Protein 8I4P (pdb70)

Secondary structure (DSSP, 8-state):
---SS--HHHHHHHHHHHHHIIIIIGGGHHHHHHTT---HHHHHHHHHTT-SSTTS-GGGT-----HHHHHHHHHHHHTT-HHHHHHHHHHHHHHHHHHHH--HHHHHHHHHHHHHTS--EEEE---SS-SS-GGG---EEEEETTEEEEEEEEEEEETTTT-SEEEEEEES-TTSPTTSSEEEEEEETTSTTEEEPPPP--SS-TTS-EEEEEEEEEEEEGGGEESSTTBHHHHHHHHHHHHHHHHHHHHHHHHHHHHHHHHHHHHH-EETTEEGGGSHHHHHHHHHHHHHHHHHHHHHHHHHHHHHHT-TTHHHHHHHHHHHHHHHHHHHHHHHHHHTGGGGGSTTSSHHHHHHHHHHHTTSSS-HHHHHHHHHHHHH-

Organism: Thermobifida fusca (strain YX) (NCBI:txid269800)

Nearest PDB structures (foldseek):
  8i4p-assembly1_A  TM=1.003E+00  e=4.557E-62  Thermobifida fusca YX
  7p9a-assembly1_A  TM=9.805E-01  e=6.179E-36  Geobacter metallireducens GS-15
  7p9x-assembly3_D  TM=9.815E-01  e=2.675E-35  Geobacter metallireducens GS-15
  1rx0-assembly1_C  TM=9.720E-01  e=1.437E-33  Homo sapiens
  3oib-assembly1_A  TM=9.403E-01  e=3.595E-26  Mycolicibacterium smegmatis MC2 155

Structure (mmCIF, N/CA/C/O backbone):
data_8I4P
#
_entry.id   8I4P
#
_cell.length_a   101.721
_cell.length_b   101.721
_cell.length_c   311.936
_cell.angle_alpha   90.00
_cell.angle_beta   90.00
_cell.angle_gamma   90.00
#
_symmetry.space_group_name_H-M   'I 41 2 2'
#
loop_
_entity.id
_entity.type
_entity.pdbx_description
1 polymer 'Acyl-CoA dehydrogenase'
2 non-polymer GLYCEROL
3 non-polymer 'FLAVIN-ADENINE DINUCLEOTIDE'
4 water water
#
loop_
_atom_site.group_PDB
_atom_site.id
_atom_site.type_symbol
_atom_site.label_atom_id
_atom_site.label_alt_id
_atom_site.label_comp_id
_atom_site.label_asym_id
_atom_site.label_entity_id
_atom_site.label_seq_id
_atom_site.pdbx_PDB_ins_code
_atom_site.Cartn_x
_atom_site.Cartn_y
_atom_site.Cartn_z
_atom_site.occupancy
_atom_site.B_iso_or_equiv
_atom_site.auth_seq_id
_atom_site.auth_comp_id
_atom_site.auth_asym_id
_atom_site.auth_atom_id
_atom_site.pdbx_PDB_model_num
ATOM 1 N N . PHE A 1 4 ? 31.173 20.570 -3.674 1.00 44.07 4 PHE A N 1
ATOM 2 C CA . PHE A 1 4 ? 29.757 20.525 -4.149 1.00 37.28 4 PHE A CA 1
ATOM 3 C C . PHE A 1 4 ? 28.855 20.282 -2.928 1.00 33.43 4 PHE A C 1
ATOM 4 O O . PHE A 1 4 ? 28.631 19.110 -2.591 1.00 37.44 4 PHE A O 1
ATOM 12 N N . ASP A 1 5 ? 28.443 21.339 -2.238 1.00 37.33 5 ASP A N 1
ATOM 13 C CA . ASP A 1 5 ? 27.880 21.249 -0.861 1.00 47.05 5 ASP A CA 1
ATOM 14 C C . ASP A 1 5 ? 26.344 21.186 -0.911 1.00 40.71 5 ASP A C 1
ATOM 15 O O . ASP A 1 5 ? 25.673 21.738 -0.028 1.00 59.28 5 ASP A O 1
ATOM 20 N N . LEU A 1 6 ? 25.813 20.543 -1.931 1.00 33.42 6 LEU A N 1
ATOM 21 C CA . LEU A 1 6 ? 24.362 20.540 -2.198 1.00 32.68 6 LEU A CA 1
ATOM 22 C C . LEU A 1 6 ? 23.712 19.366 -1.474 1.00 25.32 6 LEU A C 1
ATOM 23 O O . LEU A 1 6 ? 24.359 18.277 -1.383 1.00 19.57 6 LEU A O 1
ATOM 28 N N . TYR A 1 7 ? 22.483 19.582 -1.025 1.00 23.94 7 TYR A N 1
ATOM 29 C CA . TYR A 1 7 ? 21.599 18.499 -0.507 1.00 24.71 7 TYR A CA 1
ATOM 30 C C . TYR A 1 7 ? 22.285 17.662 0.579 1.00 25.26 7 TYR A C 1
ATOM 31 O O . TYR A 1 7 ? 22.282 16.418 0.537 1.00 22.47 7 TYR A O 1
ATOM 40 N N . ARG A 1 8 ? 22.834 18.344 1.577 1.00 24.32 8 ARG A N 1
ATOM 41 C CA . ARG A 1 8 ? 23.299 17.729 2.829 1.00 25.27 8 ARG A CA 1
ATOM 42 C C . ARG A 1 8 ? 23.371 18.817 3.901 1.00 28.90 8 ARG A C 1
ATOM 43 O O . ARG A 1 8 ? 23.452 20.030 3.619 1.00 25.72 8 ARG A O 1
ATOM 51 N N . PRO A 1 9 ? 23.275 18.413 5.175 1.00 27.76 9 PRO A N 1
ATOM 52 C CA . PRO A 1 9 ? 23.484 19.350 6.284 1.00 28.04 9 PRO A CA 1
ATOM 53 C C . PRO A 1 9 ? 24.965 19.796 6.271 1.00 26.62 9 PRO A C 1
ATOM 54 O O . PRO A 1 9 ? 25.805 19.086 5.679 1.00 27.24 9 PRO A O 1
ATOM 58 N N . THR A 1 10 ? 25.236 20.947 6.897 1.00 27.30 10 THR A N 1
ATOM 59 C CA . THR A 1 10 ? 26.591 21.527 7.066 1.00 28.61 10 THR A CA 1
ATOM 60 C C . THR A 1 10 ? 27.399 20.647 8.010 1.00 33.37 10 THR A C 1
ATOM 61 O O . THR A 1 10 ? 26.810 19.806 8.744 1.00 28.75 10 THR A O 1
ATOM 65 N N . GLU A 1 11 ? 28.719 20.810 7.995 1.00 35.02 11 GLU A N 1
ATOM 66 C CA . GLU A 1 11 ? 29.614 20.141 8.970 1.00 36.06 11 GLU A CA 1
ATOM 67 C C . GLU A 1 11 ? 29.174 20.488 10.393 1.00 30.63 11 GLU A C 1
ATOM 68 O O . GLU A 1 11 ? 29.277 19.626 11.247 1.00 30.63 11 GLU A O 1
ATOM 74 N N . GLU A 1 12 ? 28.735 21.720 10.610 1.00 28.58 12 GLU A N 1
ATOM 75 C CA . GLU A 1 12 ? 28.294 22.204 11.931 1.00 34.50 12 GLU A CA 1
ATOM 76 C C . GLU A 1 12 ? 27.059 21.382 12.334 1.00 35.48 12 GLU A C 1
ATOM 77 O O . GLU A 1 12 ? 26.982 20.958 13.480 1.00 30.25 12 GLU A O 1
ATOM 83 N N . HIS A 1 13 ? 26.136 21.131 11.394 1.00 32.96 13 HIS A N 1
ATOM 84 C CA . HIS A 1 13 ? 24.923 20.312 11.631 1.00 29.51 13 HIS A CA 1
ATOM 85 C C . HIS A 1 13 ? 25.315 18.903 12.044 1.00 27.69 13 HIS A C 1
ATOM 86 O O . HIS A 1 13 ? 24.677 18.382 12.944 1.00 30.00 13 HIS A O 1
ATOM 93 N N . GLU A 1 14 ? 26.327 18.313 11.405 1.00 28.34 14 GLU A N 1
ATOM 94 C CA . GLU A 1 14 ? 26.750 16.937 11.683 1.00 29.81 14 GLU A CA 1
ATOM 95 C C . GLU A 1 14 ? 27.465 16.903 13.054 1.00 31.21 14 GLU A C 1
ATOM 96 O O . GLU A 1 14 ? 27.392 15.851 13.701 1.00 26.59 14 GLU A O 1
ATOM 102 N N . ALA A 1 15 ? 28.234 17.935 13.438 1.00 29.86 15 ALA A N 1
ATOM 103 C CA . ALA A 1 15 ? 28.829 18.055 14.808 1.00 28.71 15 ALA A CA 1
ATOM 104 C C . ALA A 1 15 ? 27.684 18.144 15.841 1.00 26.20 15 ALA A C 1
ATOM 105 O O . ALA A 1 15 ? 27.701 17.406 16.835 1.00 28.59 15 ALA A O 1
ATOM 107 N N . LEU A 1 16 ? 26.695 18.989 15.585 1.00 26.42 16 LEU A N 1
ATOM 108 C CA . LEU A 1 16 ? 25.464 19.064 16.425 1.00 27.44 16 LEU A CA 1
ATOM 109 C C . LEU A 1 16 ? 24.817 17.667 16.535 1.00 30.68 16 LEU A C 1
ATOM 110 O O . LEU A 1 16 ? 24.517 17.236 17.685 1.00 27.41 16 LEU A O 1
ATOM 115 N N . ARG A 1 17 ? 24.623 16.961 15.413 1.00 28.21 17 ARG A N 1
ATOM 116 C CA . ARG A 1 17 ? 23.998 15.607 15.409 1.00 27.75 17 ARG A CA 1
ATOM 117 C C . ARG A 1 17 ? 24.768 14.708 16.368 1.00 26.63 17 ARG A C 1
ATOM 118 O O . ARG A 1 17 ? 24.153 14.006 17.198 1.00 25.50 17 ARG A O 1
ATOM 126 N N . GLU A 1 18 ? 26.084 14.679 16.233 1.00 25.76 18 GLU A N 1
ATOM 127 C CA . GLU A 1 18 ? 26.923 13.822 17.091 1.00 30.03 18 GLU A CA 1
ATOM 128 C C . GLU A 1 18 ? 26.747 14.203 18.575 1.00 26.23 18 GLU A C 1
ATOM 129 O O . GLU A 1 18 ? 26.679 13.298 19.395 1.00 22.52 18 GLU A O 1
ATOM 135 N N . ALA A 1 19 ? 26.675 15.492 18.904 1.00 25.70 19 ALA A N 1
ATOM 136 C CA . ALA A 1 19 ? 26.560 15.955 20.303 1.00 28.14 19 ALA A CA 1
ATOM 137 C C . ALA A 1 19 ? 25.178 15.591 20.880 1.00 27.62 19 ALA A C 1
ATOM 138 O O . ALA A 1 19 ? 25.146 15.057 22.022 1.00 26.76 19 ALA A O 1
ATOM 140 N N . ILE A 1 20 ? 24.066 15.887 20.179 1.00 24.87 20 ILE A N 1
ATOM 141 C CA . ILE A 1 20 ? 22.739 15.451 20.710 1.00 23.23 20 ILE A CA 1
ATOM 142 C C . ILE A 1 20 ? 22.670 13.924 20.781 1.00 22.52 20 ILE A C 1
ATOM 143 O O . ILE A 1 20 ? 22.136 13.421 21.768 1.00 24.82 20 ILE A O 1
ATOM 148 N N . ARG A 1 21 ? 23.234 13.188 19.815 1.00 25.38 21 ARG A N 1
ATOM 149 C CA . ARG A 1 21 ? 23.178 11.709 19.851 1.00 26.64 21 ARG A CA 1
ATOM 150 C C . ARG A 1 21 ? 23.854 11.184 21.128 1.00 27.58 21 ARG A C 1
ATOM 151 O O . ARG A 1 21 ? 23.311 10.249 21.728 1.00 25.04 21 ARG A O 1
ATOM 159 N N . SER A 1 22 ? 25.010 11.732 21.536 1.00 29.99 22 SER A N 1
ATOM 160 C CA . SER A 1 22 ? 25.686 11.348 22.813 1.00 28.60 22 SER A CA 1
ATOM 161 C C . SER A 1 22 ? 24.795 11.584 24.022 1.00 26.23 22 SER A C 1
ATOM 162 O O . SER A 1 22 ? 24.640 10.665 24.823 1.00 31.92 22 SER A O 1
ATOM 165 N N . VAL A 1 23 ? 24.188 12.752 24.110 1.00 26.65 23 VAL A N 1
ATOM 166 C CA . VAL A 1 23 ? 23.280 13.061 25.245 1.00 28.48 23 VAL A CA 1
ATOM 167 C C . VAL A 1 23 ? 22.106 12.076 25.198 1.00 29.47 23 VAL A C 1
ATOM 168 O O . VAL A 1 23 ? 21.744 11.494 26.256 1.00 25.94 23 VAL A O 1
ATOM 172 N N . ALA A 1 24 ? 21.537 11.861 24.010 1.00 28.89 24 ALA A N 1
ATOM 173 C CA . ALA A 1 24 ? 20.366 10.966 23.871 1.00 25.03 24 ALA A CA 1
ATOM 174 C C . ALA A 1 24 ? 20.760 9.540 24.287 1.00 23.77 24 ALA A C 1
ATOM 175 O O . ALA A 1 24 ? 20.028 8.908 25.067 1.00 23.94 24 ALA A O 1
ATOM 177 N N . GLU A 1 25 ? 21.845 8.994 23.742 1.00 25.50 25 GLU A N 1
ATOM 178 C CA . GLU A 1 25 ? 22.205 7.570 24.004 1.00 27.71 25 GLU A CA 1
ATOM 179 C C . GLU A 1 25 ? 22.648 7.395 25.465 1.00 29.96 25 GLU A C 1
ATOM 180 O O . GLU A 1 25 ? 22.303 6.373 26.048 1.00 29.71 25 GLU A O 1
ATOM 186 N N . ASP A 1 26 ? 23.334 8.372 26.051 1.00 29.38 26 ASP A N 1
ATOM 187 C CA . ASP A 1 26 ? 23.895 8.233 27.419 1.00 32.26 26 ASP A CA 1
ATOM 188 C C . ASP A 1 26 ? 22.858 8.549 28.493 1.00 27.83 26 ASP A C 1
ATOM 189 O O . ASP A 1 26 ? 22.776 7.811 29.448 1.00 28.92 26 ASP A O 1
ATOM 194 N N . LYS A 1 27 ? 22.089 9.604 28.344 1.00 26.15 27 LYS A N 1
ATOM 195 C CA . LYS A 1 27 ? 21.290 10.172 29.444 1.00 27.72 27 LYS A CA 1
ATOM 196 C C . LYS A 1 27 ? 19.781 9.962 29.271 1.00 27.40 27 LYS A C 1
ATOM 197 O O . LYS A 1 27 ? 19.052 10.090 30.279 1.00 26.90 27 LYS A O 1
ATOM 203 N N . ILE A 1 28 ? 19.288 9.836 28.038 1.00 22.65 28 ILE A N 1
ATOM 204 C CA . ILE A 1 28 ? 17.819 9.765 27.778 1.00 22.49 28 ILE A CA 1
ATOM 205 C C . ILE A 1 28 ? 17.407 8.295 27.601 1.00 23.08 28 ILE A C 1
ATOM 206 O O . ILE A 1 28 ? 16.418 7.862 28.265 1.00 25.58 28 ILE A O 1
ATOM 211 N N . ALA A 1 29 ? 18.094 7.584 26.705 1.00 23.54 29 ALA A N 1
ATOM 212 C CA . ALA A 1 29 ? 17.774 6.199 26.286 1.00 22.80 29 ALA A CA 1
ATOM 213 C C . ALA A 1 29 ? 17.584 5.272 27.484 1.00 25.20 29 ALA A C 1
ATOM 214 O O . ALA A 1 29 ? 16.598 4.511 27.510 1.00 23.29 29 ALA A O 1
ATOM 216 N N . PRO A 1 30 ? 18.454 5.299 28.533 1.00 25.54 30 PRO A N 1
ATOM 217 C CA . PRO A 1 30 ? 18.290 4.379 29.671 1.00 26.01 30 PRO A CA 1
ATOM 218 C C . PRO A 1 30 ? 16.964 4.526 30.418 1.00 25.52 30 PRO A C 1
ATOM 219 O O . PRO A 1 30 ? 16.541 3.565 30.995 1.00 25.84 30 PRO A O 1
ATOM 223 N N . HIS A 1 31 ? 16.308 5.689 30.343 1.00 22.99 31 HIS A N 1
ATOM 224 C CA . HIS A 1 31 ? 15.059 5.983 31.101 1.00 23.16 31 HIS A CA 1
ATOM 225 C C . HIS A 1 31 ? 13.800 5.805 30.246 1.00 22.47 31 HIS A C 1
ATOM 226 O O . HIS A 1 31 ? 12.671 5.892 30.810 1.00 21.02 31 HIS A O 1
ATOM 233 N N . ALA A 1 32 ? 13.941 5.604 28.943 1.00 26.00 32 ALA A N 1
ATOM 234 C CA . ALA A 1 32 ? 12.804 5.689 28.005 1.00 24.76 32 ALA A CA 1
ATOM 235 C C . ALA A 1 32 ? 11.757 4.659 28.411 1.00 22.46 32 ALA A C 1
ATOM 236 O O . ALA A 1 32 ? 10.565 4.985 28.420 1.00 22.11 32 ALA A O 1
ATOM 238 N N . ALA A 1 33 ? 12.162 3.419 28.699 1.00 24.30 33 ALA A N 1
ATOM 239 C CA . ALA A 1 33 ? 11.183 2.345 29.019 1.00 24.53 33 ALA A CA 1
ATOM 240 C C . ALA A 1 33 ? 10.422 2.674 30.305 1.00 24.64 33 ALA A C 1
ATOM 241 O O . ALA A 1 33 ? 9.169 2.494 30.365 1.00 23.95 33 ALA A O 1
ATOM 243 N N . ASP A 1 34 ? 11.145 3.147 31.321 1.00 23.47 34 ASP A N 1
ATOM 244 C CA . ASP A 1 34 ? 10.529 3.481 32.627 1.00 22.32 34 ASP A CA 1
ATOM 245 C C . ASP A 1 34 ? 9.608 4.698 32.489 1.00 21.68 34 ASP A C 1
ATOM 246 O O . ASP A 1 34 ? 8.474 4.723 33.082 1.00 21.74 34 ASP A O 1
ATOM 251 N N . VAL A 1 35 ? 10.011 5.673 31.692 1.00 20.56 35 VAL A N 1
ATOM 252 C CA . VAL A 1 35 ? 9.160 6.863 31.391 1.00 22.50 35 VAL A CA 1
ATOM 253 C C . VAL A 1 35 ? 7.783 6.465 30.807 1.00 21.29 35 VAL A C 1
ATOM 254 O O . VAL A 1 35 ? 6.718 6.979 31.271 1.00 22.87 35 VAL A O 1
ATOM 258 N N . ASP A 1 36 ? 7.795 5.569 29.826 1.00 21.98 36 ASP A N 1
ATOM 259 C CA . ASP A 1 36 ? 6.573 4.987 29.200 1.00 22.96 36 ASP A CA 1
ATOM 260 C C . ASP A 1 36 ? 5.804 4.175 30.259 1.00 23.33 36 ASP A C 1
ATOM 261 O O . ASP A 1 36 ? 4.570 4.358 30.401 1.00 21.05 36 ASP A O 1
ATOM 266 N N . GLU A 1 37 ? 6.500 3.234 30.913 1.00 25.35 37 GLU A N 1
ATOM 267 C CA . GLU A 1 37 ? 5.868 2.227 31.808 1.00 28.03 37 GLU A CA 1
ATOM 268 C C . GLU A 1 37 ? 5.180 2.924 32.992 1.00 28.14 37 GLU A C 1
ATOM 269 O O . GLU A 1 37 ? 4.072 2.531 33.324 1.00 24.63 37 GLU A O 1
ATOM 275 N N . GLN A 1 38 ? 5.761 3.993 33.545 1.00 25.74 38 GLN A N 1
ATOM 276 C CA . GLN A 1 38 ? 5.164 4.727 34.702 1.00 26.47 38 GLN A CA 1
ATOM 277 C C . GLN A 1 38 ? 4.395 5.953 34.229 1.00 27.21 38 GLN A C 1
ATOM 278 O O . GLN A 1 38 ? 3.923 6.692 35.085 1.00 23.32 38 GLN A O 1
ATOM 284 N N . SER A 1 39 ? 4.324 6.212 32.927 1.00 25.18 39 SER A N 1
ATOM 285 C CA . SER A 1 39 ? 3.633 7.392 32.368 1.00 23.70 39 SER A CA 1
ATOM 286 C C . SER A 1 39 ? 4.108 8.649 33.100 1.00 25.64 39 SER A C 1
ATOM 287 O O . SER A 1 39 ? 3.250 9.393 33.548 1.00 21.10 39 SER A O 1
ATOM 290 N N . ARG A 1 40 ? 5.413 8.852 33.237 1.00 21.82 40 ARG A N 1
ATOM 291 C CA . ARG A 1 40 ? 5.946 9.945 34.083 1.00 24.38 40 ARG A CA 1
ATOM 292 C C . ARG A 1 40 ? 6.768 10.874 33.189 1.00 24.44 40 ARG A C 1
ATOM 293 O O . ARG A 1 40 ? 7.424 10.418 32.234 1.00 22.07 40 ARG A O 1
ATOM 301 N N . PHE A 1 41 ? 6.853 12.134 33.556 1.00 23.31 41 PHE A N 1
ATOM 302 C CA . PHE A 1 41 ? 7.643 13.120 32.808 1.00 23.93 41 PHE A CA 1
ATOM 303 C C . PHE A 1 41 ? 9.101 12.677 32.721 1.00 26.20 41 PHE A C 1
ATOM 304 O O . PHE A 1 41 ? 9.693 12.185 33.690 1.00 26.46 41 PHE A O 1
ATOM 312 N N . PRO A 1 42 ? 9.729 12.800 31.530 1.00 23.42 42 PRO A N 1
ATOM 313 C CA . PRO A 1 42 ? 11.128 12.410 31.380 1.00 24.79 42 PRO A CA 1
ATOM 314 C C . PRO A 1 42 ? 12.089 13.442 31.992 1.00 26.40 42 PRO A C 1
ATOM 315 O O . PRO A 1 42 ? 12.802 14.125 31.295 1.00 23.26 42 PRO A O 1
ATOM 319 N N . GLN A 1 43 ? 12.163 13.422 33.319 1.00 28.16 43 GLN A N 1
ATOM 320 C CA . GLN A 1 43 ? 12.885 14.420 34.141 1.00 25.21 43 GLN A CA 1
ATOM 321 C C . GLN A 1 43 ? 14.389 14.268 33.904 1.00 23.78 43 GLN A C 1
ATOM 322 O O . GLN A 1 43 ? 15.093 15.297 33.739 1.00 21.99 43 GLN A O 1
ATOM 328 N N . GLU A 1 44 ? 14.885 13.037 33.828 1.00 23.73 44 GLU A N 1
ATOM 329 C CA . GLU A 1 44 ? 16.325 12.792 33.573 1.00 24.91 44 GLU A CA 1
ATOM 330 C C . GLU A 1 44 ? 16.697 13.400 32.211 1.00 26.66 44 GLU A C 1
ATOM 331 O O . GLU A 1 44 ? 17.794 14.065 32.073 1.00 25.75 44 GLU A O 1
ATOM 337 N N . ALA A 1 45 ? 15.806 13.262 31.214 1.00 23.38 45 ALA A N 1
ATOM 338 C CA . ALA A 1 45 ? 16.069 13.795 29.872 1.00 23.44 45 ALA A CA 1
ATOM 339 C C . ALA A 1 45 ? 16.050 15.308 29.945 1.00 23.92 45 ALA A C 1
ATOM 340 O O . ALA A 1 45 ? 16.978 15.875 29.381 1.00 22.99 45 ALA A O 1
ATOM 342 N N . TYR A 1 46 ? 15.067 15.894 30.634 1.00 20.97 46 TYR A N 1
ATOM 343 C CA . TYR A 1 46 ? 14.989 17.360 30.741 1.00 23.26 46 TYR A CA 1
ATOM 344 C C . TYR A 1 46 ? 16.328 17.927 31.295 1.00 26.08 46 TYR A C 1
ATOM 345 O O . TYR A 1 46 ? 16.923 18.842 30.712 1.00 24.91 46 TYR A O 1
ATOM 354 N N . GLU A 1 47 ? 16.840 17.335 32.373 1.00 26.95 47 GLU A N 1
ATOM 355 C CA . GLU A 1 47 ? 18.073 17.824 33.032 1.00 27.67 47 GLU A CA 1
ATOM 356 C C . GLU A 1 47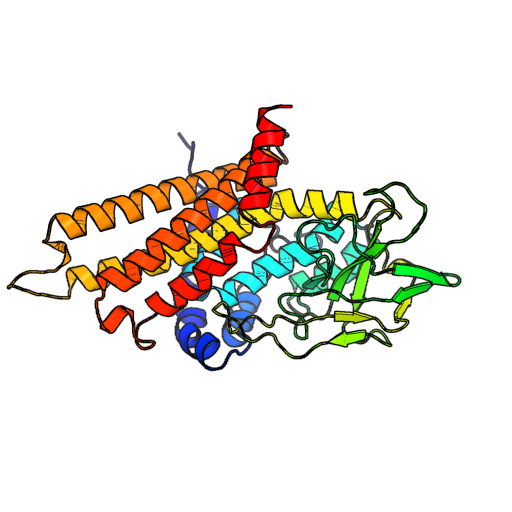 ? 19.256 17.652 32.090 1.00 26.40 47 GLU A C 1
ATOM 357 O O . GLU A 1 47 ? 20.094 18.613 31.991 1.00 24.52 47 GLU A O 1
ATOM 363 N N . ALA A 1 48 ? 19.364 16.506 31.408 1.00 23.91 48 ALA A N 1
ATOM 364 C CA . ALA A 1 48 ? 20.478 16.281 30.464 1.00 25.62 48 ALA A CA 1
ATOM 365 C C . ALA A 1 48 ? 20.394 17.280 29.299 1.00 26.26 48 ALA A C 1
ATOM 366 O O . ALA A 1 48 ? 21.444 17.804 28.835 1.00 25.12 48 ALA A O 1
ATOM 368 N N . LEU A 1 49 ? 19.187 17.530 28.791 1.00 28.13 49 LEU A N 1
ATOM 369 C CA . LEU A 1 49 ? 18.998 18.456 27.646 1.00 26.03 49 LEU A CA 1
ATOM 370 C C . LEU A 1 49 ? 19.305 19.867 28.147 1.00 28.35 49 LEU A C 1
ATOM 371 O O . LEU A 1 49 ? 20.006 20.584 27.448 1.00 23.91 49 LEU A O 1
ATOM 376 N N . ARG A 1 50 ? 18.794 20.254 29.316 1.00 26.93 50 ARG A N 1
ATOM 377 C CA . ARG A 1 50 ? 19.081 21.623 29.832 1.00 28.82 50 ARG A CA 1
ATOM 378 C C . ARG A 1 50 ? 20.602 21.815 30.007 1.00 26.87 50 ARG A C 1
ATOM 379 O O . ARG A 1 50 ? 21.124 22.826 29.574 1.00 27.36 50 ARG A O 1
ATOM 387 N N . ALA A 1 51 ? 21.298 20.846 30.556 1.00 28.90 51 ALA A N 1
ATOM 388 C CA . ALA A 1 51 ? 22.745 20.946 30.823 1.00 32.64 51 ALA A CA 1
ATOM 389 C C . ALA A 1 51 ? 23.507 21.080 29.505 1.00 37.95 51 ALA A C 1
ATOM 390 O O . ALA A 1 51 ? 24.630 21.531 29.565 1.00 36.05 51 ALA A O 1
ATOM 392 N N . SER A 1 52 ? 22.994 20.624 28.358 1.00 31.96 52 SER A N 1
ATOM 393 C CA . SER A 1 52 ? 23.787 20.688 27.107 1.00 29.38 52 SER A CA 1
ATOM 394 C C . SER A 1 52 ? 23.123 21.684 26.156 1.00 27.12 52 SER A C 1
ATOM 395 O O . SER A 1 52 ? 23.465 21.677 24.991 1.00 29.92 52 SER A O 1
ATOM 398 N N . ASP A 1 53 ? 22.165 22.478 26.635 1.00 28.30 53 ASP A N 1
ATOM 399 C CA . ASP A 1 53 ? 21.474 23.532 25.835 1.00 30.86 53 ASP A CA 1
ATOM 400 C C . ASP A 1 53 ? 20.752 22.940 24.617 1.00 30.04 53 ASP A C 1
ATOM 401 O O . ASP A 1 53 ? 20.659 23.656 23.582 1.00 26.61 53 ASP A O 1
ATOM 406 N N . PHE A 1 54 ? 20.136 21.775 24.788 1.00 28.27 54 PHE A N 1
ATOM 407 C CA . PHE A 1 54 ? 19.289 21.092 23.773 1.00 26.95 54 PHE A CA 1
ATOM 408 C C . PHE A 1 54 ? 17.804 21.05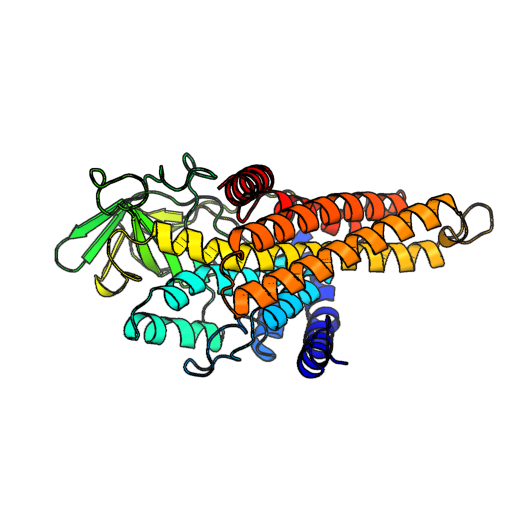5 24.150 1.00 28.11 54 PHE A C 1
ATOM 409 O O . PHE A 1 54 ? 17.000 20.465 23.359 1.00 26.73 54 PHE A O 1
ATOM 417 N N . HIS A 1 55 ? 17.392 21.771 25.202 1.00 26.87 55 HIS A N 1
ATOM 418 C CA . HIS A 1 55 ? 15.981 21.794 25.659 1.00 24.72 55 HIS A CA 1
ATOM 419 C C . HIS A 1 55 ? 15.152 22.768 24.818 1.00 23.77 55 HIS A C 1
ATOM 420 O O . HIS A 1 55 ? 13.927 22.609 24.741 1.00 24.24 55 HIS A O 1
ATOM 427 N N . ALA A 1 56 ? 15.755 23.809 24.266 1.00 22.57 56 ALA A N 1
ATOM 428 C CA . ALA A 1 56 ? 15.019 24.850 23.516 1.00 21.97 56 ALA A CA 1
ATOM 429 C C . ALA A 1 56 ? 15.961 25.592 22.582 1.00 25.47 56 ALA A C 1
ATOM 430 O O . ALA A 1 56 ? 16.032 26.817 22.598 1.00 23.88 56 ALA A O 1
ATOM 432 N N . PRO A 1 57 ? 16.672 24.875 21.699 1.00 25.70 57 PRO A N 1
ATOM 433 C CA . PRO A 1 57 ? 17.806 25.477 20.994 1.00 27.40 57 PRO A CA 1
ATOM 434 C C . PRO A 1 57 ? 17.485 26.559 19.956 1.00 26.24 57 PRO A C 1
ATOM 435 O O . PRO A 1 57 ? 18.415 27.192 19.473 1.00 28.33 57 PRO A O 1
ATOM 439 N N . HIS A 1 58 ? 16.218 26.709 19.586 1.00 26.85 58 HIS A N 1
ATOM 440 C CA . HIS A 1 58 ? 15.784 27.644 18.530 1.00 27.24 58 HIS A CA 1
ATOM 441 C C . HIS A 1 58 ? 15.784 29.077 19.073 1.00 27.08 58 HIS A C 1
ATOM 442 O O . HIS A 1 58 ? 15.569 29.974 18.275 1.00 25.37 58 HIS A O 1
ATOM 449 N N . VAL A 1 59 ? 15.747 29.291 20.386 1.00 26.60 59 VAL A N 1
ATOM 450 C CA . VAL A 1 59 ? 15.599 30.685 20.929 1.00 25.79 59 VAL A CA 1
ATOM 451 C C . VAL A 1 59 ? 16.798 31.557 20.491 1.00 24.52 59 VAL A C 1
ATOM 452 O O . VAL A 1 59 ? 17.918 31.059 20.475 1.00 26.34 59 VAL A O 1
ATOM 456 N N . ALA A 1 60 ? 16.562 32.800 20.077 1.00 27.66 60 ALA A N 1
ATOM 457 C CA . ALA A 1 60 ? 17.627 33.713 19.572 1.00 29.81 60 ALA A CA 1
ATOM 458 C C . ALA A 1 60 ? 18.735 33.891 20.621 1.00 29.02 60 ALA A C 1
ATOM 459 O O . ALA A 1 60 ? 18.476 33.862 21.859 1.00 30.02 60 ALA A O 1
ATOM 461 N N . GLU A 1 61 ? 19.960 34.055 20.146 1.00 35.27 61 GLU A N 1
ATOM 462 C CA . GLU A 1 61 ? 21.121 34.447 20.980 1.00 38.05 61 GLU A CA 1
ATOM 463 C C . GLU A 1 61 ? 20.811 35.742 21.728 1.00 31.51 61 GLU A C 1
ATOM 464 O O . GLU A 1 61 ? 21.176 35.825 22.862 1.00 37.10 61 GLU A O 1
ATOM 470 N N . GLU A 1 62 ? 20.022 36.643 21.201 1.00 36.65 62 GLU A N 1
ATOM 471 C CA . GLU A 1 62 ? 19.770 37.886 21.963 1.00 39.90 62 GLU A CA 1
ATOM 472 C C . GLU A 1 62 ? 19.019 37.574 23.272 1.00 46.81 62 GLU A C 1
ATOM 473 O O . GLU A 1 62 ? 18.969 38.482 24.130 1.00 42.55 62 GLU A O 1
ATOM 479 N N . TYR A 1 63 ? 18.431 36.380 23.464 1.00 36.03 63 TYR A N 1
ATOM 480 C CA . TYR A 1 63 ? 17.623 36.077 24.672 1.00 30.97 63 TYR A CA 1
ATOM 481 C C . TYR A 1 63 ? 18.358 35.045 25.498 1.00 29.89 63 TYR A C 1
ATOM 482 O O . TYR A 1 63 ? 17.809 34.536 26.425 1.00 32.82 63 TYR A O 1
ATOM 491 N N . GLY A 1 64 ? 19.624 34.838 25.206 1.00 28.33 64 GLY A N 1
ATOM 492 C CA . GLY A 1 64 ? 20.460 33.872 25.935 1.00 29.42 64 GLY A CA 1
ATOM 493 C C . GLY A 1 64 ? 20.386 32.500 25.281 1.00 30.75 64 GLY A C 1
ATOM 494 O O . GLY A 1 64 ? 20.959 31.552 25.834 1.00 29.64 64 GLY A O 1
ATOM 495 N N . GLY A 1 65 ? 19.741 32.401 24.117 1.00 33.90 65 GLY A N 1
ATOM 496 C CA . GLY A 1 65 ? 19.511 31.113 23.429 1.00 30.86 65 GLY A CA 1
ATOM 497 C C . GLY A 1 65 ? 20.680 30.675 22.570 1.00 34.20 65 GLY A C 1
ATOM 498 O O . GLY A 1 65 ? 21.636 31.449 22.367 1.00 33.19 65 GLY A O 1
ATOM 499 N N . VAL A 1 66 ? 20.588 29.454 22.038 1.00 29.94 66 VAL A N 1
ATOM 500 C CA . VAL A 1 66 ? 21.590 28.865 21.127 1.00 28.30 66 VAL A CA 1
ATOM 501 C C . VAL A 1 66 ? 21.449 29.490 19.729 1.00 27.38 66 VAL A C 1
ATOM 502 O O . VAL A 1 66 ? 22.412 29.431 18.981 1.00 28.90 66 VAL A O 1
ATOM 506 N N . GLY A 1 67 ? 20.276 29.981 19.344 1.00 26.24 67 GLY A N 1
ATOM 507 C CA . GLY A 1 67 ? 20.014 30.492 17.988 1.00 27.76 67 GLY A CA 1
ATOM 508 C C . GLY A 1 67 ? 20.096 29.409 16.909 1.00 28.58 67 GLY A C 1
ATOM 509 O O . GLY A 1 67 ? 20.493 29.717 15.810 1.00 25.82 67 GLY A O 1
ATOM 510 N N . ALA A 1 68 ? 19.719 28.163 17.177 1.00 28.25 68 ALA A N 1
ATOM 511 C CA . ALA A 1 68 ? 19.851 27.082 16.172 1.00 27.39 68 ALA A CA 1
ATOM 512 C C . ALA A 1 68 ? 18.854 27.320 15.033 1.00 24.86 68 ALA A C 1
ATOM 513 O O . ALA A 1 68 ? 17.709 27.734 15.304 1.00 25.89 68 ALA A O 1
ATOM 515 N N . ASP A 1 69 ? 19.288 27.111 13.787 1.00 24.19 69 ASP A N 1
ATOM 516 C CA . ASP A 1 69 ? 18.409 27.187 12.586 1.00 23.23 69 ASP A CA 1
ATOM 517 C C . ASP A 1 69 ? 17.349 26.044 12.616 1.00 25.36 69 ASP A C 1
ATOM 518 O O . ASP A 1 69 ? 17.466 25.110 13.446 1.00 22.79 69 ASP A O 1
ATOM 523 N N . ALA A 1 70 ? 16.332 26.125 11.767 1.00 25.51 70 ALA A N 1
ATOM 524 C CA . ALA A 1 70 ? 15.185 25.188 11.760 1.00 25.48 70 ALA A CA 1
ATOM 525 C C . ALA A 1 70 ? 15.651 23.755 11.469 1.00 25.40 70 ALA A C 1
ATOM 526 O O . ALA A 1 70 ? 15.045 22.809 12.010 1.00 25.23 70 ALA A O 1
ATOM 528 N N . LEU A 1 71 ? 16.693 23.591 10.657 1.00 23.40 71 LEU A N 1
ATOM 529 C CA . LEU A 1 71 ? 17.243 22.258 10.306 1.00 23.67 71 LEU A CA 1
ATOM 530 C C . LEU A 1 71 ? 17.970 21.695 11.524 1.00 25.66 71 LEU A C 1
ATOM 531 O O . LEU A 1 71 ? 17.740 20.520 11.889 1.00 24.75 71 LEU A O 1
ATOM 536 N N . ALA A 1 72 ? 18.836 22.483 12.169 1.00 24.73 72 ALA A N 1
ATOM 537 C CA . ALA A 1 72 ? 19.534 22.064 13.399 1.00 24.39 72 ALA A CA 1
ATOM 538 C C . ALA A 1 72 ? 18.483 21.626 14.423 1.00 22.64 72 ALA A C 1
ATOM 539 O O . ALA A 1 72 ? 18.700 20.625 15.071 1.00 21.67 72 ALA A O 1
ATOM 541 N N . THR A 1 73 ? 17.413 22.388 14.595 1.00 20.27 73 THR A N 1
ATOM 542 C CA . THR A 1 73 ? 16.383 22.090 15.609 1.00 23.21 73 THR A CA 1
ATOM 543 C C . THR A 1 73 ? 15.676 20.762 15.269 1.00 24.27 73 THR A C 1
ATOM 544 O O . THR A 1 73 ? 15.459 19.959 16.192 1.00 22.47 73 THR A O 1
ATOM 548 N N . CYS A 1 74 ? 15.342 20.546 13.987 1.00 24.80 74 CYS A N 1
ATOM 549 C CA . CYS A 1 74 ? 14.870 19.238 13.453 1.00 22.68 74 CYS A CA 1
ATOM 550 C C . CYS A 1 74 ? 15.836 18.113 13.789 1.00 22.51 74 CYS A C 1
ATOM 551 O O . CYS A 1 74 ? 15.397 17.048 14.234 1.00 21.22 74 CYS A O 1
ATOM 554 N N . ILE A 1 75 ? 17.116 18.286 13.559 1.00 22.09 75 ILE A N 1
ATOM 555 C CA . ILE A 1 75 ? 18.078 17.191 13.855 1.00 22.26 75 ILE A CA 1
ATOM 556 C C . ILE A 1 75 ? 18.045 16.902 15.356 1.00 23.38 75 ILE A C 1
ATOM 557 O O . ILE A 1 75 ? 18.116 15.710 15.773 1.00 21.88 75 ILE A O 1
ATOM 562 N N . VAL A 1 76 ? 17.954 17.944 16.183 1.00 23.36 76 VAL A N 1
ATOM 563 C CA . VAL A 1 76 ? 17.892 17.700 17.650 1.00 22.78 76 VAL A CA 1
ATOM 564 C C . VAL A 1 76 ? 16.656 16.819 17.970 1.00 20.36 76 VAL A C 1
ATOM 565 O O . VAL A 1 76 ? 16.795 15.821 18.713 1.00 18.51 76 VAL A O 1
ATOM 569 N N . ILE A 1 77 ? 15.473 17.246 17.540 1.00 20.21 77 ILE A N 1
ATOM 570 C CA . ILE A 1 77 ? 14.213 16.512 17.835 1.00 19.81 77 ILE A CA 1
ATOM 571 C C . ILE A 1 77 ? 14.299 15.066 17.320 1.00 19.17 77 ILE A C 1
ATOM 572 O O . ILE A 1 77 ? 13.915 14.139 18.087 1.00 20.01 77 ILE A O 1
ATOM 577 N N . GLU A 1 78 ? 14.808 14.864 16.099 1.00 21.37 78 GLU A N 1
ATOM 578 C CA . GLU A 1 78 ? 15.036 13.540 15.463 1.00 22.32 78 GLU A CA 1
ATOM 579 C C . GLU A 1 78 ? 15.912 12.654 16.345 1.00 22.11 78 GLU A C 1
ATOM 580 O O . GLU A 1 78 ? 15.553 11.480 16.555 1.00 19.59 78 GLU A O 1
ATOM 586 N N . GLU A 1 79 ? 17.100 13.132 16.717 1.00 21.83 79 GLU A N 1
ATOM 587 C CA . GLU A 1 79 ? 18.060 12.337 17.520 1.00 22.68 79 GLU A CA 1
ATOM 588 C C . GLU A 1 79 ? 17.469 11.991 18.902 1.00 22.01 79 GLU A C 1
ATOM 589 O O . GLU A 1 79 ? 17.652 10.848 19.349 1.00 21.49 79 GLU A O 1
ATOM 595 N N . ILE A 1 80 ? 16.683 12.874 19.528 1.00 19.73 80 ILE A N 1
ATOM 596 C CA . ILE A 1 80 ? 16.039 12.518 20.821 1.00 20.80 80 ILE A CA 1
ATOM 597 C C . ILE A 1 80 ? 14.939 11.469 20.557 1.00 20.46 80 ILE A C 1
ATOM 598 O O . ILE A 1 80 ? 14.881 10.452 21.283 1.00 20.64 80 ILE A O 1
ATOM 603 N N . ALA A 1 81 ? 14.138 11.6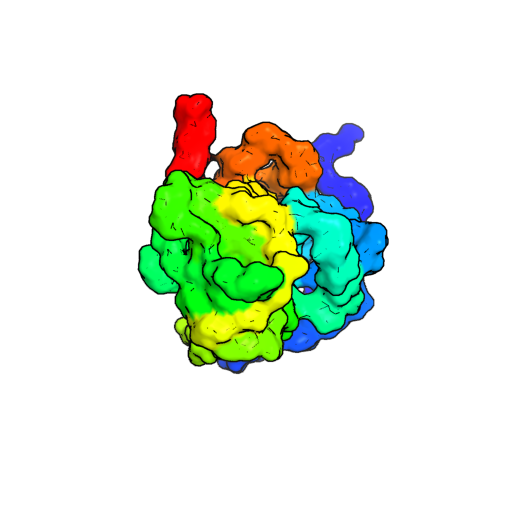90 19.515 1.00 19.89 81 ALA A N 1
ATOM 604 C CA . ALA A 1 81 ? 12.956 10.847 19.220 1.00 20.94 81 ALA A CA 1
ATOM 605 C C . ALA A 1 81 ? 13.413 9.446 18.862 1.00 20.15 81 ALA A C 1
ATOM 606 O O . ALA A 1 81 ? 12.666 8.468 19.097 1.00 21.60 81 ALA A O 1
ATOM 608 N N . ARG A 1 82 ? 14.636 9.315 18.379 1.00 20.72 82 ARG A N 1
ATOM 609 C CA . ARG A 1 82 ? 15.233 7.990 18.117 1.00 20.65 82 ARG A CA 1
ATOM 610 C C . ARG A 1 82 ? 15.278 7.105 19.378 1.00 21.19 82 ARG A C 1
ATOM 611 O O . ARG A 1 82 ? 15.276 5.816 19.231 1.00 22.06 82 ARG A O 1
ATOM 619 N N . VAL A 1 83 ? 15.421 7.692 20.569 1.00 21.73 83 VAL A N 1
ATOM 620 C CA . VAL A 1 83 ? 15.503 6.890 21.831 1.00 22.25 83 VAL A CA 1
ATOM 621 C C . VAL A 1 83 ? 14.295 7.098 22.733 1.00 21.37 83 VAL A C 1
ATOM 622 O O . VAL A 1 83 ? 14.021 6.188 23.533 1.00 21.44 83 VAL A O 1
ATOM 626 N N . CYS A 1 84 ? 13.640 8.257 22.684 1.00 20.62 84 CYS A N 1
ATOM 627 C CA . CYS A 1 84 ? 12.540 8.566 23.610 1.00 19.52 84 CYS A CA 1
ATOM 628 C C . CYS A 1 84 ? 11.654 9.607 22.960 1.00 20.62 84 CYS A C 1
ATOM 629 O O . CYS A 1 84 ? 11.988 10.828 22.942 1.00 21.18 84 CYS A O 1
ATOM 632 N N . ALA A 1 85 ? 10.497 9.187 22.471 1.00 20.80 85 ALA A N 1
ATOM 633 C CA . ALA A 1 85 ? 9.577 10.142 21.816 1.00 21.44 85 ALA A CA 1
ATOM 634 C C . ALA A 1 85 ? 9.049 11.177 22.816 1.00 20.69 85 ALA A C 1
ATOM 635 O O . ALA A 1 85 ? 8.857 12.381 22.400 1.00 20.61 85 ALA A O 1
ATOM 637 N N . SER A 1 86 ? 8.774 10.763 24.059 1.00 20.49 86 SER A N 1
ATOM 638 C CA . SER A 1 86 ? 8.276 11.689 25.107 1.00 20.69 86 SER A CA 1
ATOM 639 C C . SER A 1 86 ? 9.313 12.804 25.336 1.00 19.80 86 SER A C 1
ATOM 640 O O . SER A 1 86 ? 8.930 13.989 25.343 1.00 19.52 86 SER A O 1
ATOM 643 N N . SER A 1 87 ? 10.573 12.445 25.383 1.00 20.20 87 SER A N 1
ATOM 644 C CA . SER A 1 87 ? 11.671 13.426 25.621 1.00 21.95 87 SER A CA 1
ATOM 645 C C . SER A 1 87 ? 11.753 14.402 24.445 1.00 22.49 87 SER A C 1
ATOM 646 O O . SER A 1 87 ? 12.005 15.623 24.688 1.00 22.16 87 SER A O 1
ATOM 649 N N . SER A 1 88 ? 11.496 13.943 23.205 1.00 20.26 88 SER A N 1
ATOM 650 C CA . SER A 1 88 ? 11.661 14.767 21.984 1.00 19.60 88 SER A CA 1
ATOM 651 C C . SER A 1 88 ? 10.668 15.925 22.046 1.00 20.51 88 SER A C 1
ATOM 652 O O . SER A 1 88 ? 10.897 16.972 21.410 1.00 21.62 88 SER A O 1
ATOM 655 N N . LEU A 1 89 ? 9.569 15.746 22.789 1.00 21.33 89 LEU A N 1
ATOM 656 C CA . LEU A 1 89 ? 8.535 16.815 22.906 1.00 20.88 89 LEU A CA 1
ATOM 657 C C . LEU A 1 89 ? 9.007 17.973 23.803 1.00 19.93 89 LEU A C 1
ATOM 658 O O . LEU A 1 89 ? 8.357 19.027 23.802 1.00 20.07 89 LEU A O 1
ATOM 663 N N . ILE A 1 90 ? 10.095 17.811 24.538 1.00 21.99 90 ILE A N 1
ATOM 664 C CA . ILE A 1 90 ? 10.610 18.964 25.336 1.00 23.75 90 ILE A CA 1
ATOM 665 C C . ILE A 1 90 ? 11.010 20.084 24.355 1.00 19.69 90 ILE A C 1
ATOM 666 O O . ILE A 1 90 ? 10.364 21.165 24.354 1.00 19.14 90 ILE A O 1
ATOM 671 N N . PRO A 1 91 ? 11.982 19.901 23.429 1.00 19.20 91 PRO A N 1
ATOM 672 C CA . PRO A 1 91 ? 12.312 20.966 22.463 1.00 21.16 91 PRO A CA 1
ATOM 673 C C 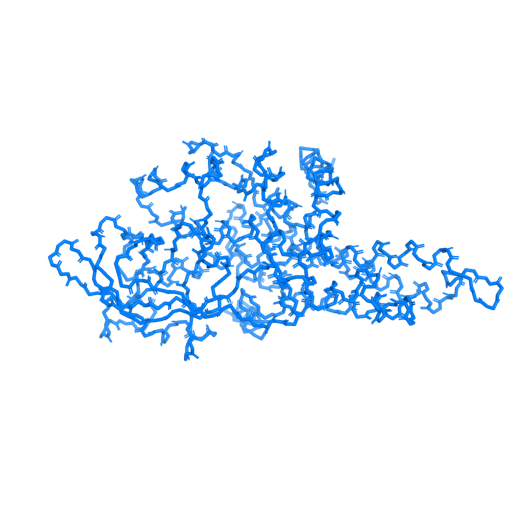. PRO A 1 91 ? 11.191 21.201 21.428 1.00 22.30 91 PRO A C 1
ATOM 674 O O . PRO A 1 91 ? 10.903 22.317 21.071 1.00 20.42 91 PRO A O 1
ATOM 678 N N . ALA A 1 92 ? 10.450 20.166 21.041 1.00 21.51 92 ALA A N 1
ATOM 679 C CA . ALA A 1 92 ? 9.370 20.353 20.040 1.00 21.69 92 ALA A CA 1
ATOM 680 C C . ALA A 1 92 ? 8.274 21.253 20.619 1.00 19.94 92 ALA A C 1
ATOM 681 O O . ALA A 1 92 ? 7.889 22.225 19.947 1.00 20.90 92 ALA A O 1
ATOM 683 N N . VAL A 1 93 ? 7.808 20.994 21.839 1.00 21.25 93 VAL A N 1
ATOM 684 C CA . VAL A 1 93 ? 6.694 21.798 22.412 1.00 21.50 93 VAL A CA 1
ATOM 685 C C . VAL A 1 93 ? 7.242 23.127 22.946 1.00 22.12 93 VAL A C 1
ATOM 686 O O . VAL A 1 93 ? 6.512 24.121 22.797 1.00 21.61 93 VAL A O 1
ATOM 690 N N . ASN A 1 94 ? 8.477 23.176 23.444 1.00 20.18 94 ASN A N 1
ATOM 691 C CA . ASN A 1 94 ? 9.124 24.480 23.769 1.00 23.87 94 ASN A CA 1
ATOM 692 C C . ASN A 1 94 ? 9.082 25.397 22.526 1.00 24.45 94 ASN A C 1
ATOM 693 O O . ASN A 1 94 ? 8.698 26.562 22.644 1.00 25.29 94 ASN A O 1
ATOM 698 N N . LYS A 1 95 ? 9.412 24.900 21.329 1.00 24.62 95 LYS A N 1
ATOM 699 C CA . LYS A 1 95 ? 9.283 25.716 20.077 1.00 24.84 95 LYS A CA 1
ATOM 700 C C . LYS A 1 95 ? 7.807 26.038 19.793 1.00 24.66 95 LYS A C 1
ATOM 701 O O . LYS A 1 95 ? 7.436 27.225 19.577 1.00 22.16 95 LYS A O 1
ATOM 707 N N . LEU A 1 96 ? 6.924 25.049 19.802 1.00 22.23 96 LEU A N 1
ATOM 708 C CA . LEU A 1 96 ? 5.493 25.292 19.507 1.00 23.08 96 LEU A CA 1
ATOM 709 C C . LEU A 1 96 ? 4.963 26.434 20.386 1.00 23.49 96 LEU A C 1
ATOM 710 O O . LEU A 1 96 ? 4.325 27.341 19.838 1.00 21.13 96 LEU A O 1
ATOM 715 N N . GLY A 1 97 ? 5.121 26.339 21.712 1.00 22.93 97 GLY A N 1
ATOM 716 C CA . GLY A 1 97 ? 4.546 27.334 22.646 1.00 23.40 97 GLY A CA 1
ATOM 717 C C . GLY A 1 97 ? 5.207 28.706 22.504 1.00 22.53 97 GLY A C 1
ATOM 718 O O . GLY A 1 97 ? 4.506 29.718 22.679 1.00 23.09 97 GLY A O 1
ATOM 719 N N . SER A 1 98 ? 6.483 28.753 22.153 1.00 23.78 98 SER A N 1
ATOM 720 C CA . SER A 1 98 ? 7.220 30.049 22.032 1.00 26.19 98 SER A CA 1
ATOM 721 C C . SER A 1 98 ? 7.044 30.709 20.656 1.00 29.46 98 SER A C 1
ATOM 722 O O . SER A 1 98 ? 7.242 31.958 20.551 1.00 24.58 98 SER A O 1
ATOM 725 N N . MET A 1 99 ? 6.681 29.938 19.619 1.00 29.46 99 MET A N 1
ATOM 726 C CA . MET A 1 99 ? 6.707 30.420 18.217 1.00 29.01 99 MET A CA 1
ATOM 727 C C . MET A 1 99 ? 5.741 31.601 18.060 1.00 25.48 99 MET A C 1
ATOM 728 O O . MET A 1 99 ? 6.050 32.573 17.379 1.00 25.09 99 MET A O 1
ATOM 733 N N . PRO A 1 100 ? 4.537 31.609 18.643 1.00 21.29 100 PRO A N 1
ATOM 734 C CA . PRO A 1 100 ? 3.678 32.781 18.520 1.00 25.58 100 PRO A CA 1
ATOM 735 C C . PRO A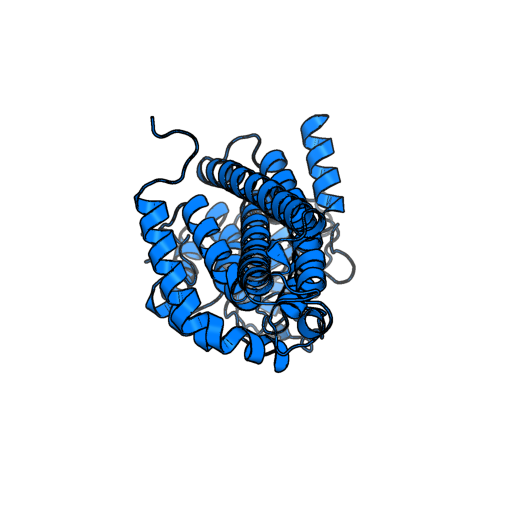 1 100 ? 4.339 34.070 19.059 1.00 29.79 100 PRO A C 1
ATOM 736 O O . PRO A 1 100 ? 4.117 35.130 18.446 1.00 29.03 100 PRO A O 1
ATOM 740 N N . LEU A 1 101 ? 5.144 33.961 20.131 1.00 27.00 101 LEU A N 1
ATOM 741 C CA . LEU A 1 101 ? 5.865 35.120 20.716 1.00 29.01 101 LEU A CA 1
ATOM 742 C C . LEU A 1 101 ? 6.932 35.503 19.706 1.00 28.75 101 LEU A C 1
ATOM 743 O O . LEU A 1 101 ? 7.034 36.685 19.398 1.00 27.51 101 LEU A O 1
ATOM 748 N N . ILE A 1 102 ? 7.694 34.524 19.212 1.00 26.59 102 ILE A N 1
ATOM 749 C CA . ILE A 1 102 ? 8.799 34.772 18.249 1.00 29.82 102 ILE A CA 1
ATOM 750 C C . ILE A 1 102 ? 8.248 35.408 16.953 1.00 34.42 102 ILE A C 1
ATOM 751 O O . ILE A 1 102 ? 8.835 36.429 16.515 1.00 31.89 102 ILE A O 1
ATOM 756 N N . LEU A 1 103 ? 7.109 34.941 16.429 1.00 31.10 103 LEU A N 1
ATOM 757 C CA . LEU A 1 103 ? 6.534 35.442 15.143 1.00 31.12 103 LEU A CA 1
ATOM 758 C C . LEU A 1 103 ? 5.808 36.775 15.361 1.00 33.29 103 LEU A C 1
ATOM 759 O O . LEU A 1 103 ? 5.869 37.526 14.452 1.00 31.67 103 LEU A O 1
ATOM 764 N N . SER A 1 104 ? 5.089 37.007 16.464 1.00 30.63 104 SER A N 1
ATOM 765 C CA . SER A 1 104 ? 4.093 38.109 16.601 1.00 35.46 104 SER A CA 1
ATOM 766 C C . SER A 1 104 ? 4.271 38.974 17.852 1.00 36.87 104 SER A C 1
ATOM 767 O O . SER A 1 104 ? 3.542 39.976 17.927 1.00 36.90 104 SER A O 1
ATOM 770 N N . GLY A 1 105 ? 5.041 38.542 18.851 1.00 32.75 105 GLY A N 1
ATOM 771 C CA . GLY A 1 105 ? 5.085 39.228 20.148 1.00 34.76 105 GLY A CA 1
ATOM 772 C C . GLY A 1 105 ? 5.881 40.527 20.058 1.00 33.92 105 GLY A C 1
ATOM 773 O O . GLY A 1 105 ? 6.883 40.581 19.312 1.00 31.71 105 GLY A O 1
ATOM 774 N N . SER A 1 106 ? 5.479 41.513 20.838 1.00 35.12 106 SER A N 1
ATOM 775 C CA . SER A 1 106 ? 6.275 42.736 21.135 1.00 37.70 106 SER A CA 1
ATOM 776 C C . SER A 1 106 ? 7.653 42.348 21.667 1.00 35.05 106 SER A C 1
ATOM 777 O O . SER A 1 106 ? 7.866 41.211 22.185 1.00 32.23 106 SER A O 1
ATOM 780 N N . ASP A 1 107 ? 8.589 43.275 21.569 1.00 37.32 107 ASP A N 1
ATOM 781 C CA . ASP A 1 107 ? 9.940 43.133 22.180 1.00 38.03 107 ASP A CA 1
ATOM 782 C C . ASP A 1 107 ? 9.843 42.856 23.686 1.00 32.39 107 ASP A C 1
ATOM 783 O O . ASP A 1 107 ? 10.681 42.102 24.189 1.00 32.60 107 ASP A O 1
ATOM 788 N N . GLU A 1 108 ? 8.869 43.460 24.361 1.00 33.11 108 GLU A N 1
ATOM 789 C CA . GLU A 1 108 ? 8.684 43.389 25.829 1.00 38.30 108 GLU A CA 1
ATOM 790 C C . GLU A 1 108 ? 8.277 41.955 26.150 1.00 37.99 108 GLU A C 1
ATOM 791 O O . GLU A 1 108 ? 8.862 41.369 27.051 1.00 38.23 108 GLU A O 1
ATOM 797 N N . VAL A 1 109 ? 7.289 41.436 25.425 1.00 33.47 109 VAL A N 1
ATOM 798 C CA . VAL A 1 109 ? 6.750 40.067 25.663 1.00 32.49 109 VAL A CA 1
ATOM 799 C C . VAL A 1 109 ? 7.893 39.080 25.425 1.00 26.71 109 VAL A C 1
ATOM 800 O O . VAL A 1 109 ? 8.187 38.224 26.275 1.00 29.38 109 VAL A O 1
ATOM 804 N N . LYS A 1 110 ? 8.587 39.215 24.326 1.00 28.37 110 LYS A N 1
ATOM 805 C CA . LYS A 1 110 ? 9.726 38.310 24.044 1.00 29.87 110 LYS A CA 1
ATOM 806 C C . LYS A 1 110 ? 10.764 38.403 25.159 1.00 32.23 110 LYS A C 1
ATOM 807 O O . LYS A 1 110 ? 11.357 37.355 25.554 1.00 26.13 110 LYS A O 1
ATOM 813 N N . GLN A 1 111 ? 11.061 39.624 25.615 1.00 33.17 111 GLN A N 1
ATOM 814 C CA . GLN A 1 111 ? 12.155 39.822 26.612 1.00 31.76 111 GLN A CA 1
ATOM 815 C C . GLN A 1 111 ? 11.721 39.196 27.952 1.00 30.55 111 GLN A C 1
ATOM 816 O O . GLN A 1 111 ? 12.566 38.655 28.666 1.00 30.66 111 GLN A O 1
ATOM 822 N N . ARG A 1 112 ? 10.439 39.262 28.290 1.00 28.13 112 ARG A N 1
ATOM 823 C CA . ARG A 1 112 ? 9.902 38.662 29.529 1.00 29.20 112 ARG A CA 1
ATOM 824 C C . ARG A 1 112 ? 10.083 37.120 29.546 1.00 29.81 112 ARG A C 1
ATOM 825 O O . ARG A 1 112 ? 10.417 36.569 30.599 1.00 31.55 112 ARG A O 1
ATOM 833 N N . TYR A 1 113 ? 9.801 36.415 28.459 1.00 28.50 113 TYR A N 1
ATOM 834 C CA . TYR A 1 113 ? 9.546 34.940 28.480 1.00 25.12 113 TYR A CA 1
ATOM 835 C C . TYR A 1 113 ? 10.700 34.161 27.862 1.00 25.11 113 TYR A C 1
ATOM 836 O O . TYR A 1 113 ? 11.128 33.185 28.505 1.00 28.75 113 TYR A O 1
ATOM 845 N N . LEU A 1 114 ? 11.275 34.616 26.736 1.00 25.50 114 LEU A N 1
ATOM 846 C CA . LEU A 1 114 ? 12.300 33.825 25.998 1.00 26.48 114 LEU A CA 1
ATOM 847 C C . LEU A 1 114 ? 13.567 33.582 26.804 1.00 27.96 114 LEU A C 1
ATOM 848 O O . LEU A 1 114 ? 14.153 32.480 26.719 1.00 28.19 114 LEU A O 1
ATOM 853 N N . PRO A 1 115 ? 14.069 34.545 27.627 1.00 31.30 115 PRO A N 1
ATOM 854 C CA . PRO A 1 115 ? 15.263 34.246 28.424 1.00 29.14 115 PRO A CA 1
ATOM 855 C C . PRO A 1 115 ? 15.014 33.096 29.417 1.00 27.40 115 PRO A C 1
ATOM 856 O O . PRO A 1 115 ? 15.896 32.332 29.645 1.00 26.85 115 PRO A O 1
ATOM 860 N N . GLU A 1 116 ? 13.820 32.979 29.979 1.00 27.49 116 GLU A N 1
ATOM 861 C CA . GLU A 1 116 ? 13.532 31.880 30.938 1.00 29.53 116 GLU A CA 1
ATOM 862 C C . GLU A 1 116 ? 13.502 30.524 30.202 1.00 28.89 116 GLU A C 1
ATOM 863 O O . GLU A 1 116 ? 13.932 29.498 30.767 1.00 28.45 116 GLU A O 1
ATOM 869 N N . LEU A 1 117 ? 13.020 30.515 28.960 1.00 28.26 117 LEU A N 1
ATOM 870 C CA . LEU A 1 117 ? 13.025 29.296 28.102 1.00 27.16 117 LEU A CA 1
ATOM 871 C C . LEU A 1 117 ? 14.468 28.935 27.777 1.00 24.27 117 LEU A C 1
ATOM 872 O O . LEU A 1 117 ? 14.897 27.760 27.933 1.00 23.39 117 LEU A O 1
ATOM 877 N N . ALA A 1 118 ? 15.239 29.935 27.365 1.00 22.49 118 ALA A N 1
ATOM 878 C CA . ALA A 1 118 ? 16.639 29.741 26.936 1.00 23.45 118 ALA A CA 1
ATOM 879 C C . ALA A 1 118 ? 17.456 29.118 28.063 1.00 23.61 118 ALA A C 1
ATOM 880 O O . ALA A 1 118 ? 18.257 28.152 27.815 1.00 28.97 118 ALA A O 1
ATOM 882 N N . SER A 1 119 ? 17.202 29.561 29.305 1.00 27.69 119 SER A N 1
ATOM 883 C CA . SER A 1 119 ? 18.010 29.144 30.488 1.00 28.87 119 SER A CA 1
ATOM 884 C C . SER A 1 119 ? 17.463 27.796 30.944 1.00 27.40 119 SER A C 1
ATOM 885 O O . SER A 1 119 ? 18.186 27.071 31.616 1.00 28.98 119 SER A O 1
ATOM 888 N N . GLY A 1 120 ? 16.220 27.469 30.573 1.00 25.34 120 GLY A N 1
ATOM 889 C CA . GLY A 1 120 ? 15.655 26.180 31.002 1.00 28.04 120 GLY A CA 1
ATOM 890 C C . GLY A 1 120 ? 14.945 26.295 32.341 1.00 27.34 120 GLY A C 1
ATOM 891 O O . GLY A 1 120 ? 14.555 25.268 32.902 1.00 26.86 120 GLY A O 1
ATOM 892 N N . GLU A 1 121 ? 14.758 27.507 32.842 1.00 28.13 121 GLU A N 1
ATOM 893 C CA . GLU A 1 121 ? 13.976 27.745 34.078 1.00 30.96 121 GLU A CA 1
ATOM 894 C C . GLU A 1 121 ? 12.507 27.537 33.780 1.00 27.97 121 GLU A C 1
ATOM 895 O O . GLU A 1 121 ? 11.807 27.340 34.693 1.00 27.21 121 GLU A O 1
ATOM 901 N N . ALA A 1 122 ? 12.051 27.663 32.539 1.00 25.82 122 ALA A N 1
ATOM 902 C CA . ALA A 1 122 ? 10.627 27.429 32.225 1.00 24.92 122 ALA A CA 1
ATOM 903 C C . ALA A 1 122 ? 10.524 26.643 30.909 1.00 26.18 122 ALA A C 1
ATOM 904 O O . ALA A 1 122 ? 11.394 26.806 30.014 1.00 26.16 122 ALA A O 1
ATOM 906 N N . MET A 1 123 ? 9.516 25.792 30.860 1.00 23.14 123 MET A N 1
ATOM 907 C CA . MET A 1 123 ? 8.951 25.157 29.652 1.00 24.57 123 MET A CA 1
ATOM 908 C C . MET A 1 123 ? 7.678 25.914 29.262 1.00 23.69 123 MET A C 1
ATOM 909 O O . MET A 1 123 ? 6.987 26.484 30.146 1.00 23.22 123 MET A O 1
ATOM 914 N N . PHE A 1 124 ? 7.383 25.858 27.970 1.00 23.92 124 PHE A N 1
ATOM 915 C CA . PHE A 1 124 ? 6.179 26.409 27.318 1.00 22.71 124 PHE A CA 1
ATOM 916 C C . PHE A 1 124 ? 5.272 25.276 26.829 1.00 24.88 124 PHE A C 1
ATOM 917 O O . PHE A 1 124 ? 5.765 24.230 26.298 1.00 25.16 124 PHE A O 1
ATOM 925 N N . SER A 1 125 ? 3.979 25.549 26.902 1.00 21.93 125 SER A N 1
ATOM 926 C CA . SER A 1 125 ? 2.892 24.769 26.274 1.00 22.48 125 SER A CA 1
ATOM 927 C C . SER A 1 125 ? 2.092 25.694 25.366 1.00 23.18 125 SER A C 1
ATOM 928 O O . SER A 1 125 ? 2.234 26.957 25.431 1.00 19.72 125 SER A O 1
ATOM 931 N N . TYR A 1 126 ? 1.281 25.095 24.515 1.00 23.12 126 TYR A N 1
ATOM 932 C CA . TYR A 1 126 ? 0.490 25.770 23.458 1.00 23.44 126 TYR A CA 1
ATOM 933 C C . TYR A 1 126 ? -0.959 25.327 23.596 1.00 23.66 126 TYR A C 1
ATOM 934 O O . TYR A 1 126 ? -1.265 24.123 23.472 1.00 20.87 126 TYR A O 1
ATOM 943 N N . GLY A 1 127 ? -1.863 26.254 23.883 1.00 24.15 127 GLY A N 1
ATOM 944 C CA . GLY A 1 127 ? -3.269 25.897 24.093 1.00 24.51 127 GLY A CA 1
ATOM 945 C C . GLY A 1 127 ? -4.130 26.421 22.978 1.00 25.24 127 GLY A C 1
ATOM 946 O O . GLY A 1 127 ? -4.482 27.652 22.990 1.00 25.10 127 GLY A O 1
ATOM 947 N N . LEU A 1 128 ? -4.428 25.549 22.010 1.00 27.06 128 LEU A N 1
ATOM 948 C CA . LEU A 1 128 ? -5.200 25.895 20.786 1.00 23.61 128 LEU A CA 1
ATOM 949 C C . LEU A 1 128 ? -6.446 25.044 20.731 1.00 24.29 128 LEU A C 1
ATOM 950 O O . LEU A 1 128 ? -7.569 25.608 20.677 1.00 24.16 128 LEU A O 1
ATOM 955 N N . SER A 1 129 ? -6.270 23.723 20.754 1.00 19.85 129 SER A N 1
ATOM 956 C CA . SER A 1 129 ? -7.386 22.766 20.567 1.00 21.98 129 SER A CA 1
ATOM 957 C C . SER A 1 129 ? -8.393 22.851 21.708 1.00 21.79 129 SER A C 1
ATOM 958 O O . SER A 1 129 ? -7.997 23.088 22.854 1.00 22.73 129 SER A O 1
ATOM 961 N N . GLU A 1 130 ? -9.622 22.452 21.418 1.00 21.30 130 GLU A N 1
ATOM 962 C CA . GLU A 1 130 ? -10.712 22.298 22.394 1.00 22.56 130 GLU A CA 1
ATOM 963 C C . GLU A 1 130 ? -11.476 20.998 22.152 1.00 24.67 130 GLU A C 1
ATOM 964 O O . GLU A 1 130 ? -11.300 20.334 21.121 1.00 23.55 130 GLU A O 1
ATOM 970 N N . ARG A 1 131 ? -12.380 20.732 23.071 1.00 25.20 131 ARG A N 1
ATOM 971 C CA . ARG A 1 131 ? -13.293 19.575 23.050 1.00 29.65 131 ARG A CA 1
ATOM 972 C C . ARG A 1 131 ? -14.145 19.612 21.768 1.00 29.51 131 ARG A C 1
ATOM 973 O O . ARG A 1 131 ? -14.369 18.532 21.158 1.00 26.52 131 ARG A O 1
ATOM 981 N N . GLU A 1 132 ? -14.659 20.778 21.376 1.00 27.28 132 GLU A N 1
ATOM 982 C CA . GLU A 1 132 ? -15.625 20.815 20.246 1.00 32.82 132 GLU A CA 1
ATOM 983 C C . GLU A 1 132 ? -14.917 21.388 19.008 1.00 32.20 132 GLU A C 1
ATOM 984 O O . GLU A 1 132 ? -15.337 21.090 17.905 1.00 35.69 132 GLU A O 1
ATOM 990 N N . ALA A 1 133 ? -13.749 21.974 19.171 1.00 33.29 133 ALA A N 1
ATOM 991 C CA . ALA A 1 133 ? -12.941 22.536 18.076 1.00 28.68 133 ALA A CA 1
ATOM 992 C C . ALA A 1 133 ? -11.549 21.954 18.121 1.00 29.34 133 ALA A C 1
ATOM 993 O O . ALA A 1 133 ? -10.639 22.618 18.715 1.00 29.55 133 ALA A O 1
ATOM 995 N N . GLY A 1 134 ? -11.340 20.819 17.448 1.00 27.64 134 GLY A N 1
ATOM 996 C CA . GLY A 1 134 ? -9.987 20.232 17.341 1.00 28.84 134 GLY A CA 1
ATOM 997 C C . GLY A 1 134 ? -9.330 20.631 16.040 1.00 30.52 134 GLY A C 1
ATOM 998 O O . GLY A 1 134 ? -8.577 21.622 16.016 1.00 31.96 134 GLY A O 1
ATOM 999 N N . SER A 1 135 ? -9.661 19.938 14.945 1.00 28.29 135 SER A N 1
ATOM 1000 C CA . SER A 1 135 ? -9.200 20.339 13.592 1.00 27.15 135 SER A CA 1
ATOM 1001 C C . SER A 1 135 ? -9.728 21.737 13.263 1.00 26.47 135 SER A C 1
ATOM 1002 O O . SER A 1 135 ? -9.004 22.484 12.691 1.00 25.97 135 SER A O 1
ATOM 1005 N N . ASP A 1 136 ? -10.978 22.033 13.594 1.00 24.65 136 ASP A N 1
ATOM 1006 C CA . ASP A 1 136 ? -11.644 23.302 13.221 1.00 26.28 136 ASP A CA 1
ATOM 1007 C C . ASP A 1 136 ? -11.337 24.368 14.301 1.00 25.70 136 ASP A C 1
ATOM 1008 O O . ASP A 1 136 ? -12.236 24.734 15.052 1.00 27.25 136 ASP A O 1
ATOM 1013 N N . THR A 1 137 ? -10.134 24.917 14.326 1.00 27.18 137 THR A N 1
ATOM 1014 C CA . THR A 1 137 ? -9.716 25.820 15.426 1.00 31.26 137 THR A CA 1
ATOM 1015 C C . THR A 1 137 ? -10.449 27.173 15.301 1.00 35.28 137 THR A C 1
ATOM 1016 O O . THR A 1 137 ? -10.739 27.754 16.350 1.00 30.78 137 THR A O 1
ATOM 1020 N N . ALA A 1 138 ? -10.873 27.598 14.101 1.00 33.51 138 ALA A N 1
ATOM 1021 C CA . ALA A 1 138 ? -11.607 28.878 13.918 1.00 31.69 138 ALA A CA 1
ATOM 1022 C C . ALA A 1 138 ? -12.937 28.859 14.686 1.00 31.36 138 ALA A C 1
ATOM 1023 O O . ALA A 1 138 ? -13.447 29.946 14.981 1.00 29.57 138 ALA A O 1
ATOM 1025 N N . SER A 1 139 ? -13.475 27.689 15.048 1.00 29.46 139 SER A N 1
ATOM 1026 C CA . SER A 1 139 ? -14.747 27.550 15.806 1.00 28.72 139 SER A CA 1
ATOM 1027 C C . SER A 1 139 ? -14.506 27.488 17.324 1.00 26.89 139 SER A C 1
ATOM 1028 O O . SER A 1 139 ? -15.425 27.051 18.017 1.00 26.80 139 SER A O 1
ATOM 1031 N N . MET A 1 140 ? -13.295 27.793 17.799 1.00 25.38 140 MET A N 1
ATOM 1032 C CA . MET A 1 140 ? -12.933 27.708 19.236 1.00 28.01 140 MET A CA 1
ATOM 1033 C C . MET A 1 140 ? -13.881 28.632 20.013 1.00 29.45 140 MET A C 1
ATOM 1034 O O . MET A 1 140 ? -14.364 29.610 19.425 1.00 28.22 140 MET A O 1
ATOM 1039 N N . ARG A 1 141 ? -14.184 28.272 21.248 1.00 29.13 141 ARG A N 1
ATOM 1040 C CA . ARG A 1 141 ? -15.169 28.952 22.128 1.00 29.84 141 ARG A CA 1
ATOM 1041 C C . ARG A 1 141 ? -14.479 29.579 23.340 1.00 28.07 141 ARG A C 1
ATOM 1042 O O . ARG A 1 141 ? -15.142 30.325 23.981 1.00 30.62 141 ARG A O 1
ATOM 1050 N N . THR A 1 142 ? -13.260 29.193 23.717 1.00 28.44 142 THR A N 1
ATOM 1051 C CA . THR A 1 142 ? -12.528 29.901 24.805 1.00 25.82 142 THR A CA 1
ATOM 1052 C C . THR A 1 142 ? -12.573 31.402 24.453 1.00 26.66 142 THR A C 1
ATOM 1053 O O . THR A 1 142 ? -12.315 31.739 23.282 1.00 25.62 142 THR A O 1
ATOM 1057 N N . ARG A 1 143 ? -12.921 32.251 25.435 1.00 28.10 143 ARG A N 1
ATOM 1058 C CA . ARG A 1 143 ? -13.083 33.707 25.229 1.00 30.78 143 ARG A CA 1
ATOM 1059 C C . ARG A 1 143 ? -12.185 34.517 26.156 1.00 29.32 143 ARG A C 1
ATOM 1060 O O . ARG A 1 143 ? -11.929 34.123 27.319 1.00 30.16 143 ARG A O 1
ATOM 1068 N N . ALA A 1 144 ? -11.704 35.633 25.636 1.00 30.04 144 ALA A N 1
ATOM 1069 C CA . ALA A 1 144 ? -10.974 36.659 26.404 1.00 28.86 144 ALA A CA 1
ATOM 1070 C C . ALA A 1 144 ? -11.742 37.993 26.266 1.00 30.24 144 ALA A C 1
ATOM 1071 O O . ALA A 1 144 ? -12.054 38.413 25.129 1.00 28.50 144 ALA A O 1
ATOM 1073 N N . VAL A 1 145 ? -12.081 38.590 27.412 1.00 33.35 145 VAL A N 1
ATOM 1074 C CA . VAL A 1 145 ? -12.953 39.797 27.561 1.00 36.63 145 VAL A CA 1
ATOM 1075 C C . VAL A 1 145 ? -12.135 40.866 28.324 1.00 36.72 145 VAL A C 1
ATOM 1076 O O . VAL A 1 145 ? -11.466 40.540 29.334 1.00 36.17 145 VAL A O 1
ATOM 1080 N N . ARG A 1 146 ? -12.036 42.066 27.765 1.00 36.43 146 ARG A N 1
ATOM 1081 C CA . ARG A 1 146 ? -11.337 43.213 28.403 1.00 39.73 146 ARG A CA 1
ATOM 1082 C C . ARG A 1 146 ? -12.068 43.524 29.720 1.00 35.68 146 ARG A C 1
ATOM 1083 O O . ARG A 1 146 ? -13.307 43.480 29.755 1.00 32.66 146 ARG A O 1
ATOM 1091 N N . ASP A 1 147 ? -11.344 43.746 30.803 1.00 39.03 147 ASP A N 1
ATOM 1092 C CA . ASP A 1 147 ? -11.950 44.333 32.032 1.00 42.93 147 ASP A CA 1
ATOM 1093 C C . ASP A 1 147 ? -10.969 45.394 32.504 1.00 41.15 147 ASP A C 1
ATOM 1094 O O . ASP A 1 147 ? -9.939 45.025 33.086 1.00 33.12 147 ASP A O 1
ATOM 1099 N N . GLY A 1 148 ? -11.191 46.636 32.091 1.00 40.10 148 GLY A N 1
ATOM 1100 C CA . GLY A 1 148 ? -10.169 47.673 32.269 1.00 39.70 148 GLY A CA 1
ATOM 1101 C C . GLY A 1 148 ? -8.957 47.330 31.447 1.00 38.18 148 GLY A C 1
ATOM 1102 O O . GLY A 1 148 ? -9.129 47.083 30.269 1.00 45.22 148 GLY A O 1
ATOM 1103 N N . ASP A 1 149 ? -7.775 47.314 32.053 1.00 38.75 149 ASP A N 1
ATOM 1104 C CA . ASP A 1 149 ? -6.491 46.954 31.400 1.00 43.00 149 ASP A CA 1
ATOM 1105 C C . ASP A 1 149 ? -6.292 45.437 31.434 1.00 41.68 149 ASP A C 1
ATOM 1106 O O . ASP A 1 149 ? -5.295 44.974 30.878 1.00 46.35 149 ASP A O 1
ATOM 1111 N N . ASP A 1 150 ? -7.181 44.706 32.089 1.00 35.98 150 ASP A N 1
ATOM 1112 C CA . ASP A 1 150 ? -7.006 43.238 32.249 1.00 40.99 150 ASP A CA 1
ATOM 1113 C C . ASP A 1 150 ? -7.729 42.483 31.127 1.00 38.41 150 ASP A C 1
ATOM 1114 O O . ASP A 1 150 ? -8.599 43.068 30.451 1.00 34.08 150 ASP A O 1
ATOM 1119 N N . TRP A 1 151 ? -7.434 41.190 31.013 1.00 36.29 151 TRP A N 1
ATOM 1120 C CA . TRP A 1 151 ? -8.266 40.255 30.221 1.00 31.79 151 TRP A CA 1
ATOM 1121 C C . TRP A 1 151 ? -8.862 39.203 31.136 1.00 28.51 151 TRP A C 1
ATOM 1122 O O . TRP A 1 151 ? -8.175 38.792 32.059 1.00 32.57 151 TRP A O 1
ATOM 1133 N N . ILE A 1 152 ? -10.129 38.840 30.928 1.00 30.25 152 ILE A N 1
ATOM 1134 C CA . ILE A 1 152 ? -10.763 37.702 31.642 1.00 30.77 152 ILE A CA 1
ATOM 1135 C C . ILE A 1 152 ? -10.915 36.534 30.631 1.00 29.19 152 ILE A C 1
ATOM 1136 O O . ILE A 1 152 ? -11.685 36.708 29.668 1.00 26.57 152 ILE A O 1
ATOM 1141 N N . LEU A 1 153 ? -10.238 35.395 30.875 1.00 30.95 153 LEU A N 1
ATOM 1142 C CA . LEU A 1 153 ? -10.320 34.163 30.038 1.00 29.51 153 LEU A CA 1
ATOM 1143 C C . LEU A 1 153 ? -11.309 33.198 30.667 1.00 27.61 153 LEU A C 1
ATOM 1144 O O . LEU A 1 153 ? -11.212 32.923 31.870 1.00 28.75 153 LEU A O 1
ATOM 1149 N N . ASN A 1 154 ? -12.215 32.694 29.847 1.00 27.28 154 ASN A N 1
ATOM 1150 C CA . ASN A 1 154 ? -13.180 31.634 30.204 1.00 28.45 154 ASN A CA 1
ATOM 1151 C C . ASN A 1 154 ? -13.192 30.586 29.083 1.00 28.97 154 ASN A C 1
ATOM 1152 O O . ASN A 1 154 ? -13.353 30.975 27.926 1.00 28.03 154 ASN A O 1
ATOM 1157 N N . GLY A 1 155 ? -13.100 29.322 29.471 1.00 27.45 155 GLY A N 1
ATOM 1158 C CA . GLY A 1 155 ? -13.352 28.138 28.635 1.00 26.18 155 GLY A CA 1
ATOM 1159 C C . GLY A 1 155 ? -12.402 27.025 29.024 1.00 23.51 155 GLY A C 1
ATOM 1160 O O . GLY A 1 155 ? -12.119 26.877 30.235 1.00 22.81 155 GLY A O 1
ATOM 1161 N N . GLN A 1 156 ? -11.867 26.334 28.025 1.00 23.13 156 GLN A N 1
ATOM 1162 C CA . GLN A 1 156 ? -11.054 25.103 28.187 1.00 23.49 156 GLN A CA 1
ATOM 1163 C C . GLN A 1 156 ? -10.251 24.866 26.906 1.00 24.20 156 GLN A C 1
ATOM 1164 O O . GLN A 1 156 ? -10.682 25.292 25.808 1.00 22.20 156 GLN A O 1
ATOM 1170 N N . LYS A 1 157 ? -9.036 24.343 27.077 1.00 22.74 157 LYS A N 1
ATOM 1171 C CA . LYS A 1 157 ? -8.219 23.777 25.984 1.00 22.16 157 LYS A CA 1
ATOM 1172 C C . LYS A 1 157 ? -8.046 22.285 26.257 1.00 23.95 157 LYS A C 1
ATOM 1173 O O . LYS A 1 157 ? -7.900 21.874 27.437 1.00 24.04 157 LYS A O 1
ATOM 1179 N N . SER A 1 158 ? -8.059 21.500 25.185 1.00 23.41 158 SER A N 1
ATOM 1180 C CA . SER A 1 158 ? -7.948 20.021 25.269 1.00 23.37 158 SER A CA 1
ATOM 1181 C C . SER A 1 158 ? -6.581 19.591 24.746 1.00 19.11 158 SER A C 1
ATOM 1182 O O . SER A 1 158 ? -6.087 20.227 23.796 1.00 22.24 158 SER A O 1
ATOM 1185 N N . TRP A 1 159 ? -6.024 18.520 25.318 1.00 22.00 159 TRP A N 1
ATOM 1186 C CA . TRP A 1 159 ? -4.910 17.757 24.710 1.00 23.36 159 TRP A CA 1
ATOM 1187 C C . TRP A 1 159 ? -3.581 18.476 24.917 1.00 26.17 159 TRP A C 1
ATOM 1188 O O . TRP A 1 159 ? -2.719 18.334 24.017 1.00 23.87 159 TRP A O 1
ATOM 1199 N N . ILE A 1 160 ? -3.394 19.256 25.995 1.00 23.96 160 ILE A N 1
ATOM 1200 C CA . ILE A 1 160 ? -2.239 20.188 26.004 1.00 20.42 160 ILE A CA 1
ATOM 1201 C C . ILE A 1 160 ? -0.992 19.430 26.482 1.00 19.75 160 ILE A C 1
ATOM 1202 O O . ILE A 1 160 ? -0.946 18.982 27.651 1.00 20.66 160 ILE A O 1
ATOM 1207 N N . THR A 1 161 ? -0.019 19.298 25.590 1.00 19.12 161 THR A N 1
ATOM 1208 C CA . THR A 1 161 ? 1.275 18.630 25.836 1.00 20.82 161 THR A CA 1
ATOM 1209 C C . THR A 1 161 ? 2.088 19.428 26.868 1.00 22.53 161 THR A C 1
ATOM 1210 O O . THR A 1 161 ? 2.290 20.648 26.716 1.00 18.45 161 THR A O 1
ATOM 1214 N N . ASN A 1 162 ? 2.582 18.707 27.865 1.00 22.33 162 ASN A N 1
ATOM 1215 C CA . ASN A 1 162 ? 3.448 19.254 28.917 1.00 26.29 162 ASN A CA 1
ATOM 1216 C C . ASN A 1 162 ? 2.656 20.112 29.903 1.00 24.70 162 ASN A C 1
ATOM 1217 O O . ASN A 1 162 ? 3.289 20.731 30.758 1.00 25.66 162 ASN A O 1
ATOM 1222 N N . ALA A 1 163 ? 1.337 20.094 29.844 1.00 21.53 163 ALA A N 1
ATOM 1223 C CA . ALA A 1 163 ? 0.523 20.835 30.812 1.00 24.66 163 ALA A CA 1
ATOM 1224 C C . ALA A 1 163 ? 0.877 20.329 32.215 1.00 26.38 163 ALA A C 1
ATOM 1225 O O . ALA A 1 163 ? 1.117 19.111 32.414 1.00 24.63 163 ALA A O 1
ATOM 1227 N N . GLY A 1 164 ? 0.949 21.272 33.150 1.00 26.35 164 GLY A N 1
ATOM 1228 C CA . GLY A 1 164 ? 1.238 21.026 34.564 1.00 24.16 164 GLY A CA 1
ATOM 1229 C C . GLY A 1 164 ? 2.723 21.103 34.805 1.00 26.19 164 GLY A C 1
ATOM 1230 O O . GLY A 1 164 ? 3.092 21.364 35.886 1.00 26.52 164 GLY A O 1
ATOM 1231 N N . ILE A 1 165 ? 3.553 20.794 33.830 1.00 25.52 165 ILE A N 1
ATOM 1232 C CA . ILE A 1 165 ? 5.034 20.908 33.917 1.00 23.53 165 ILE A CA 1
ATOM 1233 C C . ILE A 1 165 ? 5.459 22.295 33.414 1.00 26.41 165 ILE A C 1
ATOM 1234 O O . ILE A 1 165 ? 6.331 22.941 34.066 1.00 22.37 165 ILE A O 1
ATOM 1239 N N . SER A 1 166 ? 4.845 22.758 32.328 1.00 25.37 166 SER A N 1
ATOM 1240 C CA . SER A 1 166 ? 5.140 24.085 31.714 1.00 26.79 166 SER A CA 1
ATOM 1241 C C . SER A 1 166 ? 4.732 25.187 32.708 1.00 25.21 166 SER A C 1
ATOM 1242 O O . SER A 1 166 ? 3.679 25.079 33.333 1.00 28.84 166 SER A O 1
ATOM 1245 N N . LYS A 1 167 ? 5.497 26.259 32.755 1.00 25.68 167 LYS A N 1
ATOM 1246 C CA . LYS A 1 167 ? 5.225 27.443 33.590 1.00 27.99 167 LYS A CA 1
ATOM 1247 C C . LYS A 1 167 ? 4.337 28.412 32.795 1.00 24.73 167 LYS A C 1
ATOM 1248 O O . LYS A 1 167 ? 3.458 29.019 33.368 1.00 25.08 167 LYS A O 1
ATOM 1254 N N . TYR A 1 168 ? 4.538 28.487 31.475 1.00 22.74 168 TYR A N 1
ATOM 1255 C CA . TYR A 1 168 ? 3.850 29.423 30.568 1.00 23.96 168 TYR A CA 1
ATOM 1256 C C . TYR A 1 168 ? 3.065 28.659 29.503 1.00 23.39 168 TYR A C 1
ATOM 1257 O O . TYR A 1 168 ? 3.554 27.681 28.968 1.00 22.14 168 TYR A O 1
ATOM 1266 N N . TYR A 1 169 ? 1.901 29.182 29.19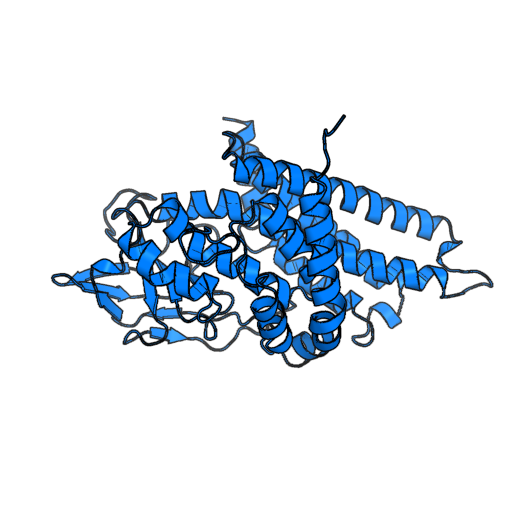4 1.00 22.01 169 TYR A N 1
ATOM 1267 C CA . TYR A 1 169 ? 0.879 28.606 28.294 1.00 23.67 169 TYR A CA 1
ATOM 1268 C C . TYR A 1 169 ? 0.566 29.707 27.287 1.00 25.33 169 TYR A C 1
ATOM 1269 O O . TYR A 1 169 ? 0.006 30.711 27.690 1.00 22.68 169 TYR A O 1
ATOM 1278 N N . THR A 1 170 ? 0.904 29.518 26.005 1.00 23.86 170 THR A N 1
ATOM 1279 C CA . THR A 1 170 ? 0.412 30.398 24.911 1.00 23.21 170 THR A CA 1
ATOM 1280 C C . THR A 1 170 ? -0.967 29.924 24.487 1.00 23.80 170 THR A C 1
ATOM 1281 O O . THR A 1 170 ? -1.102 28.820 23.817 1.00 26.18 170 THR A O 1
ATOM 1285 N N . VAL A 1 171 ? -1.970 30.735 24.796 1.00 21.92 171 VAL A N 1
ATOM 1286 C CA . VAL A 1 171 ? -3.394 30.351 24.698 1.00 23.30 171 VAL A CA 1
ATOM 1287 C C . VAL A 1 171 ? -4.065 31.253 23.674 1.00 26.28 171 VAL A C 1
ATOM 1288 O O . VAL A 1 171 ? -3.835 32.501 23.700 1.00 25.74 171 VAL A O 1
ATOM 1292 N N . MET A 1 172 ? -4.866 30.658 22.786 1.00 25.60 172 MET A N 1
ATOM 1293 C CA . MET A 1 172 ? -5.620 31.444 21.797 1.00 25.47 172 MET A CA 1
ATOM 1294 C C . MET A 1 172 ? -7.062 31.448 22.255 1.00 25.25 172 MET A C 1
ATOM 1295 O O . MET A 1 172 ? -7.598 30.398 22.715 1.00 23.30 172 MET A O 1
ATOM 1300 N N . ALA A 1 173 ? -7.682 32.605 22.165 1.00 24.91 173 ALA A N 1
ATOM 1301 C CA . ALA A 1 173 ? -9.061 32.803 22.649 1.00 26.23 173 ALA A CA 1
ATOM 1302 C C . ALA A 1 173 ? -9.758 33.806 21.733 1.00 23.64 173 ALA A C 1
ATOM 1303 O O . ALA A 1 173 ? -9.064 34.683 21.131 1.00 27.11 173 ALA A O 1
ATOM 1305 N N . VAL A 1 174 ? -11.076 33.680 21.678 1.00 25.87 174 VAL A N 1
ATOM 1306 C CA . VAL A 1 174 ? -11.982 34.591 20.929 1.00 28.09 174 VAL A CA 1
ATOM 1307 C C . VAL A 1 174 ? -12.021 35.946 21.660 1.00 29.12 174 VAL A C 1
ATOM 1308 O O . VAL A 1 174 ? -12.407 35.987 22.858 1.00 29.01 174 VAL A O 1
ATOM 1312 N N . THR A 1 175 ? -11.614 37.000 20.970 1.00 31.16 175 THR A N 1
ATOM 1313 C CA . THR A 1 175 ? -11.657 38.385 21.499 1.00 31.56 175 THR A CA 1
ATOM 1314 C C . THR A 1 175 ? -12.844 39.167 20.942 1.00 35.49 175 THR A C 1
ATOM 1315 O O . THR A 1 175 ? -13.012 40.277 21.383 1.00 32.69 175 THR A O 1
ATOM 1319 N N . ASP A 1 176 ? -13.664 38.598 20.062 1.00 38.01 176 ASP A N 1
ATOM 1320 C CA . ASP A 1 176 ? -14.891 39.275 19.573 1.00 37.52 176 ASP A CA 1
ATOM 1321 C C . ASP A 1 176 ? -15.802 38.252 18.917 1.00 36.40 176 ASP A C 1
ATOM 1322 O O . ASP A 1 176 ? -15.647 37.921 17.745 1.00 35.20 176 ASP A O 1
ATOM 1327 N N . PRO A 1 177 ? -16.790 37.739 19.662 1.00 44.28 177 PRO A N 1
ATOM 1328 C CA . PRO A 1 177 ? -17.660 36.684 19.160 1.00 44.78 177 PRO A CA 1
ATOM 1329 C C . PRO A 1 177 ? -18.446 37.138 17.930 1.00 50.65 177 PRO A C 1
ATOM 1330 O O . PRO A 1 177 ? -19.063 36.307 17.335 1.00 51.59 177 PRO A O 1
ATOM 1334 N N . ASP A 1 178 ? -18.423 38.428 17.599 1.00 50.16 178 ASP A N 1
ATOM 1335 C CA . ASP A 1 178 ? -19.159 38.966 16.426 1.00 47.59 178 ASP A CA 1
ATOM 1336 C C . ASP A 1 178 ? -18.184 39.346 15.318 1.00 45.90 178 ASP A C 1
ATOM 1337 O O . ASP A 1 178 ? -18.670 39.708 14.267 1.00 48.27 178 ASP A O 1
ATOM 1342 N N . GLY A 1 179 ? -16.874 39.292 15.556 1.00 43.39 179 GLY A N 1
ATOM 1343 C CA . GLY A 1 179 ? -15.860 39.634 14.543 1.00 40.21 179 GLY A CA 1
ATOM 1344 C C . GLY A 1 179 ? -15.881 38.594 13.426 1.00 41.40 179 GLY A C 1
ATOM 1345 O O . GLY A 1 179 ? -16.602 37.594 13.513 1.00 39.91 179 GLY A O 1
ATOM 1346 N N . PRO A 1 180 ? -15.116 38.806 12.338 1.00 39.57 180 PRO A N 1
ATOM 1347 C CA . PRO A 1 180 ? -15.123 37.878 11.206 1.00 43.22 180 PRO A CA 1
ATOM 1348 C C . PRO A 1 180 ? -14.441 36.548 11.563 1.00 45.35 180 PRO A C 1
ATOM 1349 O O . PRO A 1 180 ? -13.385 36.557 12.215 1.00 41.05 180 PRO A O 1
ATOM 1353 N N . ARG A 1 181 ? -14.999 35.450 11.060 1.00 39.66 181 ARG A N 1
ATOM 1354 C CA . ARG A 1 181 ? -14.466 34.077 11.273 1.00 38.61 181 ARG A CA 1
ATOM 1355 C C . ARG A 1 181 ? -12.964 34.067 10.939 1.00 39.48 181 ARG A C 1
ATOM 1356 O O . ARG A 1 181 ? -12.589 34.668 9.941 1.00 38.13 181 ARG A O 1
ATOM 1364 N N . GLY A 1 182 ? -12.116 33.520 11.830 1.00 32.45 182 GLY A N 1
ATOM 1365 C CA . GLY A 1 182 ? -10.657 33.426 11.629 1.00 32.40 182 GLY A CA 1
ATOM 1366 C C . GLY A 1 182 ? -9.923 34.720 11.972 1.00 32.95 182 GLY A C 1
ATOM 1367 O O . GLY A 1 182 ? -8.699 34.681 12.011 1.00 37.54 182 GLY A O 1
ATOM 1368 N N . ARG A 1 183 ? -10.607 35.838 12.195 1.00 38.03 183 ARG A N 1
ATOM 1369 C CA . ARG A 1 183 ? -9.896 37.117 12.433 1.00 42.27 183 ARG A CA 1
ATOM 1370 C C . ARG A 1 183 ? -10.462 37.775 13.699 1.00 40.78 183 ARG A C 1
ATOM 1371 O O . ARG A 1 183 ? -10.358 38.978 13.802 1.00 39.81 183 ARG A O 1
ATOM 1379 N N . ASN A 1 184 ? -10.975 36.978 14.645 1.00 35.94 184 ASN A N 1
ATOM 1380 C CA . ASN A 1 184 ? -11.592 37.424 15.924 1.00 31.93 184 ASN A CA 1
ATOM 1381 C C . ASN A 1 184 ? -10.936 36.707 17.134 1.00 31.55 184 ASN A C 1
ATOM 1382 O O . ASN A 1 184 ? -11.590 36.538 18.177 1.00 29.58 184 ASN A O 1
ATOM 1387 N N . ILE A 1 185 ? -9.662 36.337 17.015 1.00 29.43 185 ILE A N 1
ATOM 1388 C CA . ILE A 1 185 ? -8.960 35.493 18.001 1.00 29.00 185 ILE A CA 1
ATOM 1389 C C . ILE A 1 185 ? -7.656 36.188 18.315 1.00 27.50 185 ILE A C 1
ATOM 1390 O O . ILE A 1 185 ? -7.050 36.794 17.399 1.00 27.94 185 ILE A O 1
ATOM 1395 N N . SER A 1 186 ? -7.223 36.061 19.571 1.00 25.64 186 SER A N 1
ATOM 1396 C CA . SER A 1 186 ? -5.960 36.668 20.023 1.00 26.06 186 SER A CA 1
ATOM 1397 C C . SER A 1 186 ? -5.191 35.644 20.852 1.00 24.23 186 SER A C 1
ATOM 1398 O O . SER A 1 186 ? -5.804 34.716 21.403 1.00 24.89 186 SER A O 1
ATOM 1401 N N . ALA A 1 187 ? -3.885 35.826 20.926 1.00 25.18 187 ALA A N 1
ATOM 1402 C CA . ALA A 1 187 ? -2.973 34.952 21.676 1.00 26.32 187 ALA A CA 1
ATOM 1403 C C . ALA A 1 187 ? -2.549 35.688 22.962 1.00 29.42 187 ALA A C 1
ATOM 1404 O O . ALA A 1 187 ? -2.295 36.934 22.911 1.00 27.55 187 ALA A O 1
ATOM 1406 N N . PHE A 1 188 ? -2.428 34.927 24.047 1.00 26.28 188 PHE A N 1
ATOM 1407 C CA . PHE A 1 188 ? -2.058 35.407 25.409 1.00 28.75 188 PHE A CA 1
ATOM 1408 C C . PHE A 1 188 ? -1.071 34.453 26.065 1.00 27.65 188 PHE A C 1
ATOM 1409 O O . PHE A 1 188 ? -1.181 33.236 25.818 1.00 28.29 188 PHE A O 1
ATOM 1417 N N . VAL A 1 189 ? -0.103 34.972 26.824 1.00 26.85 189 VAL A N 1
ATOM 1418 C CA . VAL A 1 189 ? 0.718 34.155 27.756 1.00 25.28 189 VAL A CA 1
ATOM 1419 C C . VAL A 1 189 ? -0.017 34.036 29.097 1.00 27.92 189 VAL A C 1
ATOM 1420 O O . VAL A 1 189 ? -0.323 35.058 29.728 1.00 28.63 189 VAL A O 1
ATOM 1424 N N . VAL A 1 190 ? -0.372 32.807 29.475 1.00 25.75 190 VAL A N 1
ATOM 1425 C CA . VAL A 1 190 ? -1.004 32.427 30.773 1.00 25.37 190 VAL A CA 1
ATOM 1426 C C . VAL A 1 190 ? 0.048 31.721 31.626 1.00 25.09 190 VAL A C 1
ATOM 1427 O O . VAL A 1 190 ? 0.881 30.978 31.062 1.00 24.37 190 VAL A O 1
ATOM 1431 N N . HIS A 1 191 ? 0.121 32.066 32.922 1.00 24.97 191 HIS A N 1
ATOM 1432 C CA . HIS A 1 191 ? 1.088 31.499 33.897 1.00 25.47 191 HIS A CA 1
ATOM 1433 C C . HIS A 1 191 ? 0.402 30.353 34.649 1.00 22.47 191 HIS A C 1
ATOM 1434 O O . HIS A 1 191 ? -0.815 30.404 34.890 1.00 23.77 191 HIS A O 1
ATOM 1441 N N . ILE A 1 192 ? 1.189 29.348 35.011 1.00 25.81 192 ILE A N 1
ATOM 1442 C CA . ILE A 1 192 ? 0.687 28.197 35.792 1.00 25.35 192 ILE A CA 1
ATOM 1443 C C . ILE A 1 192 ? -0.046 28.675 37.061 1.00 29.43 192 ILE A C 1
ATOM 1444 O O . ILE A 1 192 ? -1.003 28.012 37.431 1.00 28.90 192 ILE A O 1
ATOM 1449 N N . ASP A 1 193 ? 0.302 29.808 37.681 1.00 30.33 193 ASP A N 1
ATOM 1450 C CA . ASP A 1 193 ? -0.361 30.255 38.948 1.00 31.39 193 ASP A CA 1
ATOM 1451 C C . ASP A 1 193 ? -1.354 31.409 38.694 1.00 32.63 193 ASP A C 1
ATOM 1452 O O . ASP A 1 193 ? -1.755 32.077 39.671 1.00 29.18 193 ASP A O 1
ATOM 1457 N N . ASP A 1 194 ? -1.753 31.675 37.450 1.00 26.36 194 ASP A N 1
ATOM 1458 C CA . ASP A 1 194 ? -2.829 32.662 37.191 1.00 25.47 194 ASP A CA 1
ATOM 1459 C C . ASP A 1 194 ? -4.082 32.173 37.882 1.00 24.62 194 ASP A C 1
ATOM 1460 O O . ASP A 1 194 ? -4.337 30.975 37.994 1.00 29.82 194 ASP A O 1
ATOM 1465 N N . PRO A 1 195 ? -4.888 33.109 38.421 1.00 24.52 195 PRO A N 1
ATOM 1466 C CA . PRO A 1 195 ? -6.056 32.722 39.192 1.00 24.63 195 PRO A CA 1
ATOM 1467 C C . PRO A 1 195 ? -7.121 32.040 38.330 1.00 25.70 195 PRO A C 1
ATOM 1468 O O . PRO A 1 195 ? -7.274 32.454 37.203 1.00 28.68 195 PRO A O 1
ATOM 1472 N N . GLY A 1 196 ? -7.850 31.058 38.874 1.00 24.04 196 GLY A N 1
ATOM 1473 C CA . GLY A 1 196 ? -8.971 30.420 38.172 1.00 28.52 196 GLY A CA 1
ATOM 1474 C C . GLY A 1 196 ? -8.516 29.395 37.120 1.00 24.68 196 GLY A C 1
ATOM 1475 O O . GLY A 1 196 ? -9.383 28.884 36.428 1.00 25.47 196 GLY A O 1
ATOM 1476 N N . PHE A 1 197 ? -7.213 29.179 36.977 1.00 22.80 197 PHE A N 1
ATOM 1477 C CA . PHE A 1 197 ? -6.567 28.302 35.965 1.00 24.24 197 PHE A CA 1
ATOM 1478 C C . PHE A 1 197 ? -6.321 26.942 36.627 1.00 25.38 197 PHE A C 1
ATOM 1479 O O . PHE A 1 197 ? -5.508 26.890 37.545 1.00 24.59 197 PHE A O 1
ATOM 1487 N N . SER A 1 198 ? -7.037 25.881 36.251 1.00 26.74 198 SER A N 1
ATOM 1488 C CA . SER A 1 198 ? -6.703 24.483 36.664 1.00 24.94 198 SER A CA 1
ATOM 1489 C C . SER A 1 198 ? -6.402 23.541 35.478 1.00 26.13 198 SER A C 1
ATOM 1490 O O . SER A 1 198 ? -6.596 23.912 34.311 1.00 25.98 198 SER A O 1
ATOM 1493 N N . PHE A 1 199 ? -5.924 22.333 35.816 1.00 26.43 199 PHE A N 1
ATOM 1494 C CA . PHE A 1 199 ? -5.611 21.237 34.890 1.00 23.72 199 PHE A CA 1
ATOM 1495 C C . PHE A 1 199 ? -6.589 20.093 35.101 1.00 24.84 199 PHE A C 1
ATOM 1496 O O . PHE A 1 199 ? -6.994 19.803 36.240 1.00 24.93 199 PHE A O 1
ATOM 1504 N N . GLY A 1 200 ? -6.959 19.428 33.996 1.00 23.52 200 GLY A N 1
ATOM 1505 C CA . GLY A 1 200 ? -7.716 18.168 34.063 1.00 23.91 200 GLY A CA 1
ATOM 1506 C C . GLY A 1 200 ? -6.810 17.024 34.469 1.00 22.99 200 GLY A C 1
ATOM 1507 O O . GLY A 1 200 ? -5.560 17.165 34.564 1.00 23.71 200 GLY A O 1
ATOM 1508 N N . GLU A 1 201 ? -7.413 15.874 34.689 1.00 26.01 201 GLU A N 1
ATOM 1509 C CA . GLU A 1 201 ? -6.648 14.630 34.988 1.00 28.67 201 GLU A CA 1
ATOM 1510 C C . GLU A 1 201 ? -5.797 14.262 33.781 1.00 25.61 201 GLU A C 1
ATOM 1511 O O . GLU A 1 201 ? -6.174 14.522 32.660 1.00 26.17 201 GLU A O 1
ATOM 1517 N N . PRO A 1 202 ? -4.576 13.739 33.947 1.00 28.46 202 PRO A N 1
ATOM 1518 C CA . PRO A 1 202 ? -3.762 13.370 32.792 1.00 28.54 202 PRO A CA 1
ATOM 1519 C C . PRO A 1 202 ? -4.482 12.328 31.901 1.00 26.85 202 PRO A C 1
ATOM 1520 O O . PRO A 1 202 ? -5.104 11.421 32.445 1.00 22.88 202 PRO A O 1
ATOM 1524 N N . GLU A 1 203 ? -4.409 12.488 30.576 1.00 23.41 203 GLU A N 1
ATOM 1525 C CA . GLU A 1 203 ? -5.032 11.532 29.628 1.00 24.00 203 GLU A CA 1
ATOM 1526 C C . GLU A 1 203 ? -4.261 10.217 29.755 1.00 23.56 203 GLU A C 1
ATOM 1527 O O . GLU A 1 203 ? -3.039 10.262 30.003 1.00 19.91 203 GLU A O 1
ATOM 1533 N N . ARG A 1 204 ? -4.959 9.106 29.609 1.00 23.00 204 ARG A N 1
ATOM 1534 C CA . ARG A 1 204 ? -4.356 7.741 29.540 1.00 24.00 204 ARG A CA 1
ATOM 1535 C C . ARG A 1 204 ? -4.231 7.398 28.051 1.00 19.49 204 ARG A C 1
ATOM 1536 O O . ARG A 1 204 ? -5.242 7.335 27.385 1.00 21.14 204 ARG A O 1
ATOM 1544 N N . LYS A 1 205 ? -3.019 7.409 27.527 1.00 20.05 205 LYS A N 1
ATOM 1545 C CA . LYS A 1 205 ? -2.710 7.409 26.077 1.00 20.08 205 LYS A CA 1
ATOM 1546 C C . LYS A 1 205 ? -2.228 6.037 25.609 1.00 19.92 205 LYS A C 1
ATOM 1547 O O . LYS A 1 205 ? -1.667 5.274 26.423 1.00 19.75 205 LYS A O 1
ATOM 1553 N N . LEU A 1 206 ? -2.277 5.825 24.297 1.00 21.00 206 LEU A N 1
ATOM 1554 C CA . LEU A 1 206 ? -1.634 4.646 23.624 1.00 17.02 206 LEU A CA 1
ATOM 1555 C C . LEU A 1 206 ? -0.117 4.741 23.759 1.00 17.93 206 LEU A C 1
ATOM 1556 O O . LEU A 1 206 ? 0.530 3.748 24.109 1.00 16.57 206 LEU A O 1
ATOM 1561 N N . GLY A 1 207 ? 0.446 5.910 23.464 1.00 17.02 207 GLY A N 1
ATOM 1562 C CA . GLY A 1 207 ? 1.911 6.154 23.495 1.00 17.46 207 GLY A CA 1
ATOM 1563 C C . GLY A 1 207 ? 2.212 7.582 23.944 1.00 18.54 207 GLY A C 1
ATOM 1564 O O . GLY A 1 207 ? 1.277 8.238 24.454 1.00 17.55 207 GLY A O 1
ATOM 1565 N N . ILE A 1 208 ? 3.447 8.026 23.730 1.00 17.34 208 ILE A N 1
ATOM 1566 C CA . ILE A 1 208 ? 4.100 9.172 24.392 1.00 20.46 208 ILE A CA 1
ATOM 1567 C C . ILE A 1 208 ? 3.527 9.301 25.797 1.00 21.39 208 ILE A C 1
ATOM 1568 O O . ILE A 1 208 ? 3.063 10.395 26.206 1.00 19.78 208 ILE A O 1
ATOM 1573 N N . LYS A 1 209 ? 3.625 8.210 26.540 1.00 21.22 209 LYS A N 1
ATOM 1574 C CA . LYS A 1 209 ? 2.946 8.097 27.843 1.00 23.38 209 LYS A CA 1
ATOM 1575 C C . LYS A 1 209 ? 3.624 8.981 28.898 1.00 23.57 209 LYS A C 1
ATOM 1576 O O . LYS A 1 209 ? 2.907 9.449 29.744 1.00 22.74 209 LYS A O 1
ATOM 1582 N N . GLY A 1 210 ? 4.930 9.221 28.828 1.00 22.36 210 GLY A N 1
ATOM 1583 C CA . GLY A 1 210 ? 5.620 10.101 29.777 1.00 24.12 210 GLY A CA 1
ATOM 1584 C C . GLY A 1 210 ? 5.281 11.577 29.553 1.00 25.88 210 GLY A C 1
ATOM 1585 O O . GLY A 1 210 ? 5.364 12.374 30.518 1.00 27.16 210 GLY A O 1
ATOM 1586 N N . SER A 1 211 ? 4.846 11.940 28.352 1.00 25.03 211 SER A N 1
ATOM 1587 C CA . SER A 1 211 ? 4.454 13.331 28.007 1.00 22.84 211 SER A CA 1
ATOM 1588 C C . SER A 1 211 ? 3.114 13.616 28.649 1.00 22.56 211 SER A C 1
ATOM 1589 O O . SER A 1 211 ? 2.088 13.046 28.249 1.00 22.26 211 SER A O 1
ATOM 1592 N N . PRO A 1 212 ? 3.037 14.532 29.639 1.00 22.25 212 PRO A N 1
ATOM 1593 C CA . PRO A 1 212 ? 1.747 14.865 30.234 1.00 24.36 212 PRO A CA 1
ATOM 1594 C C . PRO A 1 212 ? 0.846 15.502 29.173 1.00 24.37 212 PRO A C 1
ATOM 1595 O O . PRO A 1 212 ? 1.317 16.342 28.374 1.00 23.93 212 PRO A O 1
ATOM 1599 N N . THR A 1 213 ? -0.417 15.078 29.148 1.00 22.03 213 THR A N 1
ATOM 1600 C CA . THR A 1 213 ? -1.414 15.570 28.193 1.00 22.78 213 THR A CA 1
ATOM 1601 C C . THR A 1 213 ? -2.667 15.888 28.990 1.00 23.34 213 THR A C 1
ATOM 1602 O O . THR A 1 213 ? -3.240 14.971 29.580 1.00 20.60 213 THR A O 1
ATOM 1606 N N . ARG A 1 214 ? -3.072 17.145 29.063 1.00 21.80 214 ARG A N 1
ATOM 1607 C CA . ARG A 1 214 ? -4.068 17.530 30.109 1.00 24.50 214 ARG A CA 1
ATOM 1608 C C . ARG A 1 214 ? -4.908 18.669 29.581 1.00 22.26 214 ARG A C 1
ATOM 1609 O O . ARG A 1 214 ? -4.381 19.473 28.788 1.00 23.63 214 ARG A O 1
ATOM 1617 N N . GLU A 1 215 ? -6.173 18.685 29.983 1.00 20.75 215 GLU A N 1
ATOM 1618 C CA . GLU A 1 215 ? -7.039 19.833 29.713 1.00 21.17 215 GLU A CA 1
ATOM 1619 C C . GLU A 1 215 ? -6.565 21.050 30.543 1.00 23.64 215 GLU A C 1
ATOM 1620 O O . GLU A 1 215 ? -6.013 20.859 31.676 1.00 23.68 215 GLU A O 1
ATOM 1626 N N . LEU A 1 216 ? -6.729 22.248 29.985 1.00 24.47 216 LEU A N 1
ATOM 1627 C CA . LEU A 1 216 ? -6.631 23.537 30.712 1.00 23.94 216 LEU A CA 1
ATOM 1628 C C . LEU A 1 216 ? -8.053 24.017 30.953 1.00 26.70 216 LEU A C 1
ATOM 1629 O O . LEU A 1 216 ? -8.867 24.004 29.994 1.00 22.87 216 LEU A O 1
ATOM 1634 N N . ILE A 1 217 ? -8.357 24.381 32.194 1.00 26.79 217 ILE A N 1
ATOM 1635 C CA . ILE A 1 217 ? -9.683 24.923 32.564 1.00 27.41 217 ILE A CA 1
ATOM 1636 C C . ILE A 1 217 ? -9.482 26.374 33.017 1.00 28.45 217 ILE A C 1
ATOM 1637 O O . ILE A 1 217 ? -8.610 26.648 33.890 1.00 23.89 217 ILE A O 1
ATOM 1642 N N . PHE A 1 218 ? -10.183 27.271 32.341 1.00 28.82 218 PHE A N 1
ATOM 1643 C CA . PHE A 1 218 ? -10.140 28.721 32.620 1.00 27.56 218 PHE A CA 1
ATOM 1644 C C . PHE A 1 218 ? -11.480 29.125 33.206 1.00 29.11 218 PHE A C 1
ATOM 1645 O O . PHE A 1 218 ? -12.496 29.223 32.470 1.00 26.77 218 PHE A O 1
ATOM 1653 N N . ASP A 1 219 ? -11.462 29.394 34.518 1.00 28.99 219 ASP A N 1
ATOM 1654 C CA . ASP A 1 219 ? -12.654 29.887 35.247 1.00 29.29 219 ASP A CA 1
ATOM 1655 C C . ASP A 1 219 ? -12.415 31.363 35.616 1.00 30.26 219 ASP A C 1
ATOM 1656 O O . ASP A 1 219 ? -11.770 31.591 36.641 1.00 27.07 219 ASP A O 1
ATOM 1661 N N . ASN A 1 220 ? -12.886 32.300 34.792 1.00 31.10 220 ASN A N 1
ATOM 1662 C CA . ASN A 1 220 ? -12.711 33.771 34.981 1.00 32.24 220 ASN A CA 1
ATOM 1663 C C . ASN A 1 220 ? -11.266 34.065 35.338 1.00 30.86 220 ASN A C 1
ATOM 1664 O O . ASN A 1 220 ? -11.002 34.596 36.425 1.00 30.35 220 ASN A O 1
ATOM 1669 N N . VAL A 1 221 ? -10.367 33.686 34.458 1.00 29.16 221 VAL A N 1
ATOM 1670 C CA . VAL A 1 221 ? -8.933 33.906 34.647 1.00 25.56 221 VAL A CA 1
ATOM 1671 C C . VAL A 1 221 ? -8.605 35.348 34.287 1.00 28.81 221 VAL A C 1
ATOM 1672 O O . VAL A 1 221 ? -8.564 35.691 33.076 1.00 27.82 221 VAL A O 1
ATOM 1676 N N . ARG A 1 222 ? -8.204 36.109 35.317 1.00 31.63 222 ARG A N 1
ATOM 1677 C CA . ARG A 1 222 ? -7.844 37.541 35.181 1.00 29.04 222 ARG A CA 1
ATOM 1678 C C . ARG A 1 222 ? -6.346 37.654 34.965 1.00 28.65 222 ARG A C 1
ATOM 1679 O O . ARG A 1 222 ? -5.582 37.173 35.834 1.00 28.10 222 ARG A O 1
ATOM 1687 N N . ILE A 1 223 ? -5.937 38.255 33.857 1.00 25.26 223 ILE A N 1
ATOM 1688 C CA . ILE A 1 223 ? -4.499 38.394 33.526 1.00 26.76 223 ILE A CA 1
ATOM 1689 C C . ILE A 1 223 ? -4.287 39.822 33.042 1.00 25.92 223 ILE A C 1
ATOM 1690 O O . ILE A 1 223 ? -5.217 40.425 32.521 1.00 28.02 223 ILE A O 1
ATOM 1695 N N . PRO A 1 224 ? -3.060 40.362 33.170 1.00 29.71 224 PRO A N 1
ATOM 1696 C CA . PRO A 1 224 ? -2.796 41.727 32.749 1.00 31.70 224 PRO A CA 1
ATOM 1697 C C . PRO A 1 224 ? -2.873 41.901 31.225 1.00 36.24 224 PRO A C 1
ATOM 1698 O O . PRO A 1 224 ? -2.692 40.950 30.436 1.00 32.91 224 PRO A O 1
ATOM 1702 N N . GLY A 1 225 ? -3.040 43.155 30.822 1.00 30.94 225 GLY A N 1
ATOM 1703 C CA . GLY A 1 225 ? -3.172 43.548 29.419 1.00 29.86 225 GLY A CA 1
ATOM 1704 C C . GLY A 1 225 ? -1.914 43.259 28.664 1.00 30.56 225 GLY A C 1
ATOM 1705 O O . GLY A 1 225 ? -2.041 42.970 27.473 1.00 38.94 225 GLY A O 1
ATOM 1706 N N . ASP A 1 226 ? -0.768 43.238 29.326 1.00 26.97 226 ASP A N 1
ATOM 1707 C CA . ASP A 1 226 ? 0.548 43.052 28.660 1.00 33.96 226 ASP A CA 1
ATOM 1708 C C . ASP A 1 226 ? 0.812 41.554 28.363 1.00 31.13 226 ASP A C 1
ATOM 1709 O O . ASP A 1 226 ? 1.924 41.244 27.935 1.00 33.50 226 ASP A O 1
ATOM 1714 N N . ARG A 1 227 ? -0.124 40.654 28.668 1.00 30.07 227 ARG A N 1
ATOM 1715 C CA . ARG A 1 227 ? -0.011 39.196 28.342 1.00 31.87 227 ARG A CA 1
ATOM 1716 C C . ARG A 1 227 ? -0.320 38.975 26.845 1.00 33.67 227 ARG A C 1
ATOM 1717 O O . ARG A 1 227 ? -0.009 37.880 26.318 1.00 27.74 227 ARG A O 1
ATOM 1725 N N . LEU A 1 228 ? -0.928 39.970 26.185 1.00 30.89 228 LEU A N 1
ATOM 1726 C CA . LEU A 1 228 ? -1.339 39.922 24.759 1.00 31.24 228 LEU A CA 1
ATOM 1727 C C . LEU A 1 228 ? -0.119 39.682 23.878 1.00 28.60 228 LEU A C 1
ATOM 1728 O O . LEU A 1 228 ? 0.888 40.390 24.018 1.00 28.51 228 LEU A O 1
ATOM 1733 N N . VAL A 1 229 ? -0.186 38.633 23.049 1.00 27.71 229 VAL A N 1
ATOM 1734 C CA . VAL A 1 229 ? 0.850 38.298 22.026 1.00 29.60 229 VAL A CA 1
ATOM 1735 C C . VAL A 1 229 ? 0.350 38.712 20.625 1.00 29.39 229 VAL A C 1
ATOM 1736 O O . VAL A 1 229 ? -0.697 38.212 20.119 1.00 29.37 229 VAL A O 1
ATOM 1740 N N . GLY A 1 230 ? 1.070 39.652 20.028 1.00 31.38 230 GLY A N 1
ATOM 1741 C CA . GLY A 1 230 ? 0.661 40.311 18.780 1.00 34.89 230 GLY A CA 1
ATOM 1742 C C . GLY A 1 230 ? -0.582 41.175 18.950 1.00 33.24 230 GLY A C 1
ATOM 1743 O O . GLY A 1 230 ? -0.858 41.618 20.047 1.00 34.65 230 GLY A O 1
ATOM 1744 N N . LYS A 1 231 ? -1.321 41.354 17.866 1.00 33.18 231 LYS A N 1
ATOM 1745 C CA . LYS A 1 231 ? -2.455 42.283 17.708 1.00 37.18 231 LYS A CA 1
ATOM 1746 C C . LYS A 1 231 ? -3.733 41.521 17.972 1.00 34.20 231 LYS A C 1
ATOM 1747 O O . LYS A 1 231 ? -3.758 40.291 17.725 1.00 29.25 231 LYS A O 1
ATOM 1753 N N . VAL A 1 232 ? -4.701 42.228 18.552 1.00 28.79 232 VAL A N 1
ATOM 1754 C CA . VAL A 1 232 ? -6.036 41.680 18.872 1.00 32.24 232 VAL A CA 1
ATOM 1755 C C . VAL A 1 232 ? -6.591 41.217 17.525 1.00 36.83 232 VAL A C 1
ATOM 1756 O O . VAL A 1 232 ? -6.503 42.001 16.551 1.00 33.39 232 VAL A O 1
ATOM 1760 N N . GLY A 1 233 ? -7.130 40.003 17.455 1.00 34.37 233 GLY A N 1
ATOM 1761 C CA . GLY A 1 233 ? -7.759 39.463 16.239 1.00 31.17 233 GLY A CA 1
ATOM 1762 C C . GLY A 1 233 ? -6.776 38.744 15.315 1.00 28.57 233 GLY A C 1
ATOM 1763 O O . GLY A 1 233 ? -7.229 38.148 14.386 1.00 30.18 233 GLY A O 1
ATOM 1764 N N . GLU A 1 234 ? -5.475 38.822 15.513 1.00 30.48 234 GLU A N 1
ATOM 1765 C CA . GLU A 1 234 ? -4.542 38.185 14.576 1.00 32.20 234 GLU A CA 1
ATOM 1766 C C . GLU A 1 234 ? -4.039 36.847 15.153 1.00 30.32 234 GLU A C 1
ATOM 1767 O O . GLU A 1 234 ? -3.125 36.279 14.550 1.00 31.23 234 GLU A O 1
ATOM 1773 N N . GLY A 1 235 ? -4.650 36.332 16.227 1.00 30.88 235 GLY A N 1
ATOM 1774 C CA . GLY A 1 235 ? -4.123 35.157 16.954 1.00 32.87 235 GLY A CA 1
ATOM 1775 C C . GLY A 1 235 ? -4.128 33.896 16.092 1.00 31.52 235 GLY A C 1
ATOM 1776 O O . GLY A 1 235 ? -3.128 33.165 16.105 1.00 31.60 235 GLY A O 1
ATOM 1777 N N . LEU A 1 236 ? -5.197 33.668 15.333 1.00 32.78 236 LEU A N 1
ATOM 1778 C CA . LEU A 1 236 ? -5.332 32.439 14.521 1.00 37.17 236 LEU A CA 1
ATOM 1779 C C . LEU A 1 236 ? -4.385 32.512 13.320 1.00 37.95 236 LEU A C 1
ATOM 1780 O O . LEU A 1 236 ? -3.789 31.481 12.984 1.00 36.87 236 LEU A O 1
ATOM 1785 N N . ARG A 1 237 ? -4.186 33.688 12.731 1.00 30.57 237 ARG A N 1
ATOM 1786 C CA . ARG A 1 237 ? -3.148 33.888 11.699 1.00 33.36 237 ARG A CA 1
ATOM 1787 C C . ARG A 1 237 ? -1.805 33.477 12.315 1.00 30.48 237 ARG A C 1
ATOM 1788 O O . ARG A 1 237 ? -1.035 32.777 11.642 1.00 31.58 237 ARG A O 1
ATOM 1796 N N . THR A 1 238 ? -1.528 33.856 13.570 1.00 28.24 238 THR A N 1
ATOM 1797 C CA . THR A 1 238 ? -0.233 33.552 14.225 1.00 29.06 238 THR A CA 1
ATOM 1798 C C . THR A 1 238 ? -0.138 32.040 14.438 1.00 26.79 238 THR A C 1
ATOM 1799 O O . THR A 1 238 ? 0.952 31.494 14.295 1.00 25.41 238 THR A O 1
ATOM 1803 N N . ALA A 1 239 ? -1.250 31.414 14.776 1.00 30.57 239 ALA A N 1
ATOM 1804 C CA . ALA A 1 239 ? -1.348 29.968 15.065 1.00 35.11 239 ALA A CA 1
ATOM 1805 C C . ALA A 1 239 ? -1.066 29.167 13.793 1.00 34.93 239 ALA A C 1
ATOM 1806 O O . ALA A 1 239 ? -0.279 28.230 13.893 1.00 40.05 239 ALA A O 1
ATOM 1808 N N . LEU A 1 240 ? -1.627 29.578 12.653 1.00 36.89 240 LEU A N 1
ATOM 1809 C CA . LEU A 1 240 ? -1.434 28.929 11.332 1.00 39.94 240 LEU A CA 1
ATOM 1810 C C . LEU A 1 240 ? 0.014 29.104 10.920 1.00 38.36 240 LEU A C 1
ATOM 1811 O O . LEU A 1 240 ? 0.646 28.139 10.495 1.00 33.47 240 LEU A O 1
ATOM 1816 N N . ARG A 1 241 ? 0.548 30.293 11.110 1.00 31.41 241 ARG A N 1
ATOM 1817 C CA . ARG A 1 241 ? 1.953 30.537 10.759 1.00 31.41 241 ARG A CA 1
ATOM 1818 C C . ARG A 1 241 ? 2.840 29.622 11.616 1.00 27.05 241 ARG A C 1
ATOM 1819 O O . ARG A 1 241 ? 3.797 29.006 11.100 1.00 29.91 241 ARG A O 1
ATOM 1827 N N . THR A 1 242 ? 2.547 29.539 12.905 1.00 25.63 242 THR A N 1
ATOM 1828 C CA . THR A 1 242 ? 3.276 28.649 13.826 1.00 27.09 242 THR A CA 1
ATOM 1829 C C . THR A 1 242 ? 3.269 27.203 13.257 1.00 23.32 242 THR A C 1
ATOM 1830 O O . THR A 1 242 ? 4.336 26.548 13.139 1.00 21.84 242 THR A O 1
ATOM 1834 N N . LEU A 1 243 ? 2.080 26.710 12.980 1.00 24.10 243 LEU A N 1
ATOM 1835 C CA . LEU A 1 243 ? 1.866 25.341 12.423 1.00 28.82 243 LEU A CA 1
ATOM 1836 C C . LEU A 1 243 ? 2.760 25.105 11.179 1.00 26.19 243 LEU A C 1
ATOM 1837 O O . LEU A 1 243 ? 3.352 23.994 11.051 1.00 27.25 243 LEU A O 1
ATOM 1842 N N . ASP A 1 244 ? 2.863 26.072 10.261 1.00 26.18 244 ASP A N 1
ATOM 1843 C CA . ASP A 1 244 ? 3.738 25.933 9.064 1.00 26.58 244 ASP A CA 1
ATOM 1844 C C . ASP A 1 244 ? 5.160 25.569 9.479 1.00 29.17 244 ASP A C 1
ATOM 1845 O O . ASP A 1 244 ? 5.804 24.765 8.778 1.00 25.90 244 ASP A O 1
ATOM 1850 N N . HIS A 1 245 ? 5.680 26.128 10.580 1.00 25.74 245 HIS A N 1
ATOM 1851 C CA . HIS A 1 245 ? 7.035 25.737 11.049 1.00 23.73 245 HIS A CA 1
ATOM 1852 C C . HIS A 1 245 ? 7.013 24.440 11.865 1.00 25.20 245 HIS A C 1
ATOM 1853 O O . HIS A 1 245 ? 7.955 23.606 11.736 1.00 23.86 245 HIS A O 1
ATOM 1860 N N . THR A 1 246 ? 6.063 24.294 12.786 1.00 23.96 246 THR A N 1
ATOM 1861 C CA . THR A 1 246 ? 6.149 23.225 13.805 1.00 23.37 246 THR A CA 1
ATOM 1862 C C . THR A 1 246 ? 5.789 21.860 13.184 1.00 20.99 246 THR A C 1
ATOM 1863 O O . THR A 1 246 ? 6.400 20.879 13.607 1.00 22.70 246 THR A O 1
ATOM 1867 N N . ARG A 1 247 ? 4.923 21.788 12.166 1.00 22.72 247 ARG A N 1
ATOM 1868 C CA . ARG A 1 247 ? 4.593 20.496 11.475 1.00 23.80 247 ARG A CA 1
ATOM 1869 C C . ARG A 1 247 ? 5.902 19.829 11.039 1.00 20.65 247 ARG A C 1
ATOM 1870 O O . ARG A 1 247 ? 6.034 18.620 11.055 1.00 19.35 247 ARG A O 1
ATOM 1878 N N . VAL A 1 248 ? 6.857 20.641 10.570 1.00 22.06 248 VAL A N 1
ATOM 1879 C CA . VAL A 1 248 ? 8.159 20.118 10.087 1.00 21.57 248 VAL A CA 1
ATOM 1880 C C . VAL A 1 248 ? 8.818 19.359 11.242 1.00 22.50 248 VAL A C 1
ATOM 1881 O O . VAL A 1 248 ? 9.423 18.268 11.002 1.00 21.56 248 VAL A O 1
ATOM 1885 N N . THR A 1 249 ? 8.735 19.886 12.474 1.00 21.88 249 THR A N 1
ATOM 1886 C CA . THR A 1 249 ? 9.425 19.270 13.644 1.00 21.08 249 THR A CA 1
ATOM 1887 C C . THR A 1 249 ? 8.731 17.955 14.025 1.00 19.08 249 THR A C 1
ATOM 1888 O O . THR A 1 249 ? 9.418 17.045 14.505 1.00 19.19 249 THR A O 1
ATOM 1892 N N . ILE A 1 250 ? 7.433 17.826 13.794 1.00 17.27 250 ILE A N 1
ATOM 1893 C CA . ILE A 1 250 ? 6.779 16.504 14.035 1.00 19.44 250 ILE A CA 1
ATOM 1894 C C . ILE A 1 250 ? 7.210 15.525 12.941 1.00 20.50 250 ILE A C 1
ATOM 1895 O O . ILE A 1 250 ? 7.334 14.278 13.229 1.00 22.21 250 ILE A O 1
ATOM 1900 N N . GLY A 1 251 ? 7.424 16.003 11.705 1.00 19.61 251 GLY A N 1
ATOM 1901 C CA . GLY A 1 251 ? 8.009 15.136 10.678 1.00 19.54 251 GLY A CA 1
ATOM 1902 C C . GLY A 1 251 ? 9.373 14.645 11.148 1.00 19.56 251 GLY A C 1
ATOM 1903 O O . GLY A 1 251 ? 9.651 13.398 11.063 1.00 16.00 251 GLY A O 1
ATOM 1904 N N . ALA A 1 252 ? 10.174 15.531 11.745 1.00 19.14 252 ALA A N 1
ATOM 1905 C CA . ALA A 1 252 ? 11.514 15.137 12.256 1.00 19.13 252 ALA A CA 1
ATOM 1906 C C . ALA A 1 252 ? 11.349 14.119 13.390 1.00 18.38 252 ALA A C 1
ATOM 1907 O O . ALA A 1 252 ? 12.144 13.189 13.459 1.00 18.77 252 ALA A O 1
ATOM 1909 N N . GLN A 1 253 ? 10.381 14.325 14.273 1.00 17.68 253 GLN A N 1
ATOM 1910 C CA . GLN A 1 253 ? 10.104 13.376 15.376 1.00 19.79 253 GLN A CA 1
ATOM 1911 C C . GLN A 1 253 ? 9.757 12.006 14.780 1.00 17.77 253 GLN A C 1
ATOM 1912 O O . GLN A 1 253 ? 10.343 10.973 15.215 1.00 18.70 253 GLN A O 1
ATOM 1918 N N . ALA A 1 254 ? 8.855 11.975 13.786 1.00 19.24 254 ALA A N 1
ATOM 1919 C CA . ALA A 1 254 ? 8.446 10.710 13.136 1.00 20.42 254 ALA A CA 1
ATOM 1920 C C . ALA A 1 254 ? 9.665 10.008 12.540 1.00 18.90 254 ALA A C 1
ATOM 1921 O O . ALA A 1 254 ? 9.770 8.772 12.655 1.00 19.74 254 ALA A O 1
ATOM 1923 N N . VAL A 1 255 ? 10.553 10.777 11.910 1.00 21.18 255 VAL A N 1
ATOM 1924 C CA . VAL A 1 255 ? 11.791 10.220 11.308 1.00 19.08 255 VAL A CA 1
ATOM 1925 C C . VAL A 1 255 ? 12.628 9.573 12.401 1.00 19.03 255 VAL A C 1
ATOM 1926 O O . VAL A 1 255 ? 13.163 8.473 12.155 1.00 19.52 255 VAL A O 1
ATOM 1930 N N . GLY A 1 256 ? 12.828 10.236 13.540 1.00 19.22 256 GLY A N 1
ATOM 1931 C CA . GLY A 1 256 ? 13.655 9.686 14.633 1.00 18.23 256 GLY A CA 1
ATOM 1932 C C . GLY A 1 256 ? 13.041 8.422 15.231 1.00 18.38 256 GLY A C 1
ATOM 1933 O O . GLY A 1 256 ? 13.746 7.435 15.447 1.00 17.43 256 GLY A O 1
ATOM 1934 N N . ILE A 1 257 ? 11.734 8.407 15.439 1.00 17.60 257 ILE A N 1
ATOM 1935 C CA . ILE A 1 257 ? 11.093 7.205 16.010 1.00 17.19 257 ILE A CA 1
ATOM 1936 C C . ILE A 1 257 ? 11.329 6.054 15.032 1.00 18.31 257 ILE A C 1
ATOM 1937 O O . ILE A 1 257 ? 11.708 4.954 15.486 1.00 20.50 257 ILE A O 1
ATOM 1942 N N . ALA A 1 258 ? 11.113 6.291 13.736 1.00 19.26 258 ALA A N 1
ATOM 1943 C CA . ALA A 1 258 ? 11.273 5.241 12.698 1.00 18.24 258 ALA A CA 1
ATOM 1944 C C . ALA A 1 258 ? 12.727 4.824 12.683 1.00 19.11 258 ALA A C 1
ATOM 1945 O O . ALA A 1 258 ? 13.013 3.653 12.566 1.00 17.84 258 ALA A O 1
ATOM 1947 N N . GLN A 1 259 ? 13.641 5.778 12.782 1.00 17.57 259 GLN A N 1
ATOM 1948 C CA . GLN A 1 259 ? 15.069 5.399 12.781 1.00 18.59 259 GLN A CA 1
ATOM 1949 C C . GLN A 1 259 ? 15.407 4.505 13.978 1.00 17.08 259 GLN A C 1
ATOM 1950 O O . GLN A 1 259 ? 16.155 3.483 13.772 1.00 19.00 259 GLN A O 1
ATOM 1956 N N . GLY A 1 260 ? 14.899 4.810 15.188 1.00 18.58 260 GLY A N 1
ATOM 1957 C CA . GLY A 1 260 ? 15.184 3.953 16.348 1.00 20.43 260 GLY A CA 1
ATOM 1958 C C . GLY A 1 260 ? 14.646 2.561 16.151 1.00 19.20 260 GLY A C 1
ATOM 1959 O O . GLY A 1 260 ? 15.344 1.553 16.432 1.00 19.98 260 GLY A O 1
ATOM 1960 N N . ALA A 1 261 ? 13.460 2.466 15.578 1.00 20.24 261 ALA A N 1
ATOM 1961 C CA . ALA A 1 261 ? 12.848 1.135 15.368 1.00 20.47 261 ALA A CA 1
ATOM 1962 C C . ALA A 1 261 ? 13.685 0.340 14.339 1.00 19.42 261 ALA A C 1
ATOM 1963 O O . ALA A 1 261 ? 13.956 -0.832 14.559 1.00 18.87 261 ALA A O 1
ATOM 1965 N N . LEU A 1 262 ? 14.092 0.963 13.242 1.00 21.48 262 LEU A N 1
ATOM 1966 C CA . LEU A 1 262 ? 14.903 0.321 12.179 1.00 21.15 262 LEU A CA 1
ATOM 1967 C C . LEU A 1 262 ? 16.268 -0.072 12.785 1.00 22.66 262 LEU A C 1
ATOM 1968 O O . LEU A 1 262 ? 16.679 -1.265 12.587 1.00 19.01 262 LEU A O 1
ATOM 1973 N N . 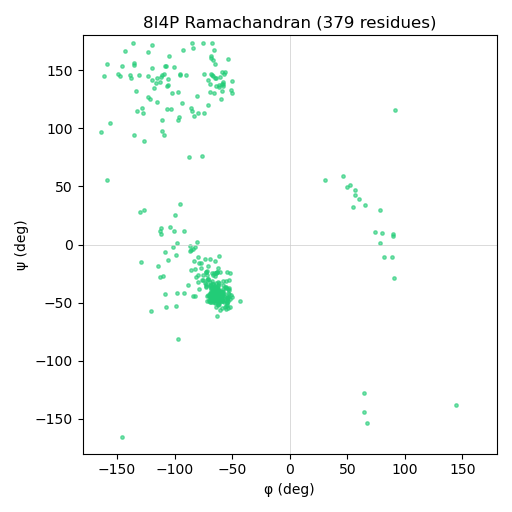ASP A 1 263 ? 16.906 0.836 13.538 1.00 23.06 263 ASP A N 1
ATOM 1974 C CA . ASP A 1 263 ? 18.214 0.524 14.210 1.00 26.05 263 ASP A CA 1
ATOM 1975 C C . ASP A 1 263 ? 18.044 -0.747 15.033 1.00 26.38 263 ASP A C 1
ATOM 1976 O O . ASP A 1 263 ? 18.844 -1.689 14.915 1.00 21.44 263 ASP A O 1
ATOM 1981 N N . TYR A 1 264 ? 16.960 -0.824 15.781 1.00 25.31 264 TYR A N 1
ATOM 1982 C CA . TYR A 1 264 ? 16.750 -1.977 16.672 1.00 26.53 264 TYR A CA 1
ATOM 1983 C C . TYR A 1 264 ? 16.506 -3.238 15.851 1.00 26.64 264 TYR A C 1
ATOM 1984 O O . TYR A 1 264 ? 17.116 -4.283 16.145 1.00 29.01 264 TYR A O 1
ATOM 1993 N N . ALA A 1 265 ? 15.623 -3.176 14.856 1.00 24.43 265 ALA A N 1
ATOM 1994 C CA . ALA A 1 265 ? 15.274 -4.329 14.009 1.00 23.40 265 ALA A CA 1
ATOM 1995 C C . ALA A 1 265 ? 16.525 -4.823 13.293 1.00 24.31 265 ALA A C 1
ATOM 1996 O O . ALA A 1 265 ? 16.683 -6.040 13.223 1.00 19.74 265 ALA A O 1
ATOM 1998 N N . LEU A 1 266 ? 17.330 -3.930 12.726 1.00 22.92 266 LEU A N 1
ATOM 1999 C CA . LEU A 1 266 ? 18.552 -4.337 11.990 1.00 24.71 266 LEU A CA 1
ATOM 2000 C C . LEU A 1 266 ? 19.535 -5.076 12.906 1.00 22.81 266 LEU A C 1
ATOM 2001 O O . LEU A 1 266 ? 20.101 -6.100 12.434 1.00 25.00 266 LEU A O 1
ATOM 2006 N N . GLY A 1 267 ? 19.790 -4.553 14.110 1.00 21.30 267 GLY A N 1
ATOM 2007 C CA . GLY A 1 267 ? 20.681 -5.222 15.078 1.00 23.68 267 GLY A CA 1
ATOM 2008 C C . GLY A 1 267 ? 20.130 -6.591 15.425 1.00 25.39 267 GLY A C 1
ATOM 2009 O O . GLY A 1 267 ? 20.877 -7.600 15.401 1.00 23.37 267 GL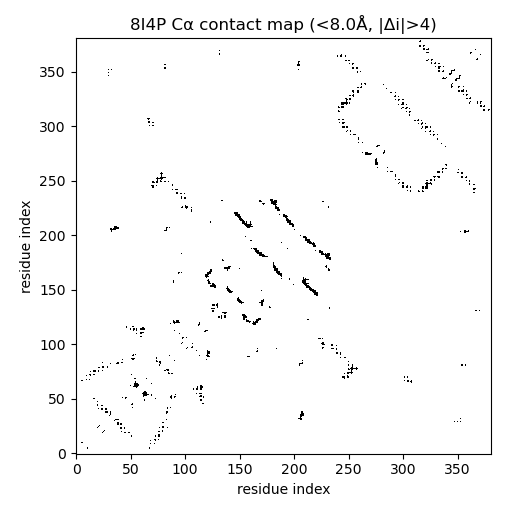Y A O 1
ATOM 2010 N N . TYR A 1 268 ? 18.823 -6.690 15.588 1.00 21.47 268 TYR A N 1
ATOM 2011 C CA . TYR A 1 268 ? 18.225 -7.971 16.025 1.00 23.80 268 TYR A CA 1
ATOM 2012 C C . TYR A 1 268 ? 18.299 -9.039 14.930 1.00 24.81 268 TYR A C 1
ATOM 2013 O O . TYR A 1 268 ? 18.661 -10.240 15.213 1.00 24.35 268 TYR A O 1
ATOM 2022 N N . VAL A 1 269 ? 17.919 -8.708 13.688 1.00 23.20 269 VAL A N 1
ATOM 2023 C CA . VAL A 1 269 ? 17.853 -9.742 12.608 1.00 24.11 269 VAL A CA 1
ATOM 2024 C C . VAL A 1 269 ? 19.263 -10.174 12.194 1.00 22.98 269 VAL A C 1
ATOM 2025 O O . VAL A 1 269 ? 19.378 -11.302 11.661 1.00 23.59 269 VAL A O 1
ATOM 2029 N N . LYS A 1 270 ? 20.306 -9.392 12.499 1.00 24.66 270 LYS A N 1
ATOM 2030 C CA . LYS A 1 270 ? 21.703 -9.886 12.290 1.00 28.18 270 LYS A CA 1
ATOM 2031 C C . LYS A 1 270 ? 22.057 -10.981 13.308 1.00 31.23 270 LYS A C 1
ATOM 2032 O O . LYS A 1 270 ? 22.865 -11.818 12.958 1.00 27.72 270 LYS A O 1
ATOM 2038 N N . GLU A 1 271 ? 21.477 -10.969 14.513 1.00 27.91 271 GLU A N 1
ATOM 2039 C CA . GLU A 1 271 ? 21.849 -11.867 15.648 1.00 32.45 271 GLU A CA 1
ATOM 2040 C C . GLU A 1 271 ? 20.902 -13.056 15.737 1.00 31.15 271 GLU A C 1
ATOM 2041 O O . GLU A 1 271 ? 21.342 -14.191 15.968 1.00 32.18 271 GLU A O 1
ATOM 2047 N N . ARG A 1 272 ? 19.623 -12.834 15.554 1.00 25.59 272 ARG A N 1
ATOM 2048 C CA . ARG A 1 272 ? 18.649 -13.937 15.735 1.00 24.20 272 ARG A CA 1
ATOM 2049 C C . ARG A 1 272 ? 18.838 -14.938 14.610 1.00 23.77 272 ARG A C 1
ATOM 2050 O O . ARG A 1 272 ? 18.844 -14.528 13.419 1.00 24.93 272 ARG A O 1
ATOM 2058 N N . LYS A 1 273 ? 18.942 -16.220 14.952 1.00 24.68 273 LYS A N 1
ATOM 2059 C CA . LYS A 1 273 ? 19.067 -17.309 13.962 1.00 25.01 273 LYS A CA 1
ATOM 2060 C C . LYS A 1 273 ? 17.801 -18.165 14.010 1.00 25.06 273 LYS A C 1
ATOM 2061 O O . LYS A 1 273 ? 17.262 -18.384 15.112 1.00 25.02 273 LYS A O 1
ATOM 2067 N N . GLN A 1 274 ? 17.307 -18.586 12.850 1.00 25.65 274 GLN A N 1
ATOM 2068 C CA . GLN A 1 274 ? 16.192 -19.561 12.728 1.00 25.32 274 GLN A CA 1
ATOM 2069 C C . GLN A 1 274 ? 16.492 -20.334 11.456 1.00 24.86 274 GLN A C 1
ATOM 2070 O O . GLN A 1 274 ? 17.011 -19.698 10.503 1.00 26.37 274 GLN A O 1
ATOM 2076 N N . PHE A 1 275 ? 16.167 -21.622 11.443 1.00 25.67 275 PHE A N 1
ATOM 2077 C CA . PHE A 1 275 ? 16.410 -22.532 10.310 1.00 26.74 275 PHE A CA 1
ATOM 2078 C C . PHE A 1 275 ? 17.896 -22.473 9.972 1.00 27.37 275 PHE A C 1
ATOM 2079 O O . PHE A 1 275 ? 18.187 -22.564 8.815 1.00 28.69 275 PHE A O 1
ATOM 2087 N N . GLY A 1 276 ? 18.768 -22.272 10.946 1.00 28.79 276 GLY A N 1
ATOM 2088 C CA . GLY A 1 276 ? 20.224 -22.395 10.737 1.00 29.80 276 GLY A CA 1
ATOM 2089 C C . GLY A 1 276 ? 20.831 -21.166 10.079 1.00 36.13 276 GLY A C 1
ATOM 2090 O O . GLY A 1 276 ? 22.009 -21.203 9.765 1.00 30.96 276 GLY A O 1
ATOM 2091 N N . LYS A 1 277 ? 20.113 -20.049 9.922 1.00 34.22 277 LYS A N 1
ATOM 2092 C CA . LYS A 1 277 ? 20.831 -18.830 9.503 1.00 30.58 277 LYS A CA 1
ATOM 2093 C C . LYS A 1 277 ? 20.268 -17.591 10.173 1.00 28.77 277 LYS A C 1
ATOM 2094 O O . LYS A 1 277 ? 19.188 -17.625 10.790 1.00 26.06 277 LYS A O 1
ATOM 2100 N N . ALA A 1 278 ? 21.027 -16.514 10.076 1.00 25.08 278 ALA A N 1
ATOM 2101 C CA . ALA A 1 278 ? 20.572 -15.205 10.551 1.00 25.13 278 ALA A CA 1
ATOM 2102 C C . ALA A 1 278 ? 19.267 -14.857 9.812 1.00 26.14 278 ALA A C 1
ATOM 2103 O O . ALA A 1 278 ? 19.176 -15.097 8.585 1.00 27.87 278 ALA A O 1
ATOM 2105 N N . ILE A 1 279 ? 18.297 -14.304 10.541 1.00 24.70 279 ILE A N 1
ATOM 2106 C CA . ILE A 1 279 ? 17.015 -13.799 9.981 1.00 27.30 279 ILE A CA 1
ATOM 2107 C C . ILE A 1 279 ? 17.344 -12.823 8.829 1.00 25.51 279 ILE A C 1
ATOM 2108 O O . ILE A 1 279 ? 16.648 -12.849 7.844 1.00 22.09 279 ILE A O 1
ATOM 2113 N N . ALA A 1 280 ? 18.327 -11.954 9.013 1.00 23.78 280 ALA A N 1
ATOM 2114 C CA . ALA A 1 280 ? 18.835 -11.012 7.989 1.00 25.14 280 ALA A CA 1
ATOM 2115 C C . ALA A 1 280 ? 19.186 -11.753 6.693 1.00 25.81 280 ALA A C 1
ATOM 2116 O O . ALA A 1 280 ? 19.142 -11.099 5.680 1.00 25.92 280 ALA A O 1
ATOM 2118 N N . ASP A 1 281 ? 19.499 -13.056 6.707 1.00 24.44 281 ASP A N 1
ATOM 2119 C CA . ASP A 1 281 ? 19.892 -13.797 5.482 1.00 26.71 281 ASP A CA 1
ATOM 2120 C C . ASP A 1 281 ? 18.665 -14.182 4.660 1.00 25.25 281 ASP A C 1
ATOM 2121 O O . ASP A 1 281 ? 18.873 -14.616 3.552 1.00 24.32 281 ASP A O 1
ATOM 2126 N N . PHE A 1 282 ? 17.440 -14.051 5.166 1.00 23.09 282 PHE A N 1
ATOM 2127 C CA . PHE A 1 282 ? 16.222 -14.356 4.368 1.00 23.20 282 PHE A CA 1
ATOM 2128 C C . PHE A 1 282 ? 15.896 -13.169 3.456 1.00 20.80 282 PHE A C 1
ATOM 2129 O O . PHE A 1 282 ? 15.759 -11.996 3.939 1.00 21.05 282 PHE A O 1
ATOM 2137 N N . GLN A 1 283 ? 15.737 -13.454 2.169 1.00 19.45 283 GLN A N 1
ATOM 2138 C CA . GLN A 1 283 ? 15.563 -12.359 1.182 1.00 21.30 283 GLN A CA 1
ATOM 2139 C C . GLN A 1 283 ? 14.226 -11.620 1.418 1.00 20.17 283 GLN A C 1
ATOM 2140 O O . GLN A 1 283 ? 14.214 -10.375 1.251 1.00 20.80 283 GLN A O 1
ATOM 2146 N N . GLY A 1 284 ? 13.152 -12.290 1.850 1.00 20.54 284 GLY A N 1
ATOM 2147 C CA . GLY A 1 284 ? 11.903 -11.563 2.209 1.00 19.55 284 GLY A CA 1
ATOM 2148 C C . GLY A 1 284 ? 12.168 -10.518 3.303 1.00 18.37 284 GLY A C 1
ATOM 2149 O O . GLY A 1 284 ? 11.613 -9.368 3.275 1.00 18.42 284 GLY A O 1
ATOM 2150 N N . ILE A 1 285 ? 13.033 -10.846 4.265 1.00 19.87 285 ILE A N 1
ATOM 2151 C CA . ILE A 1 285 ? 13.420 -9.930 5.362 1.00 20.46 285 ILE A CA 1
ATOM 2152 C C . ILE A 1 285 ? 14.238 -8.782 4.775 1.00 19.28 285 ILE A C 1
ATOM 2153 O O . ILE A 1 285 ? 14.008 -7.661 5.164 1.00 16.74 285 ILE A O 1
ATOM 2158 N N . GLN A 1 286 ? 15.213 -9.091 3.933 1.00 19.16 286 GLN A N 1
ATOM 2159 C CA . GLN A 1 286 ? 16.037 -8.078 3.220 1.00 19.04 286 GLN A CA 1
ATOM 2160 C C . GLN A 1 286 ? 15.175 -7.071 2.459 1.00 19.90 286 GLN A C 1
ATOM 2161 O O . GLN A 1 286 ? 15.432 -5.878 2.623 1.00 18.54 286 GLN A O 1
ATOM 2167 N N . PHE A 1 287 ? 14.120 -7.539 1.786 1.00 19.25 287 PHE A N 1
ATOM 2168 C CA . PHE A 1 287 ? 13.177 -6.661 1.055 1.00 21.61 287 PHE A CA 1
ATOM 2169 C C . PHE A 1 287 ? 12.431 -5.770 2.040 1.00 21.32 287 PHE A C 1
ATOM 2170 O O . PHE A 1 287 ? 12.277 -4.570 1.748 1.00 20.06 287 PHE A O 1
ATOM 2178 N N . MET A 1 288 ? 11.953 -6.329 3.163 1.00 20.06 288 MET A N 1
ATOM 2179 C CA . MET A 1 288 ? 11.296 -5.509 4.220 1.00 20.27 288 MET A CA 1
ATOM 2180 C C . MET A 1 288 ? 12.268 -4.448 4.758 1.00 19.21 288 MET A C 1
ATOM 2181 O O . MET A 1 288 ? 11.869 -3.283 4.871 1.00 17.44 288 MET A O 1
ATOM 2186 N N . LEU A 1 289 ? 13.513 -4.824 5.034 1.00 18.59 289 LEU A N 1
ATOM 2187 C CA . LEU A 1 289 ? 14.514 -3.853 5.551 1.00 19.39 289 LEU A CA 1
ATOM 2188 C C . LEU A 1 289 ? 14.775 -2.763 4.493 1.00 19.86 289 LEU A C 1
ATOM 2189 O O . LEU A 1 289 ? 14.800 -1.534 4.869 1.00 19.34 289 LEU A O 1
ATOM 2194 N N . ALA A 1 290 ? 14.905 -3.136 3.221 1.00 19.32 290 ALA A N 1
ATOM 2195 C CA . ALA A 1 290 ? 15.162 -2.148 2.131 1.00 18.84 290 ALA A CA 1
ATOM 2196 C C . ALA A 1 290 ? 13.974 -1.180 2.049 1.00 20.81 290 ALA A C 1
ATOM 2197 O O . ALA A 1 290 ? 14.179 0.037 1.986 1.00 19.34 290 ALA A O 1
ATOM 2199 N N . ASP A 1 291 ? 12.754 -1.697 2.120 1.00 17.18 291 ASP A N 1
ATOM 2200 C CA . ASP A 1 291 ? 11.544 -0.816 2.117 1.00 20.57 291 ASP A CA 1
ATOM 2201 C C . ASP A 1 291 ? 11.559 0.184 3.285 1.00 20.37 291 ASP A C 1
ATOM 2202 O O . ASP A 1 291 ? 11.269 1.413 3.045 1.00 19.75 291 ASP A O 1
ATOM 2207 N N . MET A 1 292 ? 11.891 -0.281 4.484 1.00 18.48 292 MET A N 1
ATOM 2208 C CA . MET A 1 292 ? 11.930 0.546 5.708 1.00 17.91 292 MET A CA 1
ATOM 2209 C C . MET A 1 292 ? 12.963 1.641 5.486 1.00 18.64 292 MET A C 1
ATOM 2210 O O . MET A 1 292 ? 12.604 2.808 5.632 1.00 17.38 292 MET A O 1
ATOM 2215 N N . ALA A 1 293 ? 14.176 1.261 5.062 1.00 19.26 293 ALA A N 1
ATOM 2216 C CA . ALA A 1 293 ? 15.310 2.194 4.939 1.00 19.84 293 ALA A CA 1
ATOM 2217 C C . ALA A 1 293 ? 15.028 3.201 3.818 1.00 19.56 293 ALA A C 1
ATOM 2218 O O . ALA A 1 293 ? 15.316 4.448 4.012 1.00 20.47 293 ALA A O 1
ATOM 2220 N N . MET A 1 294 ? 14.499 2.748 2.688 1.00 17.84 294 MET A N 1
ATOM 2221 C CA . MET A 1 294 ? 14.264 3.658 1.527 1.00 18.87 294 MET A CA 1
ATOM 2222 C C . MET A 1 294 ? 13.216 4.686 1.910 1.00 18.82 294 MET A C 1
ATOM 2223 O O . MET A 1 294 ? 13.373 5.890 1.584 1.00 17.51 294 MET A O 1
ATOM 2228 N N . LYS A 1 295 ? 12.096 4.227 2.459 1.00 19.44 295 LYS A N 1
ATOM 2229 C CA . LYS A 1 295 ? 10.996 5.153 2.847 1.00 19.15 295 LYS A CA 1
ATOM 2230 C C . LYS A 1 295 ? 11.488 6.112 3.950 1.00 17.26 295 LYS A C 1
ATOM 2231 O O . LYS A 1 295 ? 11.170 7.308 3.913 1.00 18.68 295 LYS A O 1
ATOM 2237 N N . LEU A 1 296 ? 12.251 5.621 4.908 1.00 17.75 296 LEU A N 1
ATOM 2238 C CA . LEU A 1 296 ? 12.763 6.464 6.018 1.00 21.27 296 LEU A CA 1
ATOM 2239 C C . LEU A 1 296 ? 13.654 7.545 5.418 1.00 20.24 296 LEU A C 1
ATOM 2240 O O . LEU A 1 296 ? 13.511 8.736 5.785 1.00 18.41 296 LEU A O 1
ATOM 2245 N N . GLU A 1 297 ? 14.537 7.137 4.507 1.00 21.85 297 GLU A N 1
ATOM 2246 C CA . GLU A 1 297 ? 15.515 8.105 3.956 1.00 21.69 297 GLU A CA 1
ATOM 2247 C C . GLU A 1 297 ? 14.759 9.156 3.131 1.00 20.56 297 GLU A C 1
ATOM 2248 O O . GLU A 1 297 ? 15.013 10.354 3.314 1.00 20.11 297 GLU A O 1
ATOM 2254 N N . ALA A 1 298 ? 13.804 8.761 2.283 1.00 18.92 298 ALA A N 1
ATOM 2255 C CA . ALA A 1 298 ? 12.938 9.722 1.566 1.00 19.29 298 ALA A CA 1
ATOM 2256 C C . ALA A 1 298 ? 12.265 10.656 2.576 1.00 18.32 298 ALA A C 1
ATOM 2257 O O . ALA A 1 298 ? 12.161 11.885 2.361 1.00 18.31 298 ALA A O 1
ATOM 2259 N N . ALA A 1 299 ? 11.718 10.140 3.675 1.00 18.72 299 ALA A N 1
ATOM 2260 C CA . ALA A 1 299 ? 11.006 10.993 4.661 1.00 19.63 299 ALA A CA 1
ATOM 2261 C C . ALA A 1 299 ? 12.014 11.989 5.295 1.00 18.17 299 ALA A C 1
ATOM 2262 O O . ALA A 1 299 ? 11.700 13.190 5.422 1.00 18.63 299 ALA A O 1
ATOM 2264 N N . ARG A 1 300 ? 13.181 11.504 5.674 1.00 18.26 300 ARG A N 1
ATOM 2265 C CA . ARG A 1 300 ? 14.239 12.363 6.289 1.00 21.26 300 ARG A CA 1
ATOM 2266 C C . ARG A 1 300 ? 14.561 13.524 5.337 1.00 19.84 300 ARG A C 1
ATOM 2267 O O . ARG A 1 300 ? 14.495 14.676 5.801 1.00 21.42 300 ARG A O 1
ATOM 2275 N N . GLN A 1 301 ? 14.896 13.265 4.060 1.00 21.61 301 GLN A N 1
ATOM 2276 C CA . GLN A 1 301 ? 15.348 14.329 3.106 1.00 19.82 301 GLN A CA 1
ATOM 2277 C C . GLN A 1 301 ? 14.192 15.305 2.886 1.00 22.09 301 GLN A C 1
ATOM 2278 O O . GLN A 1 301 ? 14.383 16.542 2.859 1.00 21.46 301 GLN A O 1
ATOM 2284 N N . MET A 1 302 ? 12.973 14.798 2.852 1.00 18.45 302 MET A N 1
ATOM 2285 C CA . MET A 1 302 ? 11.832 15.713 2.697 1.00 22.40 302 MET A CA 1
ATOM 2286 C C . MET A 1 302 ? 11.648 16.634 3.921 1.00 21.39 302 MET A C 1
ATOM 2287 O O . MET A 1 302 ? 11.318 17.840 3.730 1.00 18.58 302 MET A O 1
ATOM 2292 N N . VAL A 1 303 ? 11.819 16.105 5.140 1.00 20.42 303 VAL A N 1
ATOM 2293 C CA . VAL A 1 303 ? 11.801 16.903 6.394 1.00 20.49 303 VAL A CA 1
ATOM 2294 C C . VAL A 1 303 ? 12.901 17.969 6.304 1.00 19.90 303 VAL A C 1
ATOM 2295 O O . VAL A 1 303 ? 12.609 19.116 6.577 1.00 17.55 303 VAL A O 1
ATOM 2299 N N . TYR A 1 304 ? 14.103 17.604 5.910 1.00 19.28 304 TYR A N 1
ATOM 2300 C CA . TYR A 1 304 ? 15.205 18.594 5.849 1.00 20.80 304 TYR A CA 1
ATOM 2301 C C . TYR A 1 304 ? 14.951 19.667 4.797 1.00 22.86 304 TYR A C 1
ATOM 2302 O O . TYR A 1 304 ? 15.252 20.839 5.066 1.00 20.83 304 TYR A O 1
ATOM 2311 N N . VAL A 1 305 ? 14.374 19.311 3.646 1.00 23.50 305 VAL A N 1
ATOM 2312 C CA . VAL A 1 305 ? 13.958 20.295 2.616 1.00 22.60 305 VAL A CA 1
ATOM 2313 C C . VAL A 1 305 ? 12.915 21.218 3.225 1.00 23.27 305 VAL A C 1
ATOM 2314 O O . VAL A 1 305 ? 13.059 22.482 3.062 1.00 19.81 305 VAL A O 1
ATOM 2318 N N . ALA A 1 306 ? 11.925 20.685 3.946 1.00 18.92 306 ALA A N 1
ATOM 2319 C CA . ALA A 1 306 ? 10.918 21.571 4.571 1.00 22.60 306 ALA A CA 1
ATOM 2320 C C . ALA A 1 306 ? 11.556 22.450 5.679 1.00 22.32 306 ALA A C 1
ATOM 2321 O O . ALA A 1 306 ? 11.107 23.604 5.866 1.00 20.87 306 ALA A O 1
ATOM 2323 N N . ALA A 1 307 ? 12.538 21.927 6.402 1.00 20.04 307 ALA A N 1
ATOM 2324 C CA . ALA A 1 307 ? 13.215 22.658 7.501 1.00 22.77 307 ALA A CA 1
ATOM 2325 C C . ALA A 1 307 ? 13.956 23.871 6.921 1.00 22.86 307 ALA A C 1
ATOM 2326 O O . ALA A 1 307 ? 13.773 24.989 7.474 1.00 22.79 307 ALA A O 1
ATOM 2328 N N . ALA A 1 308 ? 14.674 23.677 5.802 1.00 25.01 308 ALA A N 1
ATOM 2329 C CA . ALA A 1 308 ? 15.390 24.764 5.096 1.00 25.13 308 ALA A CA 1
ATOM 2330 C C . ALA A 1 308 ? 14.371 25.778 4.601 1.00 24.59 308 ALA A C 1
ATOM 2331 O O . ALA A 1 308 ? 14.603 26.986 4.797 1.00 26.15 308 ALA A O 1
ATOM 2333 N N . LYS A 1 309 ? 13.202 25.327 4.160 1.00 21.80 309 LYS A N 1
ATOM 2334 C CA . LYS A 1 309 ? 12.100 26.240 3.790 1.00 22.85 309 LYS A CA 1
ATOM 2335 C C . LYS A 1 309 ? 11.571 27.020 4.994 1.00 25.32 309 LYS A C 1
ATOM 2336 O O . LYS A 1 309 ? 11.102 28.193 4.807 1.00 22.66 309 LYS A O 1
ATOM 2342 N N . SER A 1 310 ? 11.480 26.372 6.144 1.00 22.32 310 SER A N 1
ATOM 2343 C CA . SER A 1 310 ? 11.068 26.995 7.404 1.00 25.28 310 SER A CA 1
ATOM 2344 C C . SER A 1 310 ? 12.089 28.088 7.773 1.00 23.50 310 SER A C 1
ATOM 2345 O O . SER A 1 310 ? 11.656 29.211 8.036 1.00 25.32 310 SER A O 1
ATOM 2348 N N . GLU A 1 311 ? 13.370 27.781 7.702 1.00 22.59 311 GLU A N 1
ATOM 2349 C CA . GLU A 1 311 ? 14.429 28.751 8.043 1.00 24.92 311 GLU A CA 1
ATOM 2350 C C . GLU A 1 311 ? 14.309 29.980 7.131 1.00 29.46 311 GLU A C 1
ATOM 2351 O O . GLU A 1 311 ? 14.353 31.085 7.655 1.00 30.86 311 GLU A O 1
ATOM 2357 N N . ARG A 1 312 ? 14.144 29.815 5.816 1.00 26.42 312 ARG A N 1
ATOM 2358 C CA . ARG A 1 312 ? 14.113 30.927 4.822 1.00 27.50 312 ARG A CA 1
ATOM 2359 C C . ARG A 1 312 ? 12.730 31.554 4.742 1.00 29.72 312 ARG A C 1
ATOM 2360 O O . ARG A 1 312 ? 12.604 32.576 4.087 1.00 29.49 312 ARG A O 1
ATOM 2368 N N . ASP A 1 313 ? 11.703 30.908 5.285 1.00 27.10 313 ASP A N 1
ATOM 2369 C CA . ASP A 1 313 ? 10.282 31.285 5.077 1.00 29.30 313 ASP A CA 1
ATOM 2370 C C . ASP A 1 313 ? 9.934 31.308 3.570 1.00 29.69 313 ASP A C 1
ATOM 2371 O O . ASP A 1 313 ? 9.236 32.250 3.094 1.00 27.41 313 ASP A O 1
ATOM 2376 N N . ASP A 1 314 ? 10.321 30.276 2.819 1.00 26.91 314 ASP A N 1
ATOM 2377 C CA . ASP A 1 314 ? 9.917 30.039 1.400 1.00 26.77 314 ASP A CA 1
ATOM 2378 C C . ASP A 1 314 ? 8.393 30.144 1.280 1.00 28.35 314 ASP A C 1
ATOM 2379 O O . ASP A 1 314 ? 7.657 29.732 2.209 1.00 28.27 314 ASP A O 1
ATOM 2384 N N . ALA A 1 315 ? 7.922 30.744 0.186 1.00 29.34 315 ALA A N 1
ATOM 2385 C CA . ALA A 1 315 ? 6.485 30.974 -0.062 1.00 30.52 315 ALA A CA 1
ATOM 2386 C C . ALA A 1 315 ? 5.767 29.612 -0.170 1.00 27.88 315 ALA A C 1
ATOM 2387 O O . ALA A 1 315 ? 4.577 29.601 0.128 1.00 27.07 315 ALA A O 1
ATOM 2389 N N . ASP A 1 316 ? 6.434 28.494 -0.504 1.00 26.28 316 ASP A N 1
ATOM 2390 C CA . ASP A 1 316 ? 5.696 27.192 -0.581 1.00 27.61 316 ASP A CA 1
ATOM 2391 C C . ASP A 1 316 ? 5.897 26.332 0.705 1.00 28.50 316 ASP A C 1
ATOM 2392 O O . ASP A 1 316 ? 5.723 25.068 0.647 1.00 24.38 316 ASP A O 1
ATOM 2397 N N . LEU A 1 317 ? 6.187 26.957 1.849 1.00 27.83 317 LEU A N 1
ATOM 2398 C CA . LEU A 1 317 ? 6.402 26.248 3.141 1.00 24.81 317 LEU A CA 1
ATOM 2399 C C . LEU A 1 317 ? 5.145 25.437 3.511 1.00 24.57 317 LEU A C 1
ATOM 2400 O O . LEU A 1 317 ? 5.326 24.313 3.974 1.00 21.28 317 LEU A O 1
ATOM 2405 N N . SER A 1 318 ? 3.925 25.943 3.313 1.00 22.54 318 SER A N 1
ATOM 2406 C CA . SER A 1 318 ? 2.678 25.217 3.692 1.00 26.47 318 SER A CA 1
ATOM 2407 C C . SER A 1 318 ? 2.658 23.830 3.053 1.00 26.75 318 SER A C 1
ATOM 2408 O O . SER A 1 318 ? 2.426 22.875 3.804 1.00 24.83 318 SER A O 1
ATOM 2411 N N . PHE A 1 319 ? 2.870 23.765 1.735 1.00 25.75 319 PHE A N 1
ATOM 2412 C CA . PHE A 1 319 ? 2.842 22.508 0.956 1.00 25.08 319 PHE A CA 1
ATOM 2413 C C . PHE A 1 319 ? 3.933 21.610 1.526 1.00 25.86 319 PHE A C 1
ATOM 2414 O O . PHE A 1 319 ? 3.654 20.458 1.867 1.00 23.11 319 PHE A O 1
ATOM 2422 N N . TYR A 1 320 ? 5.163 22.104 1.552 1.00 25.51 320 TYR A N 1
ATOM 2423 C CA . TYR A 1 320 ? 6.334 21.241 1.828 1.00 23.33 320 TYR A CA 1
ATOM 2424 C C . TYR A 1 320 ? 6.273 20.716 3.260 1.00 21.43 320 TYR A C 1
ATOM 2425 O O . TYR A 1 320 ? 6.640 19.542 3.464 1.00 23.49 320 TYR A O 1
ATOM 2434 N N . GLY A 1 321 ? 5.828 21.532 4.216 1.00 20.40 321 GLY A N 1
ATOM 2435 C CA . GLY A 1 321 ? 5.691 21.157 5.628 1.00 21.76 321 GLY A CA 1
ATOM 2436 C C . GLY A 1 321 ? 4.585 20.119 5.799 1.00 21.74 321 GLY A C 1
ATOM 2437 O O . GLY A 1 321 ? 4.773 19.189 6.565 1.00 21.27 321 GLY A O 1
ATOM 2438 N N . ALA A 1 322 ? 3.449 20.333 5.154 1.00 21.38 322 ALA A N 1
ATOM 2439 C CA . ALA A 1 322 ? 2.284 19.425 5.257 1.00 21.87 322 ALA A CA 1
ATOM 2440 C C . ALA A 1 322 ? 2.653 18.067 4.656 1.00 20.40 322 ALA A C 1
ATOM 2441 O O . ALA A 1 322 ? 2.389 17.026 5.287 1.00 19.74 322 ALA A O 1
ATOM 2443 N N . ALA A 1 323 ? 3.285 18.087 3.492 1.00 20.08 323 ALA A N 1
ATOM 2444 C CA . ALA A 1 323 ? 3.810 16.885 2.831 1.00 21.12 323 ALA A CA 1
ATOM 2445 C C . ALA A 1 323 ? 4.832 16.198 3.741 1.00 21.10 323 ALA A C 1
ATOM 2446 O O . ALA A 1 323 ? 4.827 14.931 3.839 1.00 18.22 323 ALA A O 1
ATOM 2448 N N . ALA A 1 324 ? 5.787 16.956 4.290 1.00 20.85 324 ALA A N 1
ATOM 2449 C CA . ALA A 1 324 ? 6.882 16.362 5.084 1.00 19.46 324 ALA A CA 1
ATOM 2450 C C . ALA A 1 324 ? 6.252 15.686 6.317 1.00 19.43 324 ALA A C 1
ATOM 2451 O O . ALA A 1 324 ? 6.673 14.572 6.717 1.00 17.51 324 ALA A O 1
ATOM 2453 N N . LYS A 1 325 ? 5.291 16.336 6.968 1.00 18.87 325 LYS A N 1
ATOM 2454 C CA . LYS A 1 325 ? 4.778 15.812 8.251 1.00 18.58 325 LYS A CA 1
ATOM 2455 C C . LYS A 1 325 ? 3.926 14.558 7.960 1.00 17.77 325 LYS A C 1
ATOM 2456 O O . LYS A 1 325 ? 4.052 13.531 8.721 1.00 18.34 325 LYS A O 1
ATOM 2462 N N . CYS A 1 326 ? 3.083 14.649 6.942 1.00 18.42 326 CYS A N 1
ATOM 2463 C CA . CYS A 1 326 ? 2.148 13.539 6.582 1.00 17.44 326 CYS A CA 1
ATOM 2464 C C . CYS A 1 326 ? 2.974 12.342 6.127 1.00 16.18 326 CYS A C 1
ATOM 2465 O O . CYS A 1 326 ? 2.788 11.256 6.625 1.00 18.53 326 CYS A O 1
ATOM 2468 N N . PHE A 1 327 ? 3.939 12.574 5.253 1.00 16.74 327 PHE A N 1
ATOM 2469 C CA . PHE A 1 327 ? 4.747 11.480 4.692 1.00 18.83 327 PHE A CA 1
ATOM 2470 C C . PHE A 1 327 ? 5.525 10.785 5.803 1.00 18.32 327 PHE A C 1
ATOM 2471 O O . PHE A 1 327 ? 5.462 9.504 5.924 1.00 16.39 327 PHE A O 1
ATOM 2479 N N . ALA A 1 328 ? 6.247 11.563 6.604 1.00 17.89 328 ALA A N 1
ATOM 2480 C CA . ALA A 1 328 ? 7.117 10.993 7.656 1.00 17.77 328 ALA A CA 1
ATOM 2481 C C . ALA A 1 328 ? 6.324 10.208 8.694 1.00 16.98 328 ALA A C 1
ATOM 2482 O O . ALA A 1 328 ? 6.771 9.113 9.095 1.00 16.12 328 ALA A O 1
ATOM 2484 N N . SER A 1 329 ? 5.170 10.725 9.118 1.00 15.67 329 SER A N 1
ATOM 2485 C CA . SER A 1 329 ? 4.365 10.029 10.136 1.00 16.97 329 SER A CA 1
ATOM 2486 C C . SER A 1 329 ? 3.758 8.735 9.539 1.00 15.86 329 SER A C 1
ATOM 2487 O O . SER A 1 329 ? 3.785 7.695 10.248 1.00 18.96 329 SER A O 1
ATOM 2490 N N . ASP A 1 330 ? 3.257 8.767 8.289 1.00 16.84 330 ASP A N 1
ATOM 2491 C CA . ASP A 1 330 ? 2.719 7.565 7.599 1.00 16.36 330 ASP A CA 1
ATOM 2492 C C . ASP A 1 330 ? 3.832 6.526 7.537 1.00 18.26 330 ASP A C 1
ATOM 2493 O O . ASP A 1 330 ? 3.597 5.388 7.833 1.00 17.95 330 ASP A O 1
ATOM 2498 N N . VAL A 1 331 ? 5.007 6.936 7.115 1.00 17.72 331 VAL A N 1
ATOM 2499 C CA . VAL A 1 331 ? 6.184 6.033 6.985 1.00 18.40 331 VAL A CA 1
ATOM 2500 C C . VAL A 1 331 ? 6.606 5.500 8.367 1.00 15.60 331 VAL A C 1
ATOM 2501 O O . VAL A 1 331 ? 6.968 4.263 8.508 1.00 17.60 331 VAL A O 1
ATOM 2505 N N . ALA A 1 332 ? 6.592 6.342 9.395 1.00 16.05 332 ALA A N 1
ATOM 2506 C CA . ALA A 1 332 ? 6.965 5.884 10.754 1.00 18.16 332 ALA A CA 1
ATOM 2507 C C . ALA A 1 332 ? 5.940 4.837 11.250 1.00 17.46 332 ALA A C 1
ATOM 2508 O O . ALA A 1 332 ? 6.328 3.859 11.836 1.00 15.94 332 ALA A O 1
ATOM 2510 N N . MET A 1 333 ? 4.660 5.062 11.006 1.00 15.79 333 MET A N 1
ATOM 2511 C CA . MET A 1 333 ? 3.637 4.063 11.389 1.00 17.06 333 MET A CA 1
ATOM 2512 C C . MET A 1 333 ? 3.912 2.716 10.733 1.00 17.42 333 MET A C 1
ATOM 2513 O O . MET A 1 333 ? 3.853 1.673 11.453 1.00 19.25 333 MET A O 1
ATOM 2518 N N . GLU A 1 334 ? 4.205 2.725 9.435 1.00 18.87 334 GLU A N 1
ATOM 2519 C CA . GLU A 1 334 ? 4.482 1.482 8.706 1.00 19.62 334 GLU A CA 1
ATOM 2520 C C . GLU A 1 334 ? 5.777 0.888 9.221 1.00 17.79 334 GLU A C 1
ATOM 2521 O O . GLU A 1 334 ? 5.798 -0.334 9.404 1.00 17.26 334 GLU A O 1
ATOM 2527 N N . ILE A 1 335 ? 6.846 1.663 9.326 1.00 16.85 335 ILE A N 1
ATOM 2528 C CA . ILE A 1 335 ? 8.177 1.101 9.753 1.00 16.53 335 ILE A CA 1
ATOM 2529 C C . ILE A 1 335 ? 8.100 0.499 11.165 1.00 16.59 335 ILE A C 1
ATOM 2530 O O . ILE A 1 335 ? 8.598 -0.657 11.372 1.00 17.86 335 ILE A O 1
ATOM 2535 N N . THR A 1 336 ? 7.463 1.173 12.121 1.00 16.88 336 THR A N 1
ATOM 2536 C CA . THR A 1 336 ? 7.427 0.692 13.522 1.00 15.20 336 THR A CA 1
ATOM 2537 C C . THR A 1 336 ? 6.581 -0.573 13.554 1.00 15.31 336 THR A C 1
ATOM 2538 O O . THR A 1 336 ? 6.943 -1.478 14.311 1.00 15.06 336 THR A O 1
ATOM 2542 N N . THR A 1 337 ? 5.506 -0.649 12.774 1.00 17.27 337 THR A N 1
ATOM 2543 C CA . THR A 1 337 ? 4.652 -1.869 12.740 1.00 15.77 337 THR A CA 1
ATOM 2544 C C . THR A 1 337 ? 5.491 -3.058 12.213 1.00 19.18 337 THR A C 1
ATOM 2545 O O . THR A 1 337 ? 5.391 -4.181 12.769 1.00 16.59 337 THR A O 1
ATOM 2549 N N . ASP A 1 338 ? 6.364 -2.819 11.229 1.00 19.31 338 ASP A N 1
ATOM 2550 C CA . ASP A 1 338 ? 7.275 -3.863 10.698 1.00 19.25 338 ASP A CA 1
ATOM 2551 C C . ASP A 1 338 ? 8.430 -4.156 11.638 1.00 19.96 338 ASP A C 1
ATOM 2552 O O . ASP A 1 338 ? 8.867 -5.326 11.646 1.00 17.95 338 ASP A O 1
ATOM 2557 N N . ALA A 1 339 ? 8.900 -3.198 12.421 1.00 18.91 339 ALA A N 1
ATOM 2558 C CA . ALA A 1 339 ? 10.000 -3.445 13.381 1.00 20.63 339 ALA A CA 1
ATOM 2559 C C . ALA A 1 339 ? 9.515 -4.402 14.480 1.00 21.90 339 ALA A C 1
ATOM 2560 O O . ALA A 1 339 ? 10.235 -5.348 14.850 1.00 20.93 339 ALA A O 1
ATOM 2562 N N . VAL A 1 340 ? 8.268 -4.238 14.915 1.00 17.78 340 VAL A N 1
ATOM 2563 C CA . VAL A 1 340 ? 7.692 -5.189 15.880 1.00 18.09 340 VAL A CA 1
ATOM 2564 C C . VAL A 1 340 ? 7.680 -6.570 15.213 1.00 20.44 340 VAL A C 1
ATOM 2565 O O . VAL A 1 340 ? 8.118 -7.560 15.841 1.00 21.64 340 VAL A O 1
ATOM 2569 N N . GLN A 1 341 ? 7.170 -6.627 13.982 1.00 19.30 341 GLN A N 1
ATOM 2570 C CA . GLN A 1 341 ? 7.063 -7.884 13.215 1.00 20.16 341 GLN A CA 1
ATOM 2571 C C . GLN A 1 341 ? 8.397 -8.634 13.170 1.00 20.54 341 GLN A C 1
ATOM 2572 O O . GLN A 1 341 ? 8.370 -9.875 13.297 1.00 18.19 341 GLN A O 1
ATOM 2578 N N . LEU A 1 342 ? 9.483 -7.920 12.877 1.00 18.17 342 LEU A N 1
ATOM 2579 C CA . LEU A 1 342 ? 10.813 -8.511 12.614 1.00 20.94 342 LEU A CA 1
ATOM 2580 C C . LEU A 1 342 ? 11.407 -9.165 13.880 1.00 21.66 342 LEU A C 1
ATOM 2581 O O . LEU A 1 342 ? 12.300 -10.010 13.733 1.00 21.83 342 LEU A O 1
ATOM 2586 N N . LEU A 1 343 ? 11.005 -8.741 15.075 1.00 22.56 343 LEU A N 1
ATOM 2587 C CA . LEU A 1 343 ? 11.456 -9.344 16.360 1.00 22.63 343 LEU A CA 1
ATOM 2588 C C . LEU A 1 343 ? 10.555 -10.537 16.736 1.00 22.58 343 LEU A C 1
ATOM 2589 O O . LEU A 1 343 ? 10.875 -11.196 17.710 1.00 24.24 343 LEU A O 1
ATOM 2594 N N . GLY A 1 344 ? 9.478 -10.805 16.000 1.00 21.53 344 GLY A N 1
ATOM 2595 C CA . GLY A 1 344 ? 8.579 -11.919 16.337 1.00 22.47 344 GLY A CA 1
ATOM 2596 C C . GLY A 1 344 ? 7.891 -11.682 17.679 1.00 21.71 344 GLY A C 1
ATOM 2597 O O . GLY A 1 344 ? 7.562 -10.518 18.000 1.00 21.34 344 GLY A O 1
ATOM 2598 N N . GLY A 1 345 ? 7.661 -12.745 18.470 1.00 19.56 345 GLY A N 1
ATOM 2599 C CA . GLY A 1 345 ? 7.176 -12.659 19.863 1.00 21.05 345 GLY A CA 1
ATOM 2600 C C . GLY A 1 345 ? 7.844 -11.578 20.713 1.00 20.99 345 GLY A C 1
ATOM 2601 O O . GLY A 1 345 ? 7.114 -10.815 21.365 1.00 18.82 345 GLY A O 1
ATOM 2602 N N . TYR A 1 346 ? 9.169 -11.503 20.697 1.00 19.23 346 TYR A N 1
ATOM 2603 C CA . TYR A 1 346 ? 9.956 -10.515 21.462 1.00 20.82 346 TYR A CA 1
ATOM 2604 C C . TYR A 1 346 ? 9.437 -9.117 21.147 1.00 20.46 346 TYR A C 1
ATOM 2605 O O . TYR A 1 346 ? 9.462 -8.243 22.042 1.00 19.22 346 TYR A O 1
ATOM 2614 N N . GLY A 1 347 ? 9.060 -8.901 19.881 1.00 22.30 347 GLY A N 1
ATOM 2615 C CA . GLY A 1 347 ? 8.667 -7.563 19.413 1.00 22.07 347 GLY A CA 1
ATOM 2616 C C . GLY A 1 347 ? 7.395 -7.135 20.068 1.00 19.23 347 GLY A C 1
ATOM 2617 O O . GLY A 1 347 ? 7.194 -5.942 20.235 1.00 19.25 347 GLY A O 1
ATOM 2618 N N . TYR A 1 348 ? 6.581 -8.096 20.475 1.00 17.76 348 TYR A N 1
ATOM 2619 C CA . TYR A 1 348 ? 5.244 -7.835 21.066 1.00 19.48 348 TYR A CA 1
ATOM 2620 C C . TYR A 1 348 ? 5.395 -7.613 22.581 1.00 19.00 348 TYR A C 1
ATOM 2621 O O . TYR A 1 348 ? 4.344 -7.396 23.246 1.00 20.02 348 TYR A O 1
ATOM 2630 N N . THR A 1 349 ? 6.622 -7.700 23.139 1.00 18.74 349 THR A N 1
ATOM 2631 C CA . THR A 1 349 ? 6.818 -7.566 24.595 1.00 19.46 349 THR A CA 1
ATOM 2632 C C . THR A 1 349 ? 7.486 -6.246 24.937 1.00 22.81 349 THR A C 1
ATOM 2633 O O . THR A 1 349 ? 8.254 -5.731 24.117 1.00 22.05 349 THR A O 1
ATOM 2637 N N . ARG A 1 350 ? 7.239 -5.773 26.148 1.00 26.17 350 ARG A N 1
ATOM 2638 C CA . ARG A 1 350 ? 7.684 -4.417 26.582 1.00 31.12 350 ARG A CA 1
ATOM 2639 C C . ARG A 1 350 ? 9.123 -4.509 27.018 1.00 29.05 350 ARG A C 1
ATOM 2640 O O . ARG A 1 350 ? 9.681 -3.466 27.310 1.00 34.31 350 ARG A O 1
ATOM 2648 N N . ASP A 1 351 ? 9.685 -5.702 26.979 1.00 30.14 351 ASP A N 1
ATOM 2649 C CA . ASP A 1 351 ? 11.120 -5.939 27.242 1.00 33.69 351 ASP A CA 1
ATOM 2650 C C . ASP A 1 351 ? 11.978 -5.442 26.070 1.00 37.33 351 ASP A C 1
ATOM 2651 O O . ASP A 1 351 ? 13.210 -5.349 26.238 1.00 33.69 351 ASP A O 1
ATOM 2656 N N . TYR A 1 352 ? 11.429 -5.335 24.859 1.00 28.09 352 TYR A N 1
ATOM 2657 C CA . TYR A 1 352 ? 12.117 -4.670 23.728 1.00 24.06 352 TYR A CA 1
ATOM 2658 C C . TYR A 1 352 ? 11.401 -3.357 23.520 1.00 22.81 352 TYR A C 1
ATOM 2659 O O . TYR A 1 352 ? 10.273 -3.210 23.986 1.00 21.55 352 TYR A O 1
ATOM 2668 N N . PRO A 1 353 ? 12.086 -2.336 22.973 1.00 20.88 353 PRO A N 1
ATOM 2669 C CA . PRO A 1 353 ? 11.475 -1.023 22.830 1.00 20.17 353 PRO A CA 1
ATOM 2670 C C . PRO A 1 353 ? 10.592 -0.812 21.581 1.00 19.71 353 PRO A C 1
ATOM 2671 O O . PRO A 1 353 ? 9.967 0.279 21.497 1.00 21.07 353 PRO A O 1
ATOM 2675 N N . VAL A 1 354 ? 10.506 -1.794 20.678 1.00 19.41 354 VAL A N 1
ATOM 2676 C CA . VAL A 1 354 ? 9.902 -1.565 19.332 1.00 18.39 354 VAL A CA 1
ATOM 2677 C C . VAL A 1 354 ? 8.385 -1.445 19.491 1.00 19.08 354 VAL A C 1
ATOM 2678 O O . VAL A 1 354 ? 7.852 -0.554 18.838 1.00 16.73 354 VAL A O 1
ATOM 2682 N N . GLU A 1 355 ? 7.747 -2.150 20.451 1.00 18.04 355 GLU A N 1
ATOM 2683 C CA . GLU A 1 355 ? 6.290 -1.966 20.650 1.00 18.48 355 GLU A CA 1
ATOM 2684 C C . GLU A 1 355 ? 6.020 -0.533 21.143 1.00 18.21 355 GLU A C 1
ATOM 2685 O O . GLU A 1 355 ? 4.998 0.049 20.731 1.00 18.29 355 GLU A O 1
ATOM 2691 N N . ARG A 1 356 ? 6.855 0.024 22.025 1.00 18.39 356 ARG A N 1
ATOM 2692 C CA . ARG A 1 356 ? 6.665 1.432 22.485 1.00 17.57 356 ARG A CA 1
ATOM 2693 C C . ARG A 1 356 ? 6.813 2.376 21.279 1.00 16.43 356 ARG A C 1
ATOM 2694 O O . ARG A 1 356 ? 5.993 3.363 21.108 1.00 17.57 356 ARG A O 1
ATOM 2702 N N . MET A 1 357 ? 7.803 2.109 20.447 1.00 18.86 357 MET A N 1
ATOM 2703 C CA . MET A 1 357 ? 8.079 2.946 19.242 1.00 19.84 357 MET A CA 1
ATOM 2704 C C . MET A 1 357 ? 6.877 2.908 18.303 1.00 18.83 357 MET A C 1
ATOM 2705 O O . MET A 1 357 ? 6.488 3.968 17.819 1.00 16.51 357 MET A O 1
ATOM 2710 N N . MET A 1 358 ? 6.219 1.749 18.143 1.00 19.08 358 MET A N 1
ATOM 2711 C CA . MET A 1 358 ? 4.985 1.671 17.334 1.00 18.68 358 MET A CA 1
ATOM 2712 C C . MET A 1 358 ? 3.837 2.477 17.965 1.00 17.13 358 MET A C 1
ATOM 2713 O O . MET A 1 358 ? 3.129 3.242 17.206 1.00 18.90 358 MET A O 1
ATOM 2718 N N . ARG A 1 359 ? 3.648 2.357 19.281 1.00 15.47 359 ARG A N 1
ATOM 2719 C CA . ARG A 1 359 ? 2.563 3.095 19.999 1.00 18.14 359 ARG A CA 1
ATOM 2720 C C . ARG A 1 359 ? 2.836 4.610 19.879 1.00 17.23 359 ARG A C 1
ATOM 2721 O O . ARG A 1 359 ? 1.889 5.395 19.632 1.00 17.81 359 ARG A O 1
ATOM 2729 N N . ASP A 1 360 ? 4.104 5.008 19.963 1.00 16.25 360 ASP A N 1
ATOM 2730 C CA . ASP A 1 360 ? 4.510 6.448 19.865 1.00 17.46 360 ASP A CA 1
ATOM 2731 C C . ASP A 1 360 ? 4.301 6.973 18.439 1.00 17.32 360 ASP A C 1
ATOM 2732 O O . ASP A 1 360 ? 3.842 8.122 18.283 1.00 20.19 360 ASP A O 1
ATOM 2737 N N . ALA A 1 361 ? 4.656 6.178 17.411 1.00 18.08 361 ALA A N 1
ATOM 2738 C CA . ALA A 1 361 ? 4.586 6.567 15.994 1.00 17.65 361 ALA A CA 1
ATOM 2739 C C . ALA A 1 361 ? 3.148 6.996 15.691 1.00 17.69 361 ALA A C 1
ATOM 2740 O O . ALA A 1 361 ? 2.990 8.009 14.991 1.00 17.59 361 ALA A O 1
ATOM 2742 N N . LYS A 1 362 ? 2.157 6.337 16.278 1.00 18.17 362 LYS A N 1
ATOM 2743 C CA . LYS A 1 362 ? 0.749 6.603 15.899 1.00 17.21 362 LYS A CA 1
ATOM 2744 C C . LYS A 1 362 ? 0.367 8.061 16.201 1.00 18.25 362 LYS A C 1
ATOM 2745 O O . LYS A 1 362 ? -0.423 8.670 15.387 1.00 17.18 362 LYS A O 1
ATOM 2751 N N . ILE A 1 363 ? 0.932 8.681 17.246 1.00 19.50 363 ILE A N 1
ATOM 2752 C CA . ILE A 1 363 ? 0.538 10.097 17.571 1.00 17.47 363 ILE A CA 1
ATOM 2753 C C . ILE A 1 363 ? 0.943 11.034 16.434 1.00 16.61 363 ILE A C 1
ATOM 2754 O O . ILE A 1 363 ? 0.248 12.059 16.214 1.00 17.07 363 ILE A O 1
ATOM 2759 N N . THR A 1 364 ? 2.053 10.762 15.747 1.00 17.53 364 THR A N 1
ATOM 2760 C CA . THR A 1 364 ? 2.618 11.672 14.718 1.00 19.13 364 THR A CA 1
ATOM 2761 C C . THR A 1 364 ? 1.639 11.841 13.546 1.00 19.42 364 THR A C 1
ATOM 2762 O O . THR A 1 364 ? 1.729 12.874 12.871 1.00 18.37 364 THR A O 1
ATOM 2766 N N . GLN A 1 365 ? 0.730 10.876 13.327 1.00 18.31 365 GLN A N 1
ATOM 2767 C CA . GLN A 1 365 ? -0.313 10.971 12.265 1.00 17.15 365 GLN A CA 1
ATOM 2768 C C . GLN A 1 365 ? -1.473 11.861 12.715 1.00 18.59 365 GLN A C 1
ATOM 2769 O O . GLN A 1 365 ? -2.293 12.251 11.846 1.00 17.40 365 GLN A O 1
ATOM 2775 N N . ILE A 1 366 ? -1.595 12.146 14.016 1.00 19.16 366 ILE A N 1
ATOM 2776 C CA . ILE A 1 366 ? -2.786 12.838 14.564 1.00 19.77 366 ILE A CA 1
ATOM 2777 C C . ILE A 1 366 ? -2.446 14.289 14.948 1.00 20.17 366 ILE A C 1
ATOM 2778 O O . ILE A 1 366 ? -3.278 15.161 14.591 1.00 18.12 366 ILE A O 1
ATOM 2783 N N . TYR A 1 367 ? -1.425 14.555 15.770 1.00 21.15 367 TYR A N 1
ATOM 2784 C CA . TYR A 1 367 ? -1.274 15.937 16.327 1.00 21.26 367 TYR A CA 1
ATOM 2785 C C . TYR A 1 367 ? -0.540 16.822 15.319 1.00 21.14 367 TYR A C 1
ATOM 2786 O O . TYR A 1 367 ? -0.040 16.338 14.283 1.00 20.04 367 TYR A O 1
ATOM 2795 N N . GLU A 1 368 ? -0.539 18.132 15.584 1.00 21.87 368 GLU A N 1
ATOM 2796 C CA . GLU A 1 368 ? 0.006 19.155 14.678 1.00 25.46 368 GLU A CA 1
ATOM 2797 C C . GLU A 1 368 ? -0.658 19.073 13.307 1.00 21.39 368 GLU A C 1
ATOM 2798 O O . GLU A 1 368 ? 0.016 19.326 12.301 1.00 21.70 368 GLU A O 1
ATOM 2804 N N . GLY A 1 369 ? -1.966 18.888 13.308 1.00 20.03 369 GLY A N 1
ATOM 2805 C CA . GLY A 1 369 ? -2.798 18.744 12.112 1.00 21.44 369 GLY A CA 1
ATOM 2806 C C . GLY A 1 369 ? -2.880 17.272 11.780 1.00 18.37 369 GLY A C 1
ATOM 2807 O O . GLY A 1 369 ? -1.851 16.731 11.417 1.00 20.51 369 GLY A O 1
ATOM 2808 N N . THR A 1 370 ? -4.059 16.678 11.842 1.00 19.78 370 THR A N 1
ATOM 2809 C CA . THR A 1 370 ? -4.223 15.280 11.396 1.00 19.72 370 THR A CA 1
ATOM 2810 C C . THR A 1 370 ? -3.746 15.133 9.939 1.00 20.26 370 THR A C 1
ATOM 2811 O O . THR A 1 370 ? -3.803 16.073 9.199 1.00 17.58 370 THR A O 1
ATOM 2815 N N . ASN A 1 371 ? -3.213 13.960 9.563 1.00 19.32 371 ASN A N 1
ATOM 2816 C CA . ASN A 1 371 ? -2.799 13.643 8.173 1.00 18.15 371 ASN A CA 1
ATOM 2817 C C . ASN A 1 371 ? -3.957 13.866 7.193 1.00 18.03 371 ASN A C 1
ATOM 2818 O O . ASN A 1 371 ? -3.686 14.129 6.018 1.00 19.86 371 ASN A O 1
ATOM 2823 N N . GLN A 1 372 ? -5.196 13.819 7.659 1.00 17.14 372 GLN A N 1
ATOM 2824 C CA . GLN A 1 372 ? -6.336 14.173 6.779 1.00 19.24 372 GLN A CA 1
ATOM 2825 C C . GLN A 1 372 ? -6.338 15.691 6.520 1.00 21.68 372 GLN A C 1
ATOM 2826 O O . GLN A 1 372 ? -6.494 16.099 5.340 1.00 19.67 372 GLN A O 1
ATOM 2832 N N . ILE A 1 373 ? -6.111 16.493 7.561 1.00 20.52 373 ILE A N 1
ATOM 2833 C CA . ILE A 1 373 ? -6.053 17.973 7.399 1.00 21.42 373 ILE A CA 1
ATOM 2834 C C . ILE A 1 373 ? -4.846 18.300 6.529 1.00 19.93 373 ILE A C 1
ATOM 2835 O O . ILE A 1 373 ? -4.967 19.180 5.691 1.00 19.49 373 ILE A O 1
ATOM 2840 N N . GLN A 1 374 ? -3.742 17.573 6.702 1.00 20.23 374 GLN A N 1
ATOM 2841 C CA . GLN A 1 374 ? -2.506 17.758 5.913 1.00 19.62 374 GLN A CA 1
ATOM 2842 C C . GLN A 1 374 ? -2.838 17.527 4.431 1.00 19.72 374 GLN A C 1
ATOM 2843 O O . GLN A 1 374 ? -2.362 18.314 3.604 1.00 19.36 374 GLN A O 1
ATOM 2849 N N . ARG A 1 375 ? -3.646 16.515 4.092 1.00 18.31 375 ARG A N 1
ATOM 2850 C CA . ARG A 1 375 ? -3.986 16.242 2.676 1.00 18.02 375 ARG A CA 1
ATOM 2851 C C . ARG A 1 375 ? -4.869 17.396 2.172 1.00 19.74 375 ARG A C 1
ATOM 2852 O O . ARG A 1 375 ? -4.688 17.815 1.012 1.00 20.68 375 ARG A O 1
ATOM 2860 N N . VAL A 1 376 ? -5.805 17.881 2.988 1.00 19.91 376 VAL A N 1
ATOM 2861 C CA . VAL A 1 376 ? -6.611 19.092 2.629 1.00 21.90 376 VAL A CA 1
ATOM 2862 C C . VAL A 1 376 ? -5.676 20.265 2.303 1.00 19.70 376 VAL A C 1
ATOM 2863 O O . VAL A 1 376 ? -5.853 20.933 1.262 1.00 23.20 376 VAL A O 1
ATOM 2867 N N . VAL A 1 377 ? -4.763 20.577 3.189 1.00 21.98 377 VAL A N 1
ATOM 2868 C CA . VAL A 1 377 ? -3.796 21.700 3.007 1.00 20.78 377 VAL A CA 1
ATOM 2869 C C . VAL A 1 377 ? -2.991 21.476 1.727 1.00 22.19 377 VAL A C 1
ATOM 2870 O O . VAL A 1 377 ? -2.841 22.434 0.912 1.00 21.59 377 VAL A O 1
ATOM 2874 N N . MET A 1 378 ? -2.434 20.281 1.524 1.00 19.03 378 MET A N 1
ATOM 2875 C CA . MET A 1 378 ? -1.646 19.994 0.299 1.00 19.79 378 MET A CA 1
ATOM 2876 C C . MET A 1 378 ? -2.480 20.235 -0.971 1.00 19.86 378 MET A C 1
ATOM 2877 O O . MET A 1 378 ? -1.979 20.955 -1.891 1.00 20.79 378 MET A O 1
ATOM 2882 N N . ALA A 1 379 ? -3.694 19.692 -1.034 1.00 21.71 379 ALA A N 1
ATOM 2883 C CA . ALA A 1 379 ? -4.580 19.808 -2.212 1.00 22.37 379 ALA A CA 1
ATOM 2884 C C . ALA A 1 379 ? -4.855 21.299 -2.471 1.00 22.06 379 ALA A C 1
ATOM 2885 O O . ALA A 1 379 ? -4.850 21.709 -3.633 1.00 22.51 379 ALA A O 1
ATOM 2887 N N . ARG A 1 380 ? -5.109 22.065 -1.420 1.00 23.28 380 ARG A N 1
ATOM 2888 C CA . ARG A 1 380 ? -5.427 23.513 -1.550 1.00 25.24 380 ARG A CA 1
ATOM 2889 C C . ARG A 1 380 ? -4.214 24.205 -2.169 1.00 25.86 380 ARG A C 1
ATOM 2890 O O . ARG A 1 380 ? -4.383 24.991 -3.125 1.00 25.55 380 ARG A O 1
ATOM 2898 N N . GLN A 1 381 ? -3.009 23.893 -1.692 1.00 24.96 381 GLN A N 1
ATOM 2899 C CA . GLN A 1 381 ? -1.790 24.554 -2.209 1.00 24.66 381 GLN A CA 1
ATOM 2900 C C . GLN A 1 381 ? -1.586 24.139 -3.672 1.00 29.08 381 GLN A C 1
ATOM 2901 O O . GLN A 1 381 ? -1.231 25.002 -4.489 1.00 24.44 381 GLN A O 1
ATOM 2907 N N . LEU A 1 382 ? -1.829 22.876 -4.034 1.00 25.41 382 LEU A N 1
ATOM 2908 C CA . LEU A 1 382 ? -1.718 22.437 -5.444 1.00 26.02 382 LEU A CA 1
ATOM 2909 C C . LEU A 1 382 ? -2.738 23.165 -6.328 1.00 25.88 382 LEU A C 1
ATOM 2910 O O . LEU A 1 382 ? -2.359 23.545 -7.416 1.00 29.28 382 LEU A O 1
ATOM 2915 N N . LEU A 1 383 ? -3.994 23.241 -5.924 1.00 23.06 383 LEU A N 1
ATOM 2916 C CA . LEU A 1 383 ? -5.064 23.713 -6.809 1.00 28.99 383 LEU A CA 1
ATOM 2917 C C . LEU A 1 383 ? -5.048 25.242 -6.879 1.00 36.87 383 LEU A C 1
ATOM 2918 O O . LEU A 1 383 ? -5.449 25.744 -7.903 1.00 39.61 383 LEU A O 1
ATOM 2923 N N . LYS A 1 384 ? -4.562 25.973 -5.881 1.00 37.58 384 LYS A N 1
ATOM 2924 C CA . LYS A 1 384 ? -4.632 27.455 -5.968 1.00 48.64 384 LYS A CA 1
ATOM 2925 C C . LYS A 1 384 ? -3.534 27.901 -6.943 1.00 51.29 384 LYS A C 1
ATOM 2926 O O . LYS A 1 384 ? -2.433 27.311 -7.049 1.00 57.98 384 LYS A O 1
#

Sequence (381 aa):
FDLYRPTEEHEALREAIRSVAEDKIAPHAADVDEQSRFPQEAYEALRASDFHAPHVAEEYGGVGADALATCIVIEEIARVCASSSLIPAVNKLGSMPLILSGSDEVKQRYLPELASGEAMFSYGLSEREAGSDTASMRTRAVRDGDDWILNGQKSWITNAGISKYYTVMAVTDPDGPRGRNISAFVVHIDDPGFSFGEPERKLGIKGSPTRELIFDNVRIPGDRLVGKVGEGLRTALRTLDHTRVTIGAQAVGIAQGALDYALGYVKERKQFGKAIADFQGIQFMLADMAMKLEAARQMVYVAAAKSERDDADLSFYGAAAKCFASDVAMEITTDAVQLLGGYGYTRDYPVERMMRDAKITQIYEGTNQIQRVVMARQLLK

InterPro domains:
  IPR003781 CoA-binding [PF02629] (6-103)
  IPR003781 CoA-binding [SM00881] (4-104)
  IPR005810 Succinyl-CoA ligase, alpha subunit [MF_01988] (1-292)
  IPR005810 Succinyl-CoA ligase, alpha subunit [TIGR01019] (3-291)
  IPR005811 ATP-citrate synthase/succinyl-CoA ligase, C-terminal domain [PF00549] (157-275)
  IPR006089 Acyl-CoA dehydrogenase, conserved site [PS00072] (419-431)
  IPR006089 Acyl-CoA dehydrogenase, conserved site [PS00073] (633-652)
  IPR006091 Acyl-CoA dehydrogenase/oxidase, middle domain [PF02770] (418-513)
  IPR009075 Acyl-CoA dehydrogenase/oxidase, C-terminal [PF00441] (525-675)
  IPR009100 Acyl-CoA dehydrogenase/oxidase, N-terminal and middle domain superfamily [SSF56645] (301-537)
  IPR013786 Acyl-CoA dehydrogenase/oxidase, N-terminal [PF02771] (302-413)
  IPR016102 Succinyl-CoA synthetase-like [G3DSA:3.40.50.261] (127-291)
  IPR016102 Succinyl-CoA synthetase-like [SSF52210] (129-291)
  IPR017440 ATP-citrate lyase/succinyl-CoA ligase, active site [PS00399] (240-253)
  IPR033847 ATP-citrate lyase/succinyl-CoA ligase, conserved site [PS01216] (158-185)
  IPR036250 Acyl-CoA dehydrogenase-like, C-terminal [SSF47203] (524-676)
  IPR036291 NAD(P)-binding domain superfamily [SSF51735] (1-128)
  IPR037069 Acyl-CoA dehydrogenase/oxidase, N-terminal domain superfamily [G3DSA:1.10.540.10] (292-414)
  IPR046373 Acyl-CoA oxidase/dehydrogenase, middle domain superfamily [G3DSA:2.40.110.10] (416-529)

B-factor: mean 28.73, std 10.22, range [14.71, 92.31]

Solvent-accessible surface area: 16864 Å² total; per-residue (Å²): 211,99,103,190,147,19,69,162,135,19,76,60,30,32,125,47,0,78,55,23,0,93,94,115,1,36,85,61,4,58,62,3,10,79,109,62,67,27,2,82,55,2,22,100,16,0,98,90,39,74,23,4,4,2,20,0,46,129,137,18,66,13,74,32,18,47,8,22,4,0,1,0,0,0,2,2,0,3,40,21,4,3,8,0,0,5,2,1,2,8,0,14,24,0,0,11,0,0,59,43,30,12,49,102,127,8,41,104,104,6,2,39,31,0,8,54,3,112,4,9,0,0,20,0,28,31,7,154,131,2,35,72,68,21,25,48,8,174,1,103,2,68,145,69,69,126,38,7,24,0,57,31,32,0,10,151,5,19,5,1,22,78,0,84,0,0,0,0,0,0,11,25,67,78,134,20,69,159,18,159,18,0,0,0,0,0,0,24,63,121,14,79,40,20,55,50,12,157,82,69,237,44,108,5,6,65,1,3,23,9,56,26,0,64,6,92,90,0,109,1,60,26,109,19,39,0,19,154,73,13,55,0,8,166,5,2,91,92,0,40,30,16,0,3,2,3,2,0,0,0,0,1,0,1,0,27,5,0,9,51,84,0,75,38,34,0,145,140,90,126,82,181,67,86,20,22,22,78,63,117,53,34,81,129,55,20,56,68,4,44,112,81,3,77,51,1,24,77,52,0,16,43,0,0,29,26,8,99,148,72,38,112,58,6,26,51,63,0,0,10,1,0,6,83,1,0,32,4,0,31,88,2,0,59,49,0,18,124,12,3,42,57,96,0,186,59,148,133,56,29,0,25,19,15,64,40,5,0,75,38,0,29,85,43,31,22,36,3,121,58,0,118,96,33,29,42,154,47,125,156,164

Foldseek 3Di:
DPPLDDDPVLVVLLVVLLCLQVPFQQVCQLVLWVVLAASVSLLVSCLVVLLQAQCQDVVLVHVVDALLSNLSNLLSNLLRHLLSSVRRLQQLLQCQLCVPAADPVLCNVPRNCSSNSVFGEKEFQADPVDHLNSLPDAFAWEDDDQKTWTADKGFFIWCPPNGQWYFHKHFHDPPDDRQQRIWTFIDGNPFPQWDWADFDCALASSNTGTIMIGGDRGIGGNSRTGHDRRCHSVSSVLSLLSSLLSLLSSLLSLLNSLLVQLVVQQCPDDDPHHRNCPDVVVVVLSCLLVVLSVVLSSLSSVLSVCSSVVPVCSLQSSLCSLLSSLVSSLVSLVVSLVSNPPVSCDSVDCSSNSNSSSNVSCPPSRHNVRSVVSNVVSVVD

Radius of gyration: 20.87 Å; Cα contacts (8 Å, |Δi|>4): 789; chains: 1; bounding box: 49×70×46 Å